Protein AF-A0A3P6ERX3-F1 (afdb_monomer_lite)

InterPro domains:
  IPR001810 F-box domain [PF00646] (229-269)
  IPR001810 F-box domain [PS50181] (226-272)
  IPR001810 F-box domain [SM00256] (232-272)
  IPR006527 F-box associated beta-propeller, type 1 [PF07734] (284-592)
  IPR011043 Galactose oxidase/kelch, beta-propeller [SSF50965] (331-518)
  IPR017451 F-box associated beta-propeller domain [TIGR01640] (331-553)
  IPR027417 P-loop containing nucleoside triphosphate hydrolase [G3DSA:3.40.50.300] (14-178)
  IPR027417 P-loop containing nucleoside triphosphate hydrolase [SSF52540] (16-131)
  IPR036047 F-box-like domain superfamily [SSF81383] (229-361)

Sequence (601 aa):
MTERFFPTKPSSGGGGNHRRDNLTLLSGPITSGKTSLLFQFAINVATASNVVFICHRKRIESNPPFLSQGLDPSSDAFNRIQMKYVDDDEGLRNYFAAFHLHLHLPAAVVIDDFGDYFTQSNSRTLMNSRARDMAMVRTLALCHNAVVHANKKATCELVLSETSSGDSPRSLFIYKRWIPSIFTIKGHGDGSFLLRSHGSSEKSAKYSIALQYLILEELLLKHSLSMEWGNLPGEMIEEIFSWVPAKSLSRFQSTSKHWQALLKSESFAKKHSANNAPDEDPLSIMLIDYRVFLVRINLHDDPPSVKVAYQFNLKDPDHKSSQVAAIRKVFHCDGLLLCTTKDKRLVVWNPCSGETKWVKPRDRYKKHDYYALGSSCKQYKILRVDSQKILPIKNKYEIYDLTSDSWRVLGATTDWFLAKYRRGGISFKGNTYWVATWSHTDFLLSFDFSTEMFQSLSLPHPYSHSISALSVVGENKLCLLGTSRIYYSSRDLHVSETTCWVGNSLGSIMSWSELLTVKDHSEVNLNGLSFLADEQSKTLVYCNQSPKNNKIVHIVRGDTYVKVDPLDRSSTIRPSSSSSLLLNYVPSLVQIKQGKSACDL

Foldseek 3Di:
DLCPLPNDDDDDDDPDPDDPQQEEEEEEAPLQLPVQSLVSVQLSLLVPWAEEEEDAPVCCVVPPRAAAPPDDPPDSSVVRYHYDHDQALVSLLVVLVCLVVDPDDTLEYEYEALLNRLCDPDDPDDDDPVNSLVSSLVSLVSNLVSQVVVVVPDHYHYYYYHHDPQPDPPNVVSCVVRGQWYWYWDDPPPQKIKIWIDHPFIKIWIWGCPPSHTGTDDTDRDDDDDDPPVPDDPVVVLVVVLQDALLVLLVCLVVDPSSVVSLLDPVSLVSSLVNDDPPDQFWKWKQFLQWIFIWGWAVPDVVTDIATPDTFFDADPVDPDRDGFRWFDWADDQQWIWTATPVGWIWIARSRNRDIDTQDDPPDGDPPWAWHWFDDVNFIKIKIWDFDPDPLTKTWIWMATLAQSDIDTDGIDSAWDADPQADHWHDAPRKTWGFIDGPRDTWIWIADPVVRDIATAHDDPPDQWDWQYWADEDRHWIKTKTKHWDDDPDPDQTKIKIWMWIWDDPDRYTDIDTQAIETDSDPFPSHHKAWYAYNPQRKIKIAGDDQQDQFGIWIDGHPDIDTHNNVPDDPPDRGDNGHIYMHGHRNGSRDRDHHDDPPPD

Organism: Brassica oleracea (NCBI:txid3712)

Structure (mmCIF, N/CA/C/O backbone):
data_AF-A0A3P6ERX3-F1
#
_entry.id   AF-A0A3P6ERX3-F1
#
loop_
_atom_site.group_PDB
_atom_site.id
_atom_site.type_symbol
_atom_site.label_atom_id
_atom_site.label_alt_id
_atom_site.label_comp_id
_atom_site.label_asym_id
_atom_site.label_entity_id
_atom_site.label_seq_id
_atom_site.pdbx_PDB_ins_code
_atom_site.Cartn_x
_atom_site.Cartn_y
_atom_site.Cartn_z
_atom_site.occupancy
_atom_site.B_iso_or_equiv
_atom_site.auth_seq_id
_atom_site.auth_comp_id
_atom_site.auth_asym_id
_atom_site.auth_atom_id
_atom_site.pdbx_PDB_model_num
ATOM 1 N N . MET A 1 1 ? -33.893 -2.926 39.438 1.00 33.34 1 MET A N 1
ATOM 2 C CA . MET A 1 1 ? -34.407 -2.160 38.274 1.00 33.34 1 MET A CA 1
ATOM 3 C C . MET A 1 1 ? -33.374 -1.166 37.726 1.00 33.34 1 MET A C 1
ATOM 5 O O . MET A 1 1 ? -33.369 -0.913 36.531 1.00 33.34 1 MET A O 1
ATOM 9 N N . THR A 1 2 ? -32.457 -0.695 38.573 1.00 35.47 2 THR A N 1
ATOM 10 C CA . THR A 1 2 ? -31.335 0.229 38.322 1.00 35.47 2 THR A CA 1
ATOM 11 C C . THR A 1 2 ? -30.276 -0.257 37.316 1.00 35.47 2 THR A C 1
ATOM 13 O O . THR A 1 2 ? -29.877 0.508 36.445 1.00 35.47 2 THR A O 1
ATOM 16 N N . GLU A 1 3 ? -29.895 -1.541 37.318 1.00 42.16 3 GLU A N 1
ATOM 17 C CA . GLU A 1 3 ? -28.860 -2.111 36.415 1.00 42.16 3 GLU A CA 1
ATOM 18 C C . GLU A 1 3 ? -29.206 -2.108 34.907 1.00 42.16 3 GLU A C 1
ATOM 20 O O . GLU A 1 3 ? -28.404 -2.551 34.087 1.00 42.16 3 GLU A O 1
ATOM 25 N N . ARG A 1 4 ? -30.397 -1.644 34.505 1.00 51.50 4 ARG A N 1
ATOM 26 C CA . ARG A 1 4 ? -30.900 -1.852 33.138 1.00 51.50 4 ARG A CA 1
ATOM 27 C C . ARG A 1 4 ? -30.361 -0.871 32.088 1.00 51.50 4 ARG A C 1
ATOM 29 O O . ARG A 1 4 ? -30.344 -1.228 30.918 1.00 51.50 4 ARG A O 1
ATOM 36 N N . PHE A 1 5 ? -29.913 0.326 32.472 1.00 47.94 5 PHE A N 1
ATOM 37 C CA . PHE A 1 5 ? -29.399 1.327 31.516 1.00 47.94 5 PHE A CA 1
ATOM 38 C C . PHE A 1 5 ? -27.890 1.220 31.272 1.00 47.94 5 PHE A C 1
ATOM 40 O O . PHE A 1 5 ? -27.423 1.447 30.158 1.00 47.94 5 PHE A O 1
ATOM 47 N N . PHE A 1 6 ? -27.139 0.840 32.306 1.00 53.47 6 PHE A N 1
ATOM 48 C CA . PHE A 1 6 ? -25.691 0.682 32.264 1.00 53.47 6 PHE A CA 1
ATOM 49 C C . PHE A 1 6 ? -25.330 -0.572 33.068 1.00 53.47 6 PHE A C 1
ATOM 51 O O . PHE A 1 6 ? -25.587 -0.597 34.274 1.00 53.47 6 PHE A O 1
ATOM 58 N N . PRO A 1 7 ? -24.794 -1.633 32.440 1.00 45.59 7 PRO A N 1
ATOM 59 C CA . PRO A 1 7 ? -24.425 -2.840 33.163 1.00 45.59 7 PRO A CA 1
ATOM 60 C C . PRO A 1 7 ? -23.212 -2.555 34.053 1.00 45.59 7 PRO A C 1
ATOM 62 O O . PRO A 1 7 ? -22.112 -2.343 33.554 1.00 45.59 7 PRO A O 1
ATOM 65 N N . THR A 1 8 ? -23.407 -2.589 35.368 1.00 47.09 8 THR A N 1
ATOM 66 C CA . THR A 1 8 ? -22.338 -2.428 36.361 1.00 47.09 8 THR A CA 1
ATOM 67 C C . THR A 1 8 ? -22.292 -3.654 37.276 1.00 47.09 8 THR A C 1
ATOM 69 O O . THR A 1 8 ? -22.791 -3.571 38.390 1.00 47.09 8 THR A O 1
ATOM 72 N N . LYS A 1 9 ? -21.734 -4.805 36.849 1.00 43.41 9 LYS A N 1
ATOM 73 C CA . LYS A 1 9 ? -21.398 -5.911 37.781 1.00 43.41 9 LYS A CA 1
ATOM 74 C C . LYS A 1 9 ? -20.209 -6.795 37.348 1.00 43.41 9 LYS A C 1
ATOM 76 O O . LYS A 1 9 ? -19.883 -6.840 36.163 1.00 43.41 9 LYS A O 1
ATOM 81 N N . PRO A 1 10 ? -19.522 -7.443 38.319 1.00 35.97 10 PRO A N 1
ATOM 82 C CA . PRO A 1 10 ? -18.102 -7.779 38.246 1.00 35.97 10 PRO A CA 1
ATOM 83 C C . PRO A 1 10 ? -17.847 -9.185 37.691 1.00 35.97 10 PRO A C 1
ATOM 85 O O . PRO A 1 10 ? -18.445 -10.157 38.142 1.00 35.97 10 PRO A O 1
ATOM 88 N N . SER A 1 11 ? -16.895 -9.316 36.767 1.00 28.56 11 SER A N 1
ATOM 89 C CA . SER A 1 11 ? -16.343 -10.621 36.399 1.00 28.56 11 SER A CA 1
ATOM 90 C C . SER A 1 11 ? -15.380 -11.092 37.492 1.00 28.56 11 SER A C 1
ATOM 92 O O . SER A 1 11 ? -14.238 -10.630 37.580 1.00 28.56 11 SER A O 1
ATOM 94 N N . SER A 1 12 ? -15.846 -12.007 38.332 1.00 29.02 12 SER A N 1
ATOM 95 C CA . SER A 1 12 ? -14.987 -12.928 39.064 1.00 29.02 12 SER A CA 1
ATOM 96 C C . SER A 1 12 ? -14.244 -13.833 38.072 1.00 29.02 12 SER A C 1
ATOM 98 O O . SER A 1 12 ? -14.841 -14.376 37.149 1.00 29.02 12 SER A O 1
ATOM 100 N N . GLY A 1 13 ? -12.935 -13.990 38.285 1.00 33.47 13 GLY A N 1
ATOM 101 C CA . GLY A 1 13 ? -12.144 -15.119 37.784 1.00 33.47 13 GLY A CA 1
ATOM 102 C C . GLY A 1 13 ? -11.860 -15.151 36.280 1.00 33.47 13 GLY A C 1
ATOM 103 O O . GLY A 1 13 ? -12.531 -15.842 35.526 1.00 33.47 13 GLY A O 1
ATOM 104 N N . GLY A 1 14 ? -10.782 -14.491 35.858 1.00 25.50 14 GLY A N 1
ATOM 105 C CA . GLY A 1 14 ? -10.206 -14.691 34.529 1.00 25.50 14 GLY A CA 1
ATOM 106 C C . GLY A 1 14 ? -8.998 -13.794 34.321 1.00 25.50 14 GLY A C 1
ATOM 107 O O . GLY A 1 14 ? -9.147 -12.640 33.931 1.00 25.50 14 GLY A O 1
ATOM 108 N N . GLY A 1 15 ? -7.806 -14.306 34.630 1.00 30.95 15 GLY A N 1
ATOM 109 C CA . GLY A 1 15 ? -6.537 -13.629 34.379 1.00 30.95 15 GLY A CA 1
ATOM 110 C C . GLY A 1 15 ? -6.347 -13.374 32.886 1.00 30.95 15 GLY A C 1
ATOM 111 O O . GLY A 1 15 ? -5.895 -14.241 32.150 1.00 30.95 15 GLY A O 1
ATOM 112 N N . GLY A 1 16 ? -6.703 -12.173 32.451 1.00 26.05 16 GLY A N 1
ATOM 113 C CA . GLY A 1 16 ? -6.450 -11.652 31.120 1.00 26.05 16 GLY A CA 1
ATOM 114 C C . GLY A 1 16 ? -6.351 -10.142 31.239 1.00 26.05 16 GLY A C 1
ATOM 115 O O . GLY A 1 16 ? -7.289 -9.492 31.690 1.00 26.05 16 GLY A O 1
ATOM 116 N N . ASN A 1 17 ? -5.193 -9.590 30.892 1.00 28.47 17 ASN A N 1
ATOM 117 C CA . ASN A 1 17 ? -4.850 -8.177 31.026 1.00 28.47 17 ASN A CA 1
ATOM 118 C C . ASN A 1 17 ? -5.591 -7.327 29.964 1.00 28.47 17 ASN A C 1
ATOM 120 O O . ASN A 1 17 ? -4.976 -6.654 29.140 1.00 28.47 17 ASN A O 1
ATOM 124 N N . HIS A 1 18 ? -6.926 -7.401 29.931 1.00 34.78 18 HIS A N 1
ATOM 125 C CA . HIS A 1 18 ? -7.765 -6.520 29.129 1.00 34.78 18 HIS A CA 1
ATOM 126 C C . HIS A 1 18 ? -7.904 -5.192 29.868 1.00 34.78 18 HIS A C 1
ATOM 128 O O . HIS A 1 18 ? -8.533 -5.096 30.922 1.00 34.78 18 HIS A O 1
ATOM 134 N N . ARG A 1 19 ? -7.259 -4.167 29.310 1.00 40.16 19 ARG A N 1
ATOM 135 C CA . ARG A 1 19 ? -7.367 -2.763 29.711 1.00 40.16 19 ARG A CA 1
ATOM 136 C C . ARG A 1 19 ? -8.860 -2.413 29.829 1.00 40.16 19 ARG A C 1
ATOM 138 O O . ARG A 1 19 ? -9.557 -2.438 28.823 1.00 40.16 19 ARG A O 1
ATOM 145 N N . ARG A 1 20 ? -9.366 -2.163 31.043 1.00 49.59 20 ARG A N 1
ATOM 146 C CA . ARG A 1 20 ? -10.740 -1.672 31.226 1.00 49.59 20 ARG A CA 1
ATOM 147 C C . ARG A 1 20 ? -10.848 -0.268 30.627 1.00 49.59 20 ARG A C 1
ATOM 149 O O . ARG A 1 20 ? -9.985 0.581 30.860 1.00 49.59 20 ARG A O 1
ATOM 156 N N . ASP A 1 21 ? -11.893 -0.060 29.838 1.00 57.28 21 ASP A N 1
ATOM 157 C CA . ASP A 1 21 ? -12.206 1.201 29.171 1.00 57.28 21 ASP A CA 1
ATOM 158 C C . ASP A 1 21 ? -12.829 2.184 30.176 1.00 57.28 21 ASP A C 1
ATOM 160 O O . ASP A 1 21 ? -14.042 2.246 30.342 1.00 57.28 21 ASP A O 1
ATOM 164 N N . ASN A 1 22 ? -11.991 2.945 30.886 1.00 76.00 22 ASN A N 1
ATOM 165 C CA . ASN A 1 22 ? -12.412 3.739 32.054 1.00 76.00 22 ASN A CA 1
ATOM 166 C C . ASN A 1 22 ? -12.989 5.130 31.720 1.00 76.00 22 ASN A C 1
ATOM 168 O O . ASN A 1 22 ? -13.171 5.949 32.621 1.00 76.00 22 ASN A O 1
ATOM 172 N N . LEU A 1 23 ? -13.233 5.428 30.440 1.00 87.12 23 LEU A N 1
ATOM 173 C CA . LEU A 1 23 ? -13.753 6.718 29.988 1.00 87.12 23 LEU A CA 1
ATOM 174 C C . LEU A 1 23 ? -14.926 6.515 29.028 1.00 87.12 23 LEU A C 1
ATOM 176 O O . LEU A 1 23 ? -14.783 5.863 27.993 1.00 87.12 23 LEU A O 1
ATOM 180 N N . THR A 1 24 ? -16.072 7.099 29.378 1.00 89.25 24 THR A N 1
ATOM 181 C CA . THR A 1 24 ? -17.327 6.998 28.627 1.00 89.25 24 THR A CA 1
ATOM 182 C C . THR A 1 24 ? -17.864 8.380 28.257 1.00 89.25 24 THR A C 1
ATOM 184 O O . THR A 1 24 ? -17.846 9.294 29.078 1.00 89.25 24 THR A O 1
ATOM 187 N N . LEU A 1 25 ? -18.378 8.534 27.034 1.00 89.75 25 LEU A N 1
ATOM 188 C CA . LEU A 1 25 ? -19.074 9.738 26.569 1.00 89.75 25 LEU A CA 1
ATOM 189 C C . LEU A 1 25 ? -20.535 9.433 26.243 1.00 89.75 25 LEU A C 1
ATOM 191 O O . LEU A 1 25 ? -20.811 8.479 25.523 1.00 89.75 25 LEU A O 1
ATOM 195 N N . LEU A 1 26 ? -21.451 10.287 26.692 1.00 90.06 26 LEU A N 1
ATOM 196 C CA . LEU A 1 26 ? -22.867 10.289 26.338 1.00 90.06 26 LEU A CA 1
ATOM 197 C C . LEU A 1 26 ? -23.206 11.540 25.512 1.00 90.06 26 LEU A C 1
ATOM 199 O O . LEU A 1 26 ? -23.333 12.637 26.052 1.00 90.06 26 LEU A O 1
ATOM 203 N N . SER A 1 27 ? -23.378 11.386 24.201 1.00 89.25 27 SER A N 1
ATOM 204 C CA . SER A 1 27 ? -23.694 12.493 23.291 1.00 89.25 27 SER A CA 1
ATOM 205 C C . SER A 1 27 ? -25.151 12.466 22.837 1.00 89.25 27 SER A C 1
ATOM 207 O O . SER A 1 27 ? -25.684 11.404 22.523 1.00 89.25 27 SER A O 1
ATOM 209 N N . GLY A 1 28 ? -25.804 13.625 22.754 1.00 86.94 28 GLY A N 1
ATOM 210 C CA . GLY A 1 28 ? -27.183 13.711 22.265 1.00 86.94 28 GLY A CA 1
ATOM 211 C C . GLY A 1 28 ? -27.796 15.113 22.326 1.00 86.94 28 GLY A C 1
ATOM 212 O O . GLY A 1 28 ? -27.204 16.025 22.917 1.00 86.94 28 GLY A O 1
ATOM 213 N N . PRO A 1 29 ? -29.009 15.300 21.773 1.00 85.50 29 PRO A N 1
ATOM 214 C CA . PRO A 1 29 ? -29.686 16.597 21.730 1.00 85.50 29 PRO A CA 1
ATOM 215 C C . PRO A 1 29 ? -30.010 17.134 23.125 1.00 85.50 29 PRO A C 1
ATOM 217 O O . PRO A 1 29 ? -30.053 16.380 24.099 1.00 85.50 29 PRO A O 1
ATOM 220 N N . ILE A 1 30 ? -30.226 18.447 23.245 1.00 82.50 30 ILE A N 1
ATOM 221 C CA . ILE A 1 30 ? -30.514 19.120 24.530 1.00 82.50 30 ILE A CA 1
ATOM 222 C C . ILE A 1 30 ? -31.685 18.439 25.253 1.00 82.50 30 ILE A C 1
ATOM 224 O O . ILE A 1 30 ? -31.600 18.151 26.441 1.00 82.50 30 ILE A O 1
ATOM 228 N N . THR A 1 31 ? -32.731 18.079 24.512 1.00 83.56 31 THR A N 1
ATOM 229 C CA . THR A 1 31 ? -33.983 17.512 25.033 1.00 83.56 31 THR A CA 1
ATOM 230 C C . THR A 1 31 ? -33.938 16.012 25.326 1.00 83.56 31 THR A C 1
ATOM 232 O O . THR A 1 31 ? -34.948 15.443 25.717 1.00 83.56 31 THR A O 1
ATOM 235 N N . SER A 1 32 ? -32.789 15.348 25.166 1.00 86.50 32 SER A N 1
ATOM 236 C CA . SER A 1 32 ? -32.700 13.887 25.319 1.00 86.50 32 SER A CA 1
ATOM 237 C C . SER A 1 32 ? -32.667 13.367 26.759 1.00 86.50 32 SER A C 1
ATOM 239 O O . SER A 1 32 ? -32.668 12.160 26.964 1.00 86.50 32 SER A O 1
ATOM 241 N N . GLY A 1 33 ? -32.614 14.226 27.779 1.00 87.69 33 GLY A N 1
ATOM 242 C CA . GLY A 1 33 ? -32.515 13.774 29.177 1.00 87.69 33 GLY A CA 1
ATOM 243 C C . GLY A 1 33 ? -31.165 13.149 29.541 1.00 87.69 33 GLY A C 1
ATOM 244 O O . GLY A 1 33 ? -31.100 12.274 30.403 1.00 87.69 33 GLY A O 1
ATOM 245 N N . LYS A 1 34 ? -30.072 13.601 28.909 1.00 89.81 34 LYS A N 1
ATOM 246 C CA . LYS A 1 34 ? -28.694 13.162 29.221 1.00 89.81 34 LYS A CA 1
ATOM 247 C C . LYS A 1 34 ? -28.379 13.266 30.708 1.00 89.81 34 LYS A C 1
ATOM 249 O O . LYS A 1 34 ? -27.887 12.306 31.287 1.00 89.81 34 LYS A O 1
ATOM 254 N N . THR A 1 35 ? -28.718 14.396 31.326 1.00 91.31 35 THR A N 1
ATOM 255 C CA . THR A 1 35 ? -28.523 14.634 32.760 1.00 91.31 35 THR A CA 1
ATOM 256 C C . THR A 1 35 ? -29.247 13.579 33.600 1.00 91.31 35 THR A C 1
ATOM 258 O O . THR A 1 35 ? -28.681 13.068 34.558 1.00 91.31 35 THR A O 1
ATOM 261 N N . SER A 1 36 ? -30.460 13.171 33.207 1.00 90.31 36 SER A N 1
ATOM 262 C CA . SER A 1 36 ? -31.226 12.108 33.876 1.00 90.31 36 SER A CA 1
ATOM 263 C C . SER A 1 36 ? -30.562 10.735 33.738 1.00 90.31 36 SER A C 1
ATOM 265 O O . SER A 1 36 ? -30.436 10.013 34.722 1.00 90.31 36 SER A O 1
ATOM 267 N N . LEU A 1 37 ? -30.055 10.393 32.548 1.00 89.69 37 LEU A N 1
ATOM 268 C CA . LEU A 1 37 ? -29.294 9.155 32.323 1.00 89.69 37 LEU A CA 1
ATOM 269 C C . LEU A 1 37 ? -27.975 9.122 33.106 1.00 89.69 37 LEU A C 1
ATOM 271 O O . LEU A 1 37 ? -27.647 8.102 33.711 1.00 89.69 37 LEU A O 1
ATOM 275 N N . LEU A 1 38 ? -27.229 10.229 33.115 1.00 92.00 38 LEU A N 1
ATOM 276 C CA . LEU A 1 38 ? -26.001 10.372 33.896 1.00 92.00 38 LEU A CA 1
ATOM 277 C C . LEU A 1 38 ? -26.275 10.233 35.395 1.00 92.00 38 LEU A C 1
ATOM 279 O O . LEU A 1 38 ? -25.522 9.574 36.109 1.00 92.00 38 LEU A O 1
ATOM 283 N N . PHE A 1 39 ? -27.358 10.838 35.878 1.00 91.00 39 PHE A N 1
ATOM 284 C CA . PHE A 1 39 ? -27.737 10.746 37.281 1.00 91.00 39 PHE A CA 1
ATOM 285 C C . PHE A 1 39 ? -28.182 9.325 37.644 1.00 91.00 39 PHE A C 1
ATOM 287 O O . PHE A 1 39 ? -27.796 8.794 38.683 1.00 91.00 39 PHE A O 1
ATOM 294 N N . GLN A 1 40 ? -28.902 8.649 36.745 1.00 88.00 40 GLN A N 1
ATOM 295 C CA . GLN A 1 40 ? -29.243 7.239 36.905 1.00 88.00 40 GLN A CA 1
ATOM 296 C C . GLN A 1 40 ? -27.993 6.344 36.952 1.00 88.00 40 GLN A C 1
ATOM 298 O O . GLN A 1 40 ? -27.931 5.430 37.775 1.00 88.00 40 GLN A O 1
ATOM 303 N N . PHE A 1 41 ? -26.981 6.614 36.119 1.00 89.25 41 PHE A N 1
ATOM 304 C CA . PHE A 1 41 ? -25.678 5.947 36.197 1.00 89.25 41 PHE A CA 1
ATOM 305 C C . PHE A 1 41 ? -25.007 6.186 37.557 1.00 89.25 41 PHE A C 1
ATOM 307 O O . PHE A 1 41 ? -24.552 5.234 38.192 1.00 89.25 41 PHE A O 1
ATOM 314 N N . ALA A 1 42 ? -25.000 7.432 38.039 1.00 90.94 42 ALA A N 1
ATOM 315 C CA . ALA A 1 42 ? -24.433 7.774 39.338 1.00 90.94 42 ALA A CA 1
ATOM 316 C C . ALA A 1 42 ? -25.117 7.006 40.479 1.00 90.94 42 ALA A C 1
ATOM 318 O O . ALA A 1 42 ? -24.424 6.429 41.309 1.00 90.94 42 ALA A O 1
ATOM 319 N N . ILE A 1 43 ? -26.450 6.904 40.474 1.00 88.62 43 ILE A N 1
ATOM 320 C CA . ILE A 1 43 ? -27.207 6.099 41.449 1.00 88.62 43 ILE A CA 1
ATOM 321 C C . ILE A 1 43 ? -26.788 4.629 41.401 1.00 88.62 43 ILE A C 1
ATOM 323 O O . ILE A 1 43 ? -26.581 4.017 42.448 1.00 88.62 43 ILE A O 1
ATOM 327 N N . ASN A 1 44 ? -26.629 4.060 40.204 1.00 86.62 44 ASN A N 1
ATOM 328 C CA . ASN A 1 44 ? -26.245 2.658 40.048 1.00 86.62 44 ASN A CA 1
ATOM 329 C C . ASN A 1 44 ? -24.883 2.371 40.690 1.00 86.62 44 ASN A C 1
ATOM 331 O O . ASN A 1 44 ? -24.760 1.412 41.452 1.00 86.62 44 ASN A O 1
ATOM 335 N N . VAL A 1 45 ? -23.883 3.220 40.442 1.00 88.06 45 VAL A N 1
ATOM 336 C CA . VAL A 1 45 ? -22.553 3.088 41.060 1.00 88.06 45 VAL A CA 1
ATOM 337 C C . VAL A 1 45 ? -22.619 3.377 42.567 1.00 88.06 45 VAL A C 1
ATOM 339 O O . VAL A 1 45 ? -22.005 2.661 43.364 1.00 88.06 45 VAL A O 1
ATOM 342 N N . ALA A 1 46 ? -23.440 4.349 42.974 1.00 90.25 46 ALA A N 1
ATOM 343 C CA . ALA A 1 46 ? -23.635 4.743 44.366 1.00 90.25 46 ALA A CA 1
ATOM 344 C C . ALA A 1 46 ? -24.217 3.641 45.258 1.00 90.25 46 ALA A C 1
ATOM 346 O O . ALA A 1 46 ? -23.972 3.624 46.466 1.00 90.25 46 ALA A O 1
ATOM 347 N N . THR A 1 47 ? -24.898 2.647 44.679 1.00 86.50 47 THR A N 1
ATOM 348 C CA . THR A 1 47 ? -25.324 1.460 45.437 1.00 86.50 47 THR A CA 1
ATOM 349 C C . THR A 1 47 ? -24.153 0.724 46.103 1.00 86.50 47 THR A C 1
ATOM 351 O O . THR A 1 47 ? -24.331 0.145 47.176 1.00 86.50 47 THR A O 1
ATOM 354 N N . ALA A 1 48 ? -22.944 0.805 45.532 1.00 85.44 48 ALA A N 1
ATOM 355 C CA . ALA A 1 48 ? -21.759 0.098 46.014 1.00 85.44 48 ALA A CA 1
ATOM 356 C C . ALA A 1 48 ? -20.598 1.012 46.444 1.00 85.44 48 ALA A C 1
ATOM 358 O O . ALA A 1 48 ? -19.769 0.588 47.248 1.00 85.44 48 ALA A O 1
ATOM 359 N N . SER A 1 49 ? -20.469 2.232 45.914 1.00 90.19 49 SER A N 1
ATOM 360 C CA . SER A 1 49 ? -19.295 3.088 46.165 1.00 90.19 49 SER A CA 1
ATOM 361 C C . SER A 1 49 ? -19.573 4.572 45.926 1.00 90.19 49 SER A C 1
ATOM 363 O O . SER A 1 49 ? -20.538 4.918 45.268 1.00 90.19 49 SER A O 1
ATOM 365 N N . ASN A 1 50 ? -18.718 5.465 46.428 1.00 92.38 50 ASN A N 1
ATOM 366 C CA . ASN A 1 50 ? -18.929 6.911 46.289 1.00 92.38 50 ASN A CA 1
ATOM 367 C C . ASN A 1 50 ? -18.773 7.392 44.839 1.00 92.38 50 ASN A C 1
ATOM 369 O O . ASN A 1 50 ? -17.865 6.956 44.127 1.00 92.38 50 ASN A O 1
ATOM 373 N N . VAL A 1 51 ? -19.617 8.340 44.433 1.00 94.62 51 VAL A N 1
ATOM 374 C CA . VAL A 1 51 ? -19.623 8.954 43.098 1.00 94.62 51 VAL A CA 1
ATOM 375 C C . VAL A 1 51 ? -19.542 10.464 43.242 1.00 94.62 51 VAL A C 1
ATOM 377 O O . VAL A 1 51 ? -20.190 11.033 44.115 1.00 94.62 51 VAL A O 1
ATOM 380 N N . VAL A 1 52 ? -18.784 11.130 42.373 1.00 96.06 52 VAL A N 1
ATOM 381 C CA . VAL A 1 52 ? -18.793 12.596 42.281 1.00 96.06 52 VAL A CA 1
ATOM 382 C C . VAL A 1 52 ? -19.526 13.013 41.016 1.00 96.06 52 VAL A C 1
ATOM 384 O O . VAL A 1 52 ? -19.174 12.567 39.927 1.00 96.06 52 VAL A O 1
ATOM 387 N N . PHE A 1 53 ? -20.530 13.877 41.154 1.00 96.44 53 PHE A N 1
ATOM 388 C CA . PHE A 1 53 ? -21.325 14.400 40.047 1.00 96.44 53 PHE A CA 1
ATOM 389 C C . PHE A 1 53 ? -21.049 15.896 39.867 1.00 96.44 53 PHE A C 1
ATOM 391 O O . PHE A 1 53 ? -21.430 16.720 40.700 1.00 96.44 53 PHE A O 1
ATOM 398 N N . ILE A 1 54 ? -20.360 16.247 38.786 1.00 96.25 54 ILE A N 1
ATOM 399 C CA . ILE A 1 54 ? -19.946 17.605 38.442 1.00 96.25 54 ILE A CA 1
ATOM 400 C C . ILE A 1 54 ? -20.941 18.216 37.459 1.00 96.25 54 ILE A C 1
ATOM 402 O O . ILE A 1 54 ? -21.233 17.627 36.420 1.00 96.25 54 ILE A O 1
ATOM 406 N N . CYS A 1 55 ? -21.462 19.396 37.790 1.00 94.75 55 CYS A N 1
ATOM 407 C CA . CYS A 1 55 ? -22.484 20.073 36.991 1.00 94.75 55 CYS A CA 1
ATOM 408 C C . CYS A 1 55 ? -22.523 21.587 37.258 1.00 94.75 55 CYS A C 1
ATOM 410 O O . CYS A 1 55 ? -21.943 22.079 38.227 1.00 94.75 55 CYS A O 1
ATOM 412 N N . HIS A 1 56 ? -23.246 22.331 36.418 1.00 90.88 56 HIS A N 1
ATOM 413 C CA . HIS A 1 56 ? -23.598 23.724 36.693 1.00 90.88 56 HIS A CA 1
ATOM 414 C C . HIS A 1 56 ? -24.771 23.808 37.673 1.00 90.88 56 HIS A C 1
ATOM 416 O O . HIS A 1 56 ? -25.841 23.244 37.427 1.00 90.88 56 HIS A O 1
ATOM 422 N N . ARG A 1 57 ? -24.613 24.593 38.747 1.00 91.06 57 ARG A N 1
ATOM 423 C CA . ARG A 1 57 ? -25.635 24.749 39.797 1.00 91.06 57 ARG A CA 1
ATOM 424 C C . ARG A 1 57 ? -26.990 25.197 39.244 1.00 91.06 57 ARG A C 1
ATOM 426 O O . ARG A 1 57 ? -28.001 24.540 39.474 1.00 91.06 57 ARG A O 1
ATOM 433 N N . LYS A 1 58 ? -26.989 26.256 38.427 1.00 87.69 58 LYS A N 1
ATOM 434 C CA . LYS A 1 58 ? -28.206 26.826 37.820 1.00 87.69 58 LYS A CA 1
ATOM 435 C C . LYS A 1 58 ? -28.979 25.814 36.970 1.00 87.69 58 LYS A C 1
ATOM 437 O O . LYS A 1 58 ? -30.203 25.880 36.892 1.00 87.69 58 LYS A O 1
ATOM 442 N N . ARG A 1 59 ? -28.275 24.886 36.314 1.00 84.44 59 ARG A N 1
ATOM 443 C CA . ARG A 1 59 ? -28.881 23.899 35.414 1.00 84.44 59 ARG A CA 1
ATOM 444 C C . ARG A 1 59 ? -29.639 22.827 36.196 1.00 84.44 59 ARG A C 1
ATOM 446 O O . ARG A 1 59 ? -30.777 22.535 35.854 1.00 84.44 59 ARG A O 1
ATOM 453 N N . ILE A 1 60 ? -29.041 22.317 37.272 1.00 87.56 60 ILE A N 1
ATOM 454 C CA . ILE A 1 60 ? -29.681 21.328 38.150 1.00 87.56 60 ILE A CA 1
ATOM 455 C C . ILE A 1 60 ? -30.837 21.939 38.947 1.00 87.56 60 ILE A C 1
ATOM 457 O O . ILE A 1 60 ? -31.872 21.298 39.089 1.00 87.56 60 ILE A O 1
ATOM 461 N N . GLU A 1 61 ? -30.692 23.173 39.437 1.00 88.75 61 GLU A N 1
ATOM 462 C CA . GLU A 1 61 ? -31.758 23.849 40.194 1.00 88.75 61 GLU A CA 1
ATOM 463 C C . GLU A 1 61 ? -32.976 24.188 39.317 1.00 88.75 61 GLU A C 1
ATOM 465 O O . GLU A 1 61 ? -34.107 24.106 39.787 1.00 88.75 61 GLU A O 1
ATOM 470 N N . SER A 1 62 ? -32.765 24.548 38.044 1.00 87.06 62 SER A N 1
ATOM 471 C CA . SER A 1 62 ? -33.862 24.873 37.116 1.00 87.06 62 SER A CA 1
ATOM 472 C C . SER A 1 62 ? -34.515 23.647 36.481 1.00 87.06 62 SER A C 1
ATOM 474 O O . SER A 1 62 ? -35.712 23.674 36.210 1.00 87.06 62 SER A O 1
ATOM 476 N N . ASN A 1 63 ? -33.745 22.587 36.226 1.00 84.12 63 ASN A N 1
ATOM 477 C CA . ASN A 1 63 ? -34.210 21.369 35.568 1.00 84.12 63 ASN A CA 1
ATOM 478 C C . ASN A 1 63 ? -33.586 20.140 36.251 1.00 84.12 63 ASN A C 1
ATOM 480 O O . ASN A 1 63 ? -32.586 19.604 35.759 1.00 84.12 63 ASN A O 1
ATOM 484 N N . PRO A 1 64 ? -34.137 19.696 37.395 1.00 86.75 64 PRO A N 1
ATOM 485 C CA . PRO A 1 64 ? -33.606 18.543 38.111 1.00 86.75 64 PRO A CA 1
ATOM 486 C C . PRO A 1 64 ? -33.719 17.259 37.268 1.00 86.75 64 PRO A C 1
ATOM 488 O O . PRO A 1 64 ? -34.640 17.124 36.457 1.00 86.75 64 PRO A O 1
ATOM 491 N N . PRO A 1 65 ? -32.794 16.295 37.435 1.00 87.62 65 PRO A N 1
ATOM 492 C CA . PRO A 1 65 ? -32.821 15.052 36.675 1.00 87.62 65 PRO A CA 1
ATOM 493 C C . PRO A 1 65 ? -34.065 14.217 37.006 1.00 87.62 65 PRO A C 1
ATOM 495 O O . PRO A 1 65 ? -34.378 13.984 38.172 1.00 87.62 65 PRO A O 1
ATOM 498 N N . PHE A 1 66 ? -34.729 13.697 35.971 1.00 86.06 66 PHE A N 1
ATOM 499 C CA . PHE A 1 66 ? -35.803 12.723 36.132 1.00 86.06 66 PHE A CA 1
ATOM 500 C C . PHE A 1 66 ? -35.243 11.370 36.578 1.00 86.06 66 PHE A C 1
ATOM 502 O O . PHE A 1 66 ? -34.246 10.883 36.043 1.00 86.06 66 PHE A O 1
ATOM 509 N N . LEU A 1 67 ? -35.902 10.753 37.552 1.00 81.50 67 LEU A N 1
ATOM 510 C CA . LEU A 1 67 ? -35.510 9.462 38.112 1.00 81.50 67 LEU A CA 1
ATOM 511 C C . LEU A 1 67 ? -36.310 8.323 37.471 1.00 81.50 67 LEU A C 1
ATOM 513 O O . LEU A 1 67 ? -37.402 8.532 36.936 1.00 81.50 67 LEU A O 1
ATOM 517 N N . SER A 1 68 ? -35.775 7.102 37.518 1.00 78.62 68 SER A N 1
ATOM 518 C CA . SER A 1 68 ? -36.549 5.913 37.147 1.00 78.62 68 SER A CA 1
ATOM 519 C C . SER A 1 68 ? -37.630 5.597 38.188 1.00 78.62 68 SER A C 1
ATOM 521 O O . SER A 1 68 ? -37.487 5.892 39.377 1.00 78.62 68 SER A O 1
ATOM 523 N N . GLN A 1 69 ? -38.737 5.000 37.738 1.00 71.69 69 GLN A N 1
ATOM 524 C CA . GLN A 1 69 ? -39.835 4.605 38.623 1.00 71.69 69 GLN A CA 1
ATOM 525 C C . GLN A 1 69 ? -39.379 3.531 39.625 1.00 71.69 69 GLN A C 1
ATOM 527 O O . GLN A 1 69 ? -38.723 2.557 39.254 1.00 71.69 69 GLN A O 1
ATOM 532 N N . GLY A 1 70 ? -39.754 3.701 40.897 1.00 70.00 70 GLY A N 1
ATOM 533 C CA . GLY A 1 70 ? -39.447 2.752 41.974 1.00 70.00 70 GLY A CA 1
ATOM 534 C C . GLY A 1 70 ? -38.106 2.968 42.684 1.00 70.00 70 GLY A C 1
ATOM 535 O O . GLY A 1 70 ? -37.677 2.089 43.429 1.00 70.00 70 GLY A O 1
ATOM 536 N N . LEU A 1 71 ? -37.435 4.105 42.469 1.00 72.25 71 LEU A N 1
ATOM 537 C CA . LEU A 1 71 ? -36.321 4.531 43.319 1.00 72.25 71 LEU A CA 1
ATOM 538 C C . LEU A 1 71 ? -36.846 5.062 44.656 1.00 72.25 71 LEU A C 1
ATOM 540 O O . LEU A 1 71 ? -37.719 5.926 44.675 1.00 72.25 71 LEU A O 1
ATOM 544 N N . ASP A 1 72 ? -36.290 4.555 45.755 1.00 74.88 72 ASP A N 1
ATOM 545 C CA . ASP A 1 72 ? -36.565 5.038 47.108 1.00 74.88 72 ASP A CA 1
ATOM 546 C C . ASP A 1 72 ? -35.662 6.248 47.420 1.00 74.88 72 ASP A C 1
ATOM 548 O O . ASP A 1 72 ? -34.444 6.068 47.527 1.00 74.88 72 ASP A O 1
ATOM 552 N N . PRO A 1 73 ? -36.213 7.470 47.574 1.00 70.94 73 PRO A N 1
ATOM 553 C CA . PRO A 1 73 ? -35.433 8.666 47.895 1.00 70.94 73 PRO A CA 1
ATOM 554 C C . PRO A 1 73 ? -34.700 8.585 49.239 1.00 70.94 73 PRO A C 1
ATOM 556 O O . PRO A 1 73 ? -33.759 9.342 49.459 1.00 70.94 73 PRO A O 1
ATOM 559 N N . SER A 1 74 ? -35.115 7.680 50.133 1.00 74.12 74 SER A N 1
ATOM 560 C CA . SER A 1 74 ? -34.460 7.446 51.424 1.00 74.12 74 SER A CA 1
ATOM 561 C C . SER A 1 74 ? -33.271 6.479 51.346 1.00 74.12 74 SER A C 1
ATOM 563 O O . SER A 1 74 ? -32.606 6.232 52.349 1.00 74.12 74 SER A O 1
ATOM 565 N N . SER A 1 75 ? -32.960 5.955 50.155 1.00 82.44 75 SER A N 1
ATOM 566 C CA . SER A 1 75 ? -31.823 5.060 49.947 1.00 82.44 75 SER A CA 1
ATOM 567 C C . SER A 1 75 ? -30.481 5.739 50.241 1.00 82.44 75 SER A C 1
ATOM 569 O O . SER A 1 75 ? -30.179 6.815 49.719 1.00 82.44 75 SER A O 1
ATOM 571 N N . ASP A 1 76 ? -29.600 5.028 50.951 1.00 83.38 76 ASP A N 1
ATOM 572 C CA . ASP A 1 76 ? -28.211 5.440 51.207 1.00 83.38 76 ASP A CA 1
ATOM 573 C C . ASP A 1 76 ? -27.395 5.730 49.937 1.00 83.38 76 ASP A C 1
ATOM 575 O O . ASP A 1 76 ? -26.350 6.380 50.008 1.00 83.38 76 ASP A O 1
ATOM 579 N N . ALA A 1 77 ? -27.848 5.266 48.766 1.00 85.19 77 ALA A N 1
ATOM 580 C CA . ALA A 1 77 ? -27.207 5.565 47.491 1.00 85.19 77 ALA A CA 1
ATOM 581 C C . ALA A 1 77 ? -27.130 7.080 47.233 1.00 85.19 77 ALA A C 1
ATOM 583 O O . ALA A 1 77 ? -26.096 7.563 46.779 1.00 85.19 77 ALA A O 1
ATOM 584 N N . PHE A 1 78 ? -28.162 7.854 47.584 1.00 86.50 78 PHE A N 1
ATOM 585 C CA . PHE A 1 78 ? -28.144 9.309 47.388 1.00 86.50 78 PHE A CA 1
ATOM 586 C C . PHE A 1 78 ? -27.082 9.996 48.255 1.00 86.50 78 PHE A C 1
ATOM 588 O O . PHE A 1 78 ? -26.397 10.897 47.777 1.00 86.50 78 PHE A O 1
ATOM 595 N N . ASN A 1 79 ? -26.860 9.507 49.480 1.00 89.69 79 ASN A N 1
ATOM 596 C CA . ASN A 1 79 ? -25.837 10.032 50.394 1.00 89.69 79 ASN A CA 1
ATOM 597 C C . ASN A 1 79 ? -24.401 9.792 49.894 1.00 89.69 79 ASN A C 1
ATOM 599 O O . ASN A 1 79 ? -23.468 10.463 50.334 1.00 89.69 79 ASN A O 1
ATOM 603 N N . ARG A 1 80 ? -24.208 8.840 48.972 1.00 92.31 80 ARG A N 1
ATOM 604 C CA . ARG A 1 80 ? -22.906 8.510 48.370 1.00 92.31 80 ARG A CA 1
ATOM 605 C C . ARG A 1 80 ? -22.641 9.244 47.051 1.00 92.31 80 ARG A C 1
ATOM 607 O O . ARG A 1 80 ? -21.549 9.100 46.496 1.00 92.31 80 ARG A O 1
ATOM 614 N N . ILE A 1 81 ? -23.600 10.031 46.554 1.00 94.06 81 ILE A N 1
ATOM 615 C CA . ILE A 1 81 ? -23.419 10.912 45.393 1.00 94.06 81 ILE A CA 1
ATOM 616 C C . ILE A 1 81 ? -23.044 12.308 45.891 1.00 94.06 81 ILE A C 1
ATOM 618 O O . ILE A 1 81 ? -23.870 13.059 46.402 1.00 94.06 81 ILE A O 1
ATOM 622 N N . GLN A 1 82 ? -21.785 12.688 45.702 1.00 94.56 82 GLN A N 1
ATOM 623 C CA . GLN A 1 82 ? -21.300 14.022 46.022 1.00 94.56 82 GLN A CA 1
ATOM 624 C C . GLN A 1 82 ? -21.511 14.963 44.832 1.00 94.56 82 GLN A C 1
ATOM 626 O O . GLN A 1 82 ? -20.803 14.887 43.826 1.00 94.56 82 GLN A O 1
ATOM 631 N N . MET A 1 83 ? -22.455 15.893 44.968 1.00 94.25 83 MET A N 1
ATOM 632 C CA . MET A 1 83 ? -22.662 16.965 43.991 1.00 94.25 83 MET A CA 1
ATOM 633 C C . MET A 1 83 ? -21.541 18.003 44.103 1.00 94.25 83 MET A C 1
ATOM 635 O O . MET A 1 83 ? -21.274 18.527 45.186 1.00 94.25 83 MET A O 1
ATOM 639 N N . LYS A 1 84 ? -20.896 18.328 42.982 1.00 94.69 84 LYS A N 1
ATOM 640 C CA . LYS A 1 84 ? -19.866 19.365 42.905 1.00 94.69 84 LYS A CA 1
ATOM 641 C C . LYS A 1 84 ? -20.207 20.373 41.816 1.00 94.69 84 LYS A C 1
ATOM 643 O O . LYS A 1 84 ? -20.199 20.057 40.631 1.00 94.69 84 LYS A O 1
ATOM 648 N N . TYR A 1 85 ? -20.479 21.602 42.233 1.00 94.88 85 TYR A N 1
ATOM 649 C CA . TYR A 1 85 ? -20.824 22.676 41.314 1.00 94.88 85 TYR A CA 1
ATOM 650 C C . TYR A 1 85 ? -19.566 23.370 40.800 1.00 94.88 85 TYR A C 1
ATOM 652 O O . TYR A 1 85 ? -18.722 23.793 41.590 1.00 94.88 85 TYR A O 1
ATOM 660 N N . VAL A 1 86 ? -19.438 23.442 39.479 1.00 93.12 86 VAL A N 1
ATOM 661 C CA . VAL A 1 86 ? -18.317 24.077 38.778 1.00 93.12 86 VAL A CA 1
ATOM 662 C C . VAL A 1 86 ? -18.894 25.012 37.719 1.00 93.12 86 VAL A C 1
ATOM 664 O O . VAL A 1 86 ? -19.896 24.669 37.092 1.00 93.12 86 VAL A O 1
ATOM 667 N N . ASP A 1 87 ? -18.280 26.180 37.532 1.00 87.44 87 ASP A N 1
ATOM 668 C CA . ASP A 1 87 ? -18.783 27.219 36.624 1.00 87.44 87 ASP A CA 1
ATOM 669 C C . ASP A 1 87 ? -17.968 27.357 35.329 1.00 87.44 87 ASP A C 1
ATOM 671 O O . ASP A 1 87 ? -18.489 27.875 34.344 1.00 87.44 87 ASP A O 1
ATOM 675 N N . ASP A 1 88 ? -16.726 26.867 35.295 1.00 89.19 88 ASP A N 1
ATOM 676 C CA . ASP A 1 88 ? -15.820 27.001 34.151 1.00 89.19 88 ASP A CA 1
ATOM 677 C C . ASP A 1 88 ? -14.796 25.852 34.050 1.00 89.19 88 ASP A C 1
ATOM 679 O O . ASP A 1 88 ? -14.732 24.933 34.877 1.00 89.19 88 ASP A O 1
ATOM 683 N N . ASP A 1 89 ? -13.982 25.884 32.995 1.00 88.75 89 ASP A N 1
ATOM 684 C CA . ASP A 1 89 ? -12.939 24.896 32.748 1.00 88.75 89 ASP A CA 1
ATOM 685 C C . ASP A 1 89 ? -11.783 24.956 33.762 1.00 88.75 89 ASP A C 1
ATOM 687 O O . ASP A 1 89 ? -11.085 23.955 33.957 1.00 88.75 89 ASP A O 1
ATOM 691 N N . GLU A 1 90 ? -11.575 26.089 34.436 1.00 90.88 90 GLU A N 1
ATOM 692 C CA . GLU A 1 90 ? -10.587 26.219 35.507 1.00 90.88 90 GLU A CA 1
ATOM 693 C C . GLU A 1 90 ? -10.983 25.408 36.740 1.00 90.88 90 GLU A C 1
ATOM 695 O O . GLU A 1 90 ? -10.166 24.639 37.256 1.00 90.88 90 GLU A O 1
ATOM 700 N N . GLY A 1 91 ? -12.244 25.486 37.163 1.00 91.50 91 GLY A N 1
ATOM 701 C CA . GLY A 1 91 ? -12.750 24.681 38.270 1.00 91.50 91 GLY A CA 1
ATOM 702 C C . GLY A 1 91 ? -12.655 23.176 37.997 1.00 91.50 91 GLY A C 1
ATOM 703 O O . GLY A 1 91 ? -12.297 22.408 38.899 1.00 91.50 91 GLY A O 1
ATOM 704 N N . LEU A 1 92 ? -12.873 22.749 36.744 1.00 93.44 92 LEU A N 1
ATOM 705 C CA . LEU A 1 92 ? -12.640 21.361 36.330 1.00 93.44 92 LEU A CA 1
ATOM 706 C C . LEU A 1 92 ? -11.168 20.975 36.491 1.00 93.44 92 LEU A C 1
ATOM 708 O O . LEU A 1 92 ? -10.860 19.953 37.113 1.00 93.44 92 LEU A O 1
ATOM 712 N N . ARG A 1 93 ? -10.242 21.793 35.973 1.00 93.31 93 ARG A N 1
ATOM 713 C CA . ARG A 1 93 ? -8.804 21.514 36.091 1.00 93.31 93 ARG A CA 1
ATOM 714 C C . ARG A 1 93 ? -8.349 21.441 37.541 1.00 93.31 93 ARG A C 1
ATOM 716 O O . ARG A 1 93 ? -7.635 20.506 37.891 1.00 93.31 93 ARG A O 1
ATOM 723 N N . ASN A 1 94 ? -8.780 22.380 38.378 1.00 92.25 94 ASN A N 1
ATOM 724 C CA . ASN A 1 94 ? -8.404 22.425 39.789 1.00 92.25 94 ASN A CA 1
ATOM 725 C C . ASN A 1 94 ? -8.862 21.165 40.531 1.00 92.25 94 ASN A C 1
ATOM 727 O O . ASN A 1 94 ? -8.112 20.612 41.335 1.00 92.25 94 ASN A O 1
ATOM 731 N N . TYR A 1 95 ? -10.057 20.654 40.218 1.00 93.25 95 TYR A N 1
ATOM 732 C CA . TYR A 1 95 ? -10.529 19.402 40.800 1.00 93.25 95 TYR A CA 1
ATOM 733 C C . TYR A 1 95 ? -9.666 18.201 40.394 1.00 93.25 95 TYR A C 1
ATOM 735 O O . TYR A 1 95 ? -9.187 17.478 41.266 1.00 93.25 95 TYR A O 1
ATOM 743 N N . PHE A 1 96 ? -9.427 17.999 39.095 1.00 93.06 96 PHE A N 1
ATOM 744 C CA . PHE A 1 96 ? -8.651 16.845 38.628 1.00 93.06 96 PHE A CA 1
ATOM 745 C C . PHE A 1 96 ? -7.162 16.938 38.970 1.00 93.06 96 PHE A C 1
ATOM 747 O O . PHE A 1 96 ? -6.526 15.913 39.214 1.00 93.06 96 PHE A O 1
ATOM 754 N N . ALA A 1 97 ? -6.604 18.146 39.072 1.00 91.69 97 ALA A N 1
ATOM 755 C CA . ALA A 1 97 ? -5.243 18.351 39.555 1.00 91.69 97 ALA A CA 1
ATOM 756 C C . ALA A 1 97 ? -5.071 17.843 40.996 1.00 91.69 97 ALA A C 1
ATOM 758 O O . ALA A 1 97 ? -4.031 17.272 41.313 1.00 91.69 97 ALA A O 1
ATOM 759 N N . ALA A 1 98 ? -6.098 17.959 41.844 1.00 89.62 98 ALA A N 1
ATOM 760 C CA . ALA A 1 98 ? -6.067 17.521 43.239 1.00 89.62 98 ALA A CA 1
ATOM 761 C C . ALA A 1 98 ? -6.271 16.003 43.445 1.00 89.62 98 ALA A C 1
ATOM 763 O O . ALA A 1 98 ? -6.205 15.538 44.581 1.00 89.62 98 ALA A O 1
ATOM 764 N N . PHE A 1 99 ? -6.465 15.195 42.389 1.00 85.81 99 PHE A N 1
ATOM 765 C CA . PHE A 1 99 ? -6.716 13.742 42.516 1.00 85.81 99 PHE A CA 1
ATOM 766 C C . PHE A 1 99 ? -5.649 12.993 43.314 1.00 85.81 99 PHE A C 1
ATOM 768 O O . PHE A 1 99 ? -5.957 12.048 44.035 1.00 85.81 99 PHE A O 1
ATOM 775 N N . HIS A 1 100 ? -4.396 13.429 43.215 1.00 80.75 100 HIS A N 1
ATOM 776 C CA . HIS A 1 100 ? -3.283 12.822 43.937 1.00 80.75 100 HIS A CA 1
ATOM 777 C C . HIS A 1 100 ? -3.320 13.076 45.457 1.00 80.75 100 HIS A C 1
ATOM 779 O O . HIS A 1 100 ? -2.674 12.336 46.196 1.00 80.75 100 HIS A O 1
ATOM 785 N N . LEU A 1 101 ? -4.077 14.081 45.916 1.00 85.06 101 LEU A N 1
ATOM 786 C CA . LEU A 1 101 ? -4.221 14.456 47.328 1.00 85.06 101 LEU A CA 1
ATOM 787 C C . LEU A 1 101 ? -5.364 13.709 48.032 1.00 85.06 101 LEU A C 1
ATOM 789 O O . LEU A 1 101 ? -5.430 13.701 49.260 1.00 85.06 101 LEU A O 1
ATOM 793 N N . HIS A 1 102 ? -6.274 13.082 47.284 1.00 80.12 102 HIS A N 1
ATOM 794 C CA . HIS A 1 102 ? -7.410 12.375 47.866 1.00 80.12 102 HIS A CA 1
ATOM 795 C C . HIS A 1 102 ? -6.992 11.009 48.438 1.00 80.12 102 HIS A C 1
ATOM 797 O O . HIS A 1 102 ? -6.463 10.153 47.728 1.00 80.12 102 HIS A O 1
ATOM 803 N N . LEU A 1 103 ? -7.275 10.793 49.729 1.00 75.56 103 LEU A N 1
ATOM 804 C CA . LEU A 1 103 ? -7.082 9.507 50.420 1.00 75.56 103 LEU A CA 1
ATOM 805 C C . LEU A 1 103 ? -8.072 8.438 49.935 1.00 75.56 103 LEU A C 1
ATOM 807 O O . LEU A 1 103 ? -7.704 7.278 49.761 1.00 75.56 103 LEU A O 1
ATOM 811 N N . HIS A 1 104 ? -9.316 8.846 49.676 1.00 83.00 104 HIS A N 1
ATOM 812 C CA . HIS A 1 104 ? -10.376 7.997 49.145 1.00 83.00 104 HIS A CA 1
ATOM 813 C C . HIS A 1 104 ? -10.835 8.555 47.802 1.00 83.00 104 HIS A C 1
ATOM 815 O O . HIS A 1 104 ? -11.333 9.677 47.723 1.00 83.00 104 HIS A O 1
ATOM 821 N N . LEU A 1 105 ? -10.632 7.774 46.744 1.00 87.94 105 LEU A N 1
ATOM 822 C CA . LEU A 1 105 ? -11.017 8.141 45.386 1.00 87.94 105 LEU A CA 1
ATOM 823 C C . LEU A 1 105 ? -12.444 7.653 45.100 1.00 87.94 105 LEU A C 1
ATOM 825 O O . LEU A 1 105 ? -12.809 6.566 45.556 1.00 87.94 105 LEU A O 1
ATOM 829 N N . PRO A 1 106 ? -13.257 8.428 44.361 1.00 92.25 106 PRO A N 1
ATOM 830 C CA . PRO A 1 106 ? -14.590 7.989 43.978 1.00 92.25 106 PRO A CA 1
ATOM 831 C C . PRO A 1 106 ? -14.513 6.839 42.967 1.00 92.25 106 PRO A C 1
ATOM 833 O O . PRO A 1 106 ? -13.603 6.787 42.137 1.00 92.25 106 PRO A O 1
ATOM 836 N N . ALA A 1 107 ? -15.500 5.944 43.000 1.00 91.75 107 ALA A N 1
ATOM 837 C CA . ALA A 1 107 ? -15.621 4.866 42.021 1.00 91.75 107 ALA A CA 1
ATOM 838 C C . ALA A 1 107 ? -16.024 5.385 40.637 1.00 91.75 107 ALA A C 1
ATOM 840 O O . ALA A 1 107 ? -15.677 4.774 39.627 1.00 91.75 107 ALA A O 1
ATOM 841 N N . ALA A 1 108 ? -16.712 6.528 40.579 1.00 94.00 108 ALA A N 1
ATOM 842 C CA . ALA A 1 108 ? -16.969 7.228 39.333 1.00 94.00 108 ALA A CA 1
ATOM 843 C C . ALA A 1 108 ? -16.974 8.751 39.504 1.00 94.00 108 ALA A C 1
ATOM 845 O O . ALA A 1 108 ? -17.387 9.282 40.538 1.00 94.00 108 ALA A O 1
ATOM 846 N N . VAL A 1 109 ? -16.551 9.449 38.455 1.00 95.69 109 VAL A N 1
ATOM 847 C CA . VAL A 1 109 ? -16.704 10.893 38.287 1.00 95.69 109 VAL A CA 1
ATOM 848 C C . VAL A 1 109 ? -17.584 11.120 37.070 1.00 95.69 109 VAL A C 1
ATOM 850 O O . VAL A 1 109 ? -17.270 10.663 35.973 1.00 95.69 109 VAL A O 1
ATOM 853 N N . VAL A 1 110 ? -18.688 11.824 37.257 1.00 96.19 110 VAL A N 1
ATOM 854 C CA . VAL A 1 110 ? -19.656 12.130 36.207 1.00 96.19 110 VAL A CA 1
ATOM 855 C C . VAL A 1 110 ? -19.604 13.626 35.934 1.00 96.19 110 VAL A C 1
ATOM 857 O O . VAL A 1 110 ? -19.690 14.403 36.876 1.00 96.19 110 VAL A O 1
ATOM 860 N N . ILE A 1 111 ? -19.442 14.042 34.679 1.00 95.62 111 ILE A N 1
ATOM 861 C CA . ILE A 1 111 ? -19.433 15.455 34.276 1.00 95.62 111 ILE A CA 1
ATOM 862 C C . ILE A 1 111 ? -20.579 15.698 33.303 1.00 95.62 111 ILE A C 1
ATOM 864 O O . ILE A 1 111 ? -20.590 15.139 32.201 1.00 95.62 111 ILE A O 1
ATOM 868 N N . ASP A 1 112 ? -21.529 16.538 33.707 1.00 93.75 112 ASP A N 1
ATOM 869 C CA . ASP A 1 112 ? -22.653 16.916 32.858 1.00 93.75 112 ASP A CA 1
ATOM 870 C C . ASP A 1 112 ? -22.289 18.088 31.934 1.00 93.75 112 ASP A C 1
ATOM 872 O O . ASP A 1 112 ? -21.912 19.162 32.390 1.00 93.75 112 ASP A O 1
ATOM 876 N N . ASP A 1 113 ? -22.423 17.856 30.631 1.00 90.31 113 ASP A N 1
ATOM 877 C CA . ASP A 1 113 ? -22.202 18.763 29.505 1.00 90.31 113 ASP A CA 1
ATOM 878 C C . ASP A 1 113 ? -20.811 19.400 29.467 1.00 90.31 113 ASP A C 1
ATOM 880 O O . ASP A 1 113 ? -20.634 20.612 29.564 1.00 90.31 113 ASP A O 1
ATOM 884 N N . PHE A 1 114 ? -19.796 18.555 29.277 1.00 91.38 114 PHE A N 1
ATOM 885 C CA . PHE A 1 114 ? -18.387 18.950 29.312 1.00 91.38 114 PHE A CA 1
ATOM 886 C C . PHE A 1 114 ? -18.058 20.131 28.384 1.00 91.38 114 PHE A C 1
ATOM 888 O O . PHE A 1 114 ? -17.210 20.951 28.718 1.00 91.38 114 PHE A O 1
ATOM 895 N N . GLY A 1 115 ? -18.706 20.224 27.219 1.00 87.50 115 GLY A N 1
ATOM 896 C CA . GLY A 1 115 ? -18.470 21.308 26.263 1.00 87.50 115 GLY A CA 1
ATOM 897 C C . GLY A 1 115 ? -18.885 22.694 26.772 1.00 87.50 115 GLY A C 1
ATOM 898 O O . GLY A 1 115 ? -18.282 23.686 26.361 1.00 87.50 115 GLY A O 1
ATOM 899 N N . ASP A 1 116 ? -19.864 22.766 27.678 1.00 87.50 116 ASP A N 1
ATOM 900 C CA . ASP A 1 116 ? -20.446 24.022 28.176 1.00 87.50 116 ASP A CA 1
ATOM 901 C C . ASP A 1 116 ? -19.436 24.833 29.002 1.00 87.50 116 ASP A C 1
ATOM 903 O O . ASP A 1 116 ? -19.339 26.050 28.846 1.00 87.50 116 ASP A O 1
ATOM 907 N N . TYR A 1 117 ? -18.564 24.148 29.751 1.00 89.06 117 TYR A N 1
ATOM 908 C CA . TYR A 1 117 ? -17.496 24.744 30.569 1.00 89.06 117 TYR A CA 1
ATOM 909 C C . TYR A 1 117 ? -16.468 25.564 29.777 1.00 89.06 117 TYR A C 1
ATOM 911 O O . TYR A 1 117 ? -15.704 26.332 30.357 1.00 89.06 117 TYR A O 1
ATOM 919 N N . PHE A 1 118 ? -16.430 25.400 28.452 1.00 86.50 118 PHE A N 1
ATOM 920 C CA . PHE A 1 118 ? -15.504 26.095 27.556 1.00 86.50 118 PHE A CA 1
ATOM 921 C C . PHE A 1 118 ? -16.194 27.193 26.736 1.00 86.50 118 PHE A C 1
ATOM 923 O O . PHE A 1 118 ? -15.570 27.805 25.863 1.00 86.50 118 PHE A O 1
ATOM 930 N N . THR A 1 119 ? -17.480 27.451 26.988 1.00 74.00 119 THR A N 1
ATOM 931 C CA . THR A 1 119 ? -18.224 28.563 26.396 1.00 74.00 119 THR A CA 1
ATOM 932 C C . THR A 1 119 ? -18.137 29.760 27.347 1.00 74.00 119 THR A C 1
ATOM 934 O O . THR A 1 119 ? -18.785 29.813 28.384 1.00 74.00 119 THR A O 1
ATOM 937 N N . GLN A 1 120 ? -17.226 30.700 27.074 1.00 62.78 120 GLN A N 1
ATOM 938 C CA . GLN A 1 120 ? -16.964 31.792 28.019 1.00 62.78 120 GLN A CA 1
ATOM 939 C C . GLN A 1 120 ? -18.200 32.668 28.248 1.00 62.78 120 GLN A C 1
ATOM 941 O O . GLN A 1 120 ? -18.755 33.222 27.300 1.00 62.78 120 GLN A O 1
ATOM 946 N N . SER A 1 121 ? -18.536 32.880 29.525 1.00 49.81 121 SER A N 1
ATOM 947 C CA . SER A 1 121 ? -19.490 33.900 29.959 1.00 49.81 121 SER A CA 1
ATOM 948 C C . SER A 1 121 ? -18.849 35.206 30.452 1.00 49.81 121 SER A C 1
ATOM 950 O O . SER A 1 121 ? -19.602 36.149 30.638 1.00 49.81 121 SER A O 1
ATOM 952 N N . ASN A 1 122 ? -17.518 35.340 30.640 1.00 45.41 122 ASN A N 1
ATOM 953 C CA . ASN A 1 122 ? -16.974 36.517 31.362 1.00 45.41 122 ASN A CA 1
ATOM 954 C C . ASN A 1 122 ? -15.525 36.999 31.057 1.00 45.41 122 ASN A C 1
ATOM 956 O O . ASN A 1 122 ? -14.913 37.649 31.901 1.00 45.41 122 ASN A O 1
ATOM 960 N N . SER A 1 123 ? -14.949 36.789 29.865 1.00 42.12 123 SER A N 1
ATOM 961 C CA . SER A 1 123 ? -13.650 37.406 29.502 1.00 42.12 123 SER A CA 1
ATOM 962 C C . SER A 1 123 ? -13.698 38.070 28.122 1.00 42.12 123 SER A C 1
ATOM 964 O O . SER A 1 123 ? -14.246 37.516 27.174 1.00 42.12 123 SER A O 1
ATOM 966 N N . ARG A 1 124 ? -13.158 39.293 28.013 1.00 42.38 124 ARG A N 1
ATOM 967 C CA . ARG A 1 124 ? -13.258 40.235 26.872 1.00 42.38 124 ARG A CA 1
ATOM 968 C C . ARG A 1 124 ? -12.532 39.802 25.581 1.00 42.38 124 ARG A C 1
ATOM 970 O O . ARG A 1 124 ? -12.198 40.646 24.753 1.00 42.38 124 ARG A O 1
ATOM 977 N N . THR A 1 125 ? -12.320 38.513 25.355 1.00 47.69 125 THR A N 1
ATOM 978 C CA . THR A 1 125 ? -11.691 38.004 24.131 1.00 47.69 125 THR A CA 1
ATOM 979 C C . THR A 1 125 ? -12.445 36.783 23.639 1.00 47.69 125 THR A C 1
ATOM 981 O O . THR A 1 125 ? -12.317 35.694 24.188 1.00 47.69 125 THR A O 1
ATOM 984 N N . LEU A 1 126 ? -13.225 36.972 22.570 1.00 48.06 126 LEU A N 1
ATOM 985 C CA . LEU A 1 126 ? -13.912 35.900 21.858 1.00 48.06 126 LEU A CA 1
ATOM 986 C C . LEU A 1 126 ? -12.887 34.812 21.487 1.00 48.06 126 LEU A C 1
ATOM 988 O O . LEU A 1 126 ? -12.053 35.003 20.600 1.00 48.06 126 LEU A O 1
ATOM 992 N N . MET A 1 127 ? -12.912 33.682 22.194 1.00 52.78 127 MET A N 1
ATOM 993 C CA . MET A 1 127 ? -12.056 32.542 21.875 1.00 52.78 127 MET A CA 1
ATOM 994 C C . MET A 1 127 ? -12.420 32.046 20.471 1.00 52.78 127 MET A C 1
ATOM 996 O O . MET A 1 127 ? -13.539 31.601 20.223 1.00 52.78 127 MET A O 1
ATOM 1000 N N . ASN A 1 128 ? -11.466 32.102 19.540 1.00 62.84 128 ASN A N 1
ATOM 1001 C CA . ASN A 1 128 ? -11.552 31.374 18.274 1.00 62.84 128 ASN A CA 1
ATOM 1002 C C . ASN A 1 128 ? -11.838 29.885 18.574 1.00 62.84 128 ASN A C 1
ATOM 1004 O O . ASN A 1 128 ? -11.260 29.338 19.515 1.00 62.84 128 ASN A O 1
ATOM 1008 N N . SER A 1 129 ? -12.673 29.221 17.759 1.00 67.12 129 SER A N 1
ATOM 1009 C CA . SER A 1 129 ? -12.972 27.775 17.828 1.00 67.12 129 SER A CA 1
ATOM 1010 C C . SER A 1 129 ? -11.742 26.916 18.146 1.00 67.12 129 SER A C 1
ATOM 1012 O O . SER A 1 129 ? -11.808 26.024 18.983 1.00 67.12 129 SER A O 1
ATOM 1014 N N . ARG A 1 130 ? -10.585 27.236 17.556 1.00 71.19 130 ARG A N 1
ATOM 1015 C CA . ARG A 1 130 ? -9.329 26.507 17.776 1.00 71.19 130 ARG A CA 1
ATOM 1016 C C . ARG A 1 130 ? -8.806 26.601 19.214 1.00 71.19 130 ARG A C 1
ATOM 1018 O O . ARG A 1 130 ? -8.233 25.641 19.719 1.00 71.19 130 ARG A O 1
ATOM 1025 N N . ALA A 1 131 ? -8.969 27.746 19.874 1.00 75.38 131 ALA A N 1
ATOM 1026 C CA . ALA A 1 131 ? -8.534 27.937 21.256 1.00 75.38 131 ALA A CA 1
ATOM 1027 C C . ALA A 1 131 ? -9.444 27.181 22.237 1.00 75.38 131 ALA A C 1
ATOM 1029 O O . ALA A 1 131 ? -8.941 26.545 23.164 1.00 75.38 131 ALA A O 1
ATOM 1030 N N . ARG A 1 132 ? -10.757 27.165 21.966 1.00 80.25 132 ARG A N 1
ATOM 1031 C CA . ARG A 1 132 ? -11.733 26.349 22.700 1.00 80.25 132 ARG A CA 1
ATOM 1032 C C . ARG A 1 132 ? -11.406 24.860 22.593 1.00 80.25 132 ARG A C 1
ATOM 1034 O O . ARG A 1 132 ? -11.285 24.187 23.611 1.00 80.25 132 ARG A O 1
ATOM 1041 N N . ASP A 1 133 ? -11.178 24.370 21.376 1.00 81.25 133 ASP A N 1
ATOM 1042 C CA . ASP A 1 133 ? -10.850 22.962 21.131 1.00 81.25 133 ASP A CA 1
ATOM 1043 C C . ASP A 1 133 ? -9.544 22.560 21.845 1.00 81.25 133 ASP A C 1
ATOM 1045 O O . ASP A 1 133 ? -9.458 21.495 22.456 1.00 81.25 133 ASP A O 1
ATOM 1049 N N . MET A 1 134 ? -8.535 23.440 21.854 1.00 81.06 134 MET A N 1
ATOM 1050 C CA . MET A 1 134 ? -7.288 23.215 22.597 1.00 81.06 134 MET A CA 1
ATOM 1051 C C . MET A 1 134 ? -7.492 23.182 24.117 1.00 81.06 134 MET A C 1
ATOM 1053 O O . MET A 1 134 ? -6.856 22.370 24.793 1.00 81.06 134 MET A O 1
ATOM 1057 N N . ALA A 1 135 ? -8.357 24.037 24.669 1.00 84.50 135 ALA A N 1
ATOM 1058 C CA . ALA A 1 135 ? -8.693 24.019 26.092 1.00 84.50 135 ALA A CA 1
ATOM 1059 C C . ALA A 1 135 ? -9.419 22.718 26.473 1.00 84.50 135 ALA A C 1
ATOM 1061 O O . ALA A 1 135 ? -9.020 22.057 27.434 1.00 84.50 135 ALA A O 1
ATOM 1062 N N . MET A 1 136 ? -10.386 22.286 25.657 1.00 86.94 136 MET A N 1
ATOM 1063 C CA . MET A 1 136 ? -11.087 21.009 25.827 1.00 86.94 136 MET A CA 1
ATOM 1064 C C . MET A 1 136 ? -10.114 19.827 25.825 1.00 86.94 136 MET A C 1
ATOM 1066 O O . MET A 1 136 ? -10.155 19.003 26.737 1.00 86.94 136 MET A O 1
ATOM 1070 N N . VAL A 1 137 ? -9.194 19.763 24.852 1.00 86.25 137 VAL A N 1
ATOM 1071 C CA . VAL A 1 137 ? -8.172 18.703 24.771 1.00 86.25 137 VAL A CA 1
ATOM 1072 C C . VAL A 1 137 ? -7.288 18.683 26.019 1.00 86.25 137 VAL A C 1
ATOM 1074 O O . VAL A 1 137 ? -7.024 17.612 26.562 1.00 86.25 137 VAL A O 1
ATOM 1077 N N . ARG A 1 138 ? -6.832 19.850 26.496 1.00 86.69 138 ARG A N 1
ATOM 1078 C CA . ARG A 1 138 ? -5.972 19.952 27.688 1.00 86.69 138 ARG A CA 1
ATOM 1079 C C . ARG A 1 138 ? -6.682 19.461 28.944 1.00 86.69 138 ARG A C 1
ATOM 1081 O O . ARG A 1 138 ? -6.114 18.663 29.688 1.00 86.69 138 ARG A O 1
ATOM 1088 N N . THR A 1 139 ? -7.914 19.908 29.165 1.00 90.62 139 THR A N 1
ATOM 1089 C CA . THR A 1 139 ? -8.697 19.489 30.330 1.00 90.62 139 THR A CA 1
ATOM 1090 C C . THR A 1 139 ? -9.055 18.007 30.241 1.00 90.62 139 THR A C 1
ATOM 1092 O O . THR A 1 139 ? -8.896 17.296 31.228 1.00 90.62 139 THR A O 1
ATOM 1095 N N . LEU A 1 140 ? -9.436 17.494 29.065 1.00 89.94 140 LEU A N 1
ATOM 1096 C CA . LEU A 1 140 ? -9.726 16.070 28.871 1.00 89.94 140 LEU A CA 1
ATOM 1097 C C . LEU A 1 140 ? -8.490 15.192 29.132 1.00 89.94 140 LEU A C 1
ATOM 1099 O O . LEU A 1 140 ? -8.594 14.173 29.813 1.00 89.94 140 LEU A O 1
ATOM 1103 N N . ALA A 1 141 ? -7.312 15.608 28.656 1.00 88.62 141 ALA A N 1
ATOM 1104 C CA . ALA A 1 141 ? -6.052 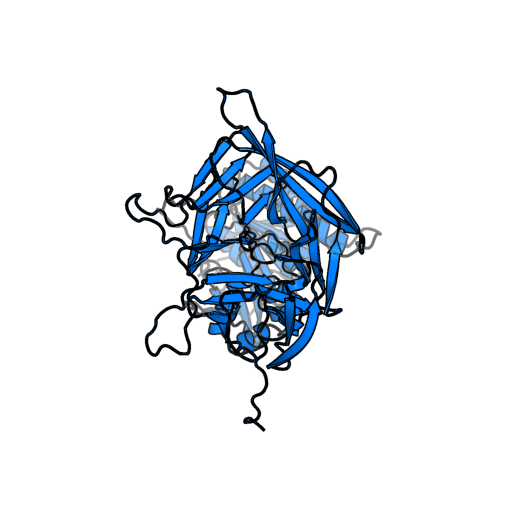14.914 28.924 1.00 88.62 141 ALA A CA 1
ATOM 1105 C C . ALA A 1 141 ? -5.712 14.895 30.425 1.00 88.62 141 ALA A C 1
ATOM 1107 O O . ALA A 1 141 ? -5.271 13.869 30.945 1.00 88.62 141 ALA A O 1
ATOM 1108 N N . LEU A 1 142 ? -5.957 15.999 31.141 1.00 91.62 142 LEU A N 1
ATOM 1109 C CA . LEU A 1 142 ? -5.796 16.056 32.595 1.00 91.62 142 LEU A CA 1
ATOM 1110 C C . LEU A 1 142 ? -6.755 15.090 33.306 1.00 91.62 142 LEU A C 1
ATOM 1112 O O . LEU A 1 142 ? -6.311 14.325 34.161 1.00 91.62 142 LEU A O 1
ATOM 1116 N N . CYS A 1 143 ? -8.035 15.081 32.922 1.00 91.25 143 CYS A N 1
ATOM 1117 C CA . CYS A 1 143 ? -9.037 14.173 33.483 1.00 91.25 143 CYS A CA 1
ATOM 1118 C C . CYS A 1 143 ? -8.631 12.707 33.267 1.00 91.25 143 CYS A C 1
ATOM 1120 O O . CYS A 1 143 ? -8.608 11.918 34.210 1.00 91.25 143 CYS A O 1
ATOM 1122 N N . HIS A 1 144 ? -8.228 12.357 32.042 1.00 89.12 144 HIS A N 1
ATOM 1123 C CA . HIS A 1 144 ? -7.741 11.022 31.705 1.00 89.12 144 HIS A CA 1
ATOM 1124 C C . HIS A 1 144 ? -6.527 10.627 32.562 1.00 89.12 144 HIS A C 1
ATOM 1126 O O . HIS A 1 144 ? -6.506 9.546 33.145 1.00 89.12 144 HIS A O 1
ATOM 1132 N N . ASN A 1 145 ? -5.530 11.505 32.699 1.00 89.56 145 ASN A N 1
ATOM 1133 C CA . ASN A 1 145 ? -4.339 11.225 33.506 1.00 89.56 145 ASN A CA 1
ATOM 1134 C C . ASN A 1 145 ? -4.667 11.040 34.994 1.00 89.56 145 ASN A C 1
ATOM 1136 O O . ASN A 1 145 ? -4.126 10.133 35.631 1.00 89.56 145 ASN A O 1
ATOM 1140 N N . ALA A 1 146 ? -5.570 11.857 35.538 1.00 90.44 146 ALA A N 1
ATOM 1141 C CA . ALA A 1 146 ? -6.037 11.744 36.916 1.00 90.44 146 ALA A CA 1
ATOM 1142 C C . ALA A 1 146 ? -6.759 10.409 37.164 1.00 90.44 146 ALA A C 1
ATOM 1144 O O . ALA A 1 146 ? -6.476 9.726 38.147 1.00 90.44 146 ALA A O 1
ATOM 1145 N N . VAL A 1 147 ? -7.616 9.984 36.233 1.00 89.38 147 VAL A N 1
ATOM 1146 C CA . VAL A 1 147 ? -8.337 8.703 36.298 1.00 89.38 147 VAL A CA 1
ATOM 1147 C C . VAL A 1 147 ? -7.384 7.519 36.140 1.00 89.38 147 VAL A C 1
ATOM 1149 O O . VAL A 1 147 ? -7.479 6.545 36.884 1.00 89.38 147 VAL A O 1
ATOM 1152 N N . VAL A 1 148 ? -6.413 7.585 35.227 1.00 87.50 148 VAL A N 1
ATOM 1153 C CA . VAL A 1 148 ? -5.372 6.551 35.089 1.00 87.50 148 VAL A CA 1
ATOM 1154 C C . VAL A 1 148 ? -4.538 6.438 36.366 1.00 87.50 148 VAL A C 1
ATOM 1156 O O . VAL A 1 148 ? -4.206 5.328 36.779 1.00 87.50 148 VAL A O 1
ATOM 1159 N N . HIS A 1 149 ? -4.220 7.559 37.020 1.00 86.19 149 HIS A N 1
ATOM 1160 C CA . HIS A 1 149 ? -3.550 7.544 38.319 1.00 86.19 149 HIS A CA 1
ATOM 1161 C C . HIS A 1 149 ? -4.434 6.920 39.404 1.00 86.19 149 HIS A C 1
ATOM 1163 O O . HIS A 1 149 ? -3.962 6.055 40.141 1.00 86.19 149 HIS A O 1
ATOM 1169 N N . ALA A 1 150 ? -5.709 7.312 39.477 1.00 86.50 150 ALA A N 1
ATOM 1170 C CA . ALA A 1 150 ? -6.670 6.765 40.430 1.00 86.50 150 ALA A CA 1
ATOM 1171 C C . ALA A 1 150 ? -6.784 5.240 40.304 1.00 86.50 150 ALA A C 1
ATOM 1173 O O . ALA A 1 150 ? -6.668 4.535 41.304 1.00 86.50 150 ALA A O 1
ATOM 1174 N N . ASN A 1 151 ? -6.855 4.738 39.068 1.00 86.19 151 ASN A N 1
ATOM 1175 C CA . ASN A 1 151 ? -6.935 3.312 38.742 1.00 86.19 151 ASN A CA 1
ATOM 1176 C C . ASN A 1 151 ? -5.704 2.484 39.141 1.00 86.19 151 ASN A C 1
ATOM 1178 O O . ASN A 1 151 ? -5.794 1.259 39.175 1.00 86.19 151 ASN A O 1
ATOM 1182 N N . LYS A 1 152 ? -4.574 3.111 39.502 1.00 85.50 152 LYS A N 1
ATOM 1183 C CA . LYS A 1 152 ? -3.453 2.401 40.145 1.00 85.50 152 LYS A CA 1
ATOM 1184 C C . LYS A 1 152 ? -3.752 2.025 41.600 1.00 85.50 152 LYS A C 1
ATOM 1186 O O . LYS A 1 152 ? -3.105 1.126 42.124 1.00 85.50 152 LYS A O 1
ATOM 1191 N N . LYS A 1 153 ? -4.677 2.735 42.254 1.00 83.12 153 LYS A N 1
ATOM 1192 C CA . LYS A 1 153 ? -5.046 2.557 43.668 1.00 83.12 153 LYS A CA 1
ATOM 1193 C C . LYS A 1 153 ? -6.427 1.914 43.833 1.00 83.12 153 LYS A C 1
ATOM 1195 O O . LYS A 1 153 ? -6.581 1.031 44.666 1.00 83.12 153 LYS A O 1
ATOM 1200 N N . ALA A 1 154 ? -7.419 2.355 43.061 1.00 82.06 154 ALA A N 1
ATOM 1201 C CA . ALA A 1 154 ? -8.800 1.877 43.113 1.00 82.06 154 ALA A CA 1
ATOM 1202 C C . ALA A 1 154 ? -9.510 2.118 41.773 1.00 82.06 154 ALA A C 1
ATOM 1204 O O . ALA A 1 154 ? -9.174 3.059 41.058 1.00 82.06 154 ALA A O 1
ATOM 1205 N N . THR A 1 155 ? -10.503 1.295 41.431 1.00 85.88 155 THR A N 1
ATOM 1206 C CA . THR A 1 155 ? -11.257 1.454 40.179 1.00 85.88 155 THR A CA 1
ATOM 1207 C C . THR A 1 155 ? -12.020 2.775 40.164 1.00 85.88 155 THR A C 1
ATOM 1209 O O . THR A 1 155 ? -12.835 3.015 41.051 1.00 85.88 155 THR A O 1
ATOM 1212 N N . CYS A 1 156 ? -11.768 3.600 39.151 1.00 89.81 156 CYS A N 1
ATOM 1213 C CA . CYS A 1 156 ? -12.416 4.887 38.942 1.00 89.81 156 CYS A CA 1
ATOM 1214 C C . CYS A 1 156 ? -12.820 5.028 37.470 1.00 89.81 156 CYS A C 1
ATOM 1216 O O . CYS A 1 156 ? -11.961 4.957 36.583 1.00 89.81 156 CYS A O 1
ATOM 1218 N N . GLU A 1 157 ? -14.111 5.232 37.221 1.00 91.62 157 GLU A N 1
ATOM 1219 C CA . GLU A 1 157 ? -14.669 5.509 35.895 1.00 91.62 157 GLU A CA 1
ATOM 1220 C C . GLU A 1 157 ? -14.927 7.007 35.709 1.00 91.62 157 GLU A C 1
ATOM 1222 O O . GLU A 1 157 ? -15.343 7.701 36.633 1.00 91.62 157 GLU A O 1
ATOM 1227 N N . LEU A 1 158 ? -14.704 7.520 34.503 1.00 93.19 158 LEU A N 1
ATOM 1228 C CA . LEU A 1 158 ? -15.057 8.887 34.136 1.00 93.19 158 LEU A CA 1
ATOM 1229 C C . LEU A 1 158 ? -16.132 8.863 33.052 1.00 93.19 158 LEU A C 1
ATOM 1231 O O . LEU A 1 158 ? -15.939 8.281 31.986 1.00 93.19 158 LEU A O 1
ATOM 1235 N N . VAL A 1 159 ? -17.263 9.508 33.326 1.00 93.19 159 VAL A N 1
ATOM 1236 C CA . VAL A 1 159 ? -18.396 9.603 32.401 1.00 93.19 159 VAL A CA 1
ATOM 1237 C C . VAL A 1 159 ? -18.664 11.065 32.090 1.00 93.19 159 VAL A C 1
ATOM 1239 O O . VAL A 1 159 ? -18.847 11.876 32.991 1.00 93.19 159 VAL A O 1
ATOM 1242 N N . LEU A 1 160 ? -18.685 11.407 30.809 1.00 92.69 160 LEU A N 1
ATOM 1243 C CA . LEU A 1 160 ? -18.922 12.760 30.315 1.00 92.69 160 LEU A CA 1
ATOM 1244 C C . LEU A 1 160 ? -20.218 12.777 29.507 1.00 92.69 160 LEU A C 1
ATOM 1246 O O . LEU A 1 160 ? -20.490 11.810 28.795 1.00 92.69 160 LEU A O 1
ATOM 1250 N N . SER A 1 161 ? -20.981 13.869 29.531 1.00 91.69 161 SER A N 1
ATOM 1251 C CA . SER A 1 161 ? -21.977 14.136 28.485 1.00 91.69 161 SER A CA 1
ATOM 1252 C C . SER A 1 161 ? -21.567 15.297 27.583 1.00 91.69 161 SER A C 1
ATOM 1254 O O . SER A 1 161 ? -20.795 16.175 27.970 1.00 91.69 161 SER A O 1
ATOM 1256 N N . GLU A 1 162 ? -22.073 15.279 26.352 1.00 88.50 162 GLU A N 1
ATOM 1257 C CA . GLU A 1 162 ? -21.916 16.365 25.385 1.00 88.50 162 GLU A CA 1
ATOM 1258 C C . GLU A 1 162 ? -23.242 16.622 24.669 1.00 88.50 162 GLU A C 1
ATOM 1260 O O . GLU A 1 162 ? -23.905 15.709 24.161 1.00 88.50 162 GLU A O 1
ATOM 1265 N N . THR A 1 163 ? -23.636 17.888 24.604 1.00 85.31 163 THR A N 1
ATOM 1266 C CA . THR A 1 163 ? -24.781 18.311 23.806 1.00 85.31 163 THR A CA 1
ATOM 1267 C C . THR A 1 163 ? -24.423 18.420 22.317 1.00 85.31 163 THR A C 1
ATOM 1269 O O . THR A 1 163 ? -23.524 19.162 21.934 1.00 85.31 163 THR A O 1
ATOM 1272 N N . SER A 1 164 ? -25.163 17.716 21.451 1.00 74.31 164 SER A N 1
ATOM 1273 C CA . SER A 1 164 ? -25.015 17.777 19.987 1.00 74.31 164 SER A CA 1
ATOM 1274 C C . SER A 1 164 ? -26.369 17.882 19.278 1.00 74.31 164 SER A C 1
ATOM 1276 O O . SER A 1 164 ? -27.351 17.292 19.717 1.00 74.31 164 SER A O 1
ATOM 1278 N N . SER A 1 165 ? -26.459 18.629 18.172 1.00 57.66 165 SER A N 1
ATOM 1279 C CA . SER A 1 165 ? -27.719 18.886 17.448 1.00 57.66 165 SER A CA 1
ATOM 1280 C C . SER A 1 165 ? -28.180 17.734 16.536 1.00 57.66 165 SER A C 1
ATOM 1282 O O . SER A 1 165 ? -28.948 17.957 15.609 1.00 57.66 165 SER A O 1
ATOM 1284 N N . GLY A 1 166 ? -27.731 16.499 16.779 1.00 50.47 166 GLY A N 1
ATOM 1285 C CA . GLY A 1 166 ? -28.120 15.309 16.007 1.00 50.47 166 GLY A CA 1
ATOM 1286 C C . GLY A 1 166 ? -27.235 14.998 14.794 1.00 50.47 166 GLY A C 1
ATOM 1287 O O . GLY A 1 166 ? -27.072 13.820 14.469 1.00 50.47 166 GLY A O 1
ATOM 1288 N N . ASP A 1 167 ? -26.582 16.006 14.212 1.00 44.34 167 ASP A N 1
ATOM 1289 C CA . ASP A 1 167 ? -25.454 15.832 13.292 1.00 44.34 167 ASP A CA 1
ATOM 1290 C C . ASP A 1 167 ? -24.138 15.859 14.073 1.00 44.34 167 ASP A C 1
ATOM 1292 O O . ASP A 1 167 ? -23.972 16.659 14.996 1.00 44.34 167 ASP A O 1
ATOM 1296 N N . SER A 1 168 ? -23.237 14.929 13.733 1.00 47.53 168 SER A N 1
ATOM 1297 C CA . SER A 1 168 ? -21.958 14.653 14.407 1.00 47.53 168 SER A CA 1
ATOM 1298 C C . SER A 1 168 ? -21.357 15.900 15.079 1.00 47.53 168 SER A C 1
ATOM 1300 O O . SER A 1 168 ? -21.009 16.833 14.350 1.00 47.53 168 SER A O 1
ATOM 1302 N N . PRO A 1 169 ? -21.183 15.941 16.421 1.00 53.25 169 PRO A N 1
ATOM 1303 C CA . PRO A 1 169 ? -20.582 17.092 17.083 1.00 53.25 169 PRO A CA 1
ATOM 1304 C C . PRO A 1 169 ? -19.285 17.488 16.382 1.00 53.25 169 PRO A C 1
ATOM 1306 O O . PRO A 1 169 ? -18.438 16.640 16.092 1.00 53.25 169 PRO A O 1
ATOM 1309 N N . ARG A 1 170 ? -19.120 18.783 16.088 1.00 54.88 170 ARG A N 1
ATOM 1310 C CA . ARG A 1 170 ? -17.886 19.297 15.471 1.00 54.88 170 ARG A CA 1
ATOM 1311 C C . ARG A 1 170 ? -16.648 18.905 16.281 1.00 54.88 170 ARG A C 1
ATOM 1313 O O . ARG A 1 170 ? -15.590 18.813 15.693 1.00 54.88 170 ARG A O 1
ATOM 1320 N N . SER A 1 171 ? -16.800 18.616 17.572 1.00 60.12 171 SER A N 1
ATOM 1321 C CA . SER A 1 171 ? -15.808 18.175 18.562 1.00 60.12 171 SER A CA 1
ATOM 1322 C C . SER A 1 171 ? -15.666 16.651 18.712 1.00 60.12 171 SER A C 1
ATOM 1324 O O . SER A 1 171 ? -14.770 16.198 19.421 1.00 60.12 171 SER A O 1
ATOM 1326 N N . LEU A 1 172 ? -16.472 15.820 18.036 1.00 65.50 172 LEU A N 1
ATOM 1327 C CA . LEU A 1 172 ? -16.436 14.351 18.189 1.00 65.50 172 LEU A CA 1
ATOM 1328 C C . LEU A 1 172 ? -15.069 13.756 17.800 1.00 65.50 172 LEU A C 1
ATOM 1330 O O . LEU A 1 172 ? -14.674 12.714 18.322 1.00 65.50 172 LEU A O 1
ATOM 1334 N N . PHE A 1 173 ? -14.309 14.433 16.928 1.00 68.25 173 PHE A N 1
ATOM 1335 C CA . PHE A 1 173 ? -12.927 14.058 16.603 1.00 68.25 173 PHE A CA 1
ATOM 1336 C C . PHE A 1 173 ? -11.987 14.148 17.816 1.00 68.25 173 PHE A C 1
ATOM 1338 O O . PHE A 1 173 ? -11.062 13.344 17.927 1.00 68.25 173 PHE A O 1
ATOM 1345 N N . ILE A 1 174 ? -12.230 15.090 18.738 1.00 70.62 174 ILE A N 1
ATOM 1346 C CA . ILE A 1 174 ? -11.463 15.238 19.979 1.00 70.62 174 ILE A CA 1
ATOM 1347 C C . ILE A 1 174 ? -11.729 14.023 20.858 1.00 70.62 174 ILE A C 1
ATOM 1349 O O . ILE A 1 174 ? -10.796 13.352 21.287 1.00 70.62 174 ILE A O 1
ATOM 1353 N N . TYR A 1 175 ? -13.001 13.691 21.071 1.00 75.31 175 TYR A N 1
ATOM 1354 C CA . TYR A 1 175 ? -13.381 12.595 21.954 1.00 75.31 175 TYR A CA 1
ATOM 1355 C C . TYR A 1 175 ? -13.009 11.221 21.400 1.00 75.31 175 TYR A C 1
ATOM 1357 O O . TYR A 1 175 ? -12.483 10.409 22.151 1.00 75.31 175 TYR A O 1
ATOM 1365 N N . LYS A 1 176 ? -13.159 10.973 20.090 1.00 72.75 176 LYS A N 1
ATOM 1366 C CA . LYS A 1 176 ? -12.776 9.696 19.448 1.00 72.75 176 LYS A CA 1
ATOM 1367 C C . LYS A 1 176 ? -11.311 9.307 19.656 1.00 72.75 176 LYS A C 1
ATOM 1369 O O . LYS A 1 176 ? -10.982 8.130 19.573 1.00 72.75 176 LYS A O 1
ATOM 1374 N N . ARG A 1 177 ? -10.429 10.277 19.914 1.00 71.56 177 ARG A N 1
ATOM 1375 C CA . ARG A 1 177 ? -9.011 10.022 20.194 1.00 71.56 177 ARG A CA 1
ATOM 1376 C C . ARG A 1 177 ? -8.753 9.521 21.621 1.00 71.56 177 ARG A C 1
ATOM 1378 O O . ARG A 1 177 ? -7.771 8.817 21.829 1.00 71.56 177 ARG A O 1
ATOM 1385 N N . TRP A 1 178 ? -9.582 9.908 22.590 1.00 68.94 178 TRP A N 1
ATOM 1386 C CA . TRP A 1 178 ? -9.319 9.697 24.022 1.00 68.94 178 TRP A CA 1
ATOM 1387 C C . TRP A 1 178 ? -10.364 8.821 24.720 1.00 68.94 178 TRP A C 1
ATOM 1389 O O . TRP A 1 178 ? -10.074 8.263 25.774 1.00 68.94 178 TRP A O 1
ATOM 1399 N N . ILE A 1 179 ? -11.567 8.711 24.155 1.00 79.38 179 ILE A N 1
ATOM 1400 C CA . ILE A 1 179 ? -12.720 8.046 24.759 1.00 79.38 179 ILE A CA 1
ATOM 1401 C C . ILE A 1 179 ? -13.018 6.752 23.994 1.00 79.38 179 ILE A C 1
ATOM 1403 O O . ILE A 1 179 ? -13.498 6.823 22.861 1.00 79.38 179 ILE A O 1
ATOM 1407 N N . PRO A 1 180 ? -12.758 5.580 24.596 1.00 74.00 180 PRO A N 1
ATOM 1408 C CA . PRO A 1 180 ? -13.020 4.289 23.964 1.00 74.00 180 PRO A CA 1
ATOM 1409 C C . PRO A 1 180 ? -14.519 3.966 23.864 1.00 74.00 180 PRO A C 1
ATOM 1411 O O . PRO A 1 180 ? -14.944 3.362 22.882 1.00 74.00 180 PRO A O 1
ATOM 1414 N N . SER A 1 181 ? -15.326 4.405 24.838 1.00 83.06 181 SER A N 1
ATOM 1415 C CA . SER A 1 181 ? -16.756 4.083 24.930 1.00 83.06 181 SER A CA 1
ATOM 1416 C C . SER A 1 181 ? -17.620 5.310 24.640 1.00 83.06 181 SER A C 1
ATOM 1418 O O . SER A 1 181 ? -17.742 6.203 25.475 1.00 83.06 181 SER A O 1
ATOM 1420 N N . ILE A 1 182 ? -18.250 5.369 23.463 1.00 83.88 182 ILE A N 1
ATOM 1421 C CA . ILE A 1 182 ? -19.118 6.493 23.075 1.00 83.88 182 ILE A CA 1
ATOM 1422 C C . ILE A 1 182 ? -20.552 6.001 22.888 1.00 83.88 182 ILE A C 1
ATOM 1424 O O . ILE A 1 182 ? -20.826 5.147 22.047 1.00 83.88 182 ILE A O 1
ATOM 1428 N N . PHE A 1 183 ? -21.478 6.587 23.639 1.00 85.25 183 PHE A N 1
ATOM 1429 C CA . PHE A 1 183 ? -22.911 6.392 23.505 1.00 85.25 183 PHE A CA 1
ATOM 1430 C C . PHE A 1 183 ? -23.548 7.605 22.830 1.00 85.25 183 PHE A C 1
ATOM 1432 O O . PHE A 1 183 ? -23.288 8.745 23.211 1.00 85.25 183 PHE A O 1
ATOM 1439 N N . THR A 1 184 ? -24.397 7.367 21.833 1.00 86.94 184 THR A N 1
ATOM 1440 C CA . THR A 1 184 ? -25.133 8.416 21.121 1.00 86.94 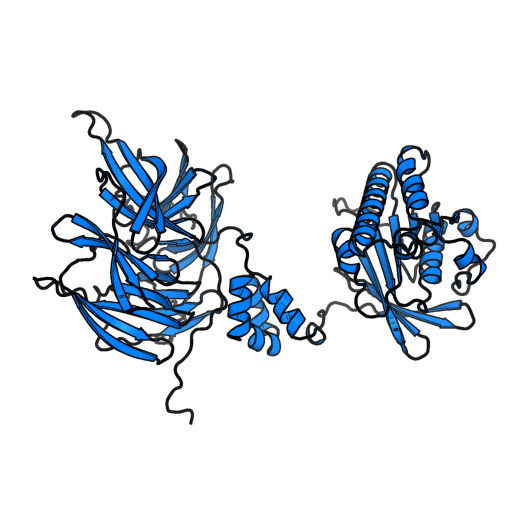184 THR A CA 1
ATOM 1441 C C . THR A 1 184 ? -26.631 8.261 21.329 1.00 86.94 184 THR A C 1
ATOM 1443 O O . THR A 1 184 ? -27.163 7.152 21.300 1.00 86.94 184 THR A O 1
ATOM 1446 N N . ILE A 1 185 ? -27.317 9.382 21.539 1.00 87.12 185 ILE A N 1
ATOM 1447 C CA . ILE A 1 185 ? -28.765 9.441 21.700 1.00 87.12 185 ILE A CA 1
ATOM 1448 C C . ILE A 1 185 ? -29.377 10.125 20.488 1.00 87.12 185 ILE A C 1
ATOM 1450 O O . ILE A 1 185 ? -28.985 11.235 20.121 1.00 87.12 185 ILE A O 1
ATOM 1454 N N . LYS A 1 186 ? -30.383 9.483 19.896 1.00 86.06 186 LYS A N 1
ATOM 1455 C CA . LYS A 1 186 ? -31.200 10.056 18.821 1.00 86.06 186 LYS A CA 1
ATOM 1456 C C . LYS 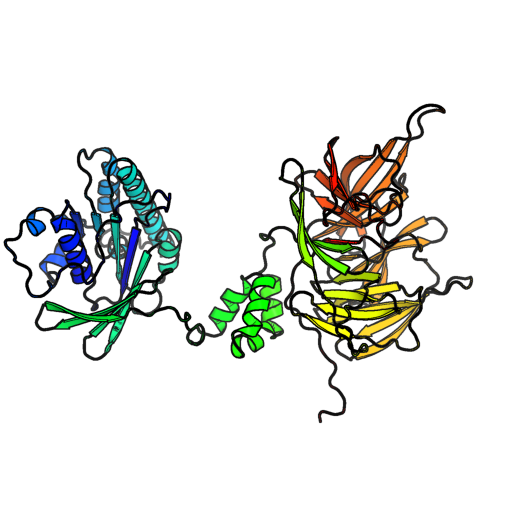A 1 186 ? -32.677 10.014 19.194 1.00 86.06 186 LYS A C 1
ATOM 1458 O O . LYS A 1 186 ? -33.113 9.079 19.858 1.00 86.06 186 LYS A O 1
ATOM 1463 N N . GLY A 1 187 ? -33.442 11.016 18.762 1.00 82.50 187 GLY A N 1
ATOM 1464 C CA . GLY A 1 187 ? -34.903 10.970 18.861 1.00 82.50 187 GLY A CA 1
ATOM 1465 C C . GLY A 1 187 ? -35.464 9.848 17.982 1.00 82.50 187 GLY A C 1
ATOM 1466 O O . GLY A 1 187 ? -34.974 9.639 16.874 1.00 82.50 187 GLY A O 1
ATOM 1467 N N . HIS A 1 188 ? -36.460 9.122 18.485 1.00 77.44 188 HIS A N 1
ATOM 1468 C CA . HIS A 1 188 ? -37.076 7.961 17.830 1.00 77.44 188 HIS A CA 1
ATOM 1469 C C . HIS A 1 188 ? -38.585 8.179 17.552 1.00 77.44 188 HIS A C 1
ATOM 1471 O O . HIS A 1 188 ? -39.325 7.236 17.295 1.00 77.44 188 HIS A O 1
ATOM 1477 N N . GLY A 1 189 ? -39.052 9.433 17.567 1.00 71.31 189 GLY A N 1
ATOM 1478 C CA . GLY A 1 189 ? -40.480 9.763 17.448 1.00 71.31 189 GLY A CA 1
ATOM 1479 C C . GLY A 1 189 ? -41.247 9.535 18.758 1.00 71.31 189 GLY A C 1
ATOM 1480 O O . GLY A 1 189 ? -40.752 8.873 19.671 1.00 71.31 189 GLY A O 1
ATOM 1481 N N . ASP A 1 190 ? -42.426 10.149 18.878 1.00 70.56 190 ASP A N 1
ATOM 1482 C CA . ASP A 1 190 ? -43.367 9.992 20.005 1.00 70.56 190 ASP A CA 1
ATOM 1483 C C . ASP A 1 190 ? -42.781 10.244 21.410 1.00 70.56 190 ASP A C 1
ATOM 1485 O O . ASP A 1 190 ? -43.159 9.605 22.387 1.00 70.56 190 ASP A O 1
ATOM 1489 N N . GLY A 1 191 ? -41.819 11.168 21.533 1.00 74.19 191 GLY A N 1
ATOM 1490 C CA . GLY A 1 191 ? -41.164 11.477 22.816 1.00 74.19 191 GLY A CA 1
ATOM 1491 C C . GLY A 1 191 ? -40.178 10.407 23.310 1.00 74.19 191 GLY A C 1
ATOM 1492 O O . GLY A 1 191 ? -39.663 10.512 24.425 1.00 74.19 191 GLY A O 1
ATOM 1493 N N . SER A 1 192 ? -39.889 9.399 22.480 1.00 83.88 192 SER A N 1
ATOM 1494 C CA . SER A 1 192 ? -38.913 8.346 22.763 1.00 83.88 192 SER A CA 1
ATOM 1495 C C . SER A 1 192 ? -37.528 8.656 22.181 1.00 83.88 192 SER A C 1
ATOM 1497 O O . SER A 1 192 ? -37.365 9.369 21.183 1.00 83.88 192 SER A O 1
ATOM 1499 N N . PHE A 1 193 ? -36.507 8.093 22.815 1.00 86.81 193 PHE A N 1
ATOM 1500 C CA . PHE A 1 193 ? -35.097 8.249 22.502 1.00 86.81 193 PHE A CA 1
ATOM 1501 C C . PHE A 1 193 ? -34.427 6.883 22.386 1.00 86.81 193 PHE A C 1
ATOM 1503 O O . PHE A 1 193 ? -34.739 5.937 23.109 1.00 86.81 193 PHE A O 1
ATOM 1510 N N . LEU A 1 194 ? -33.463 6.794 21.477 1.00 85.38 194 LEU A N 1
ATOM 1511 C CA . LEU A 1 194 ? -32.667 5.600 21.250 1.00 85.38 194 LEU A CA 1
ATOM 1512 C C . LEU A 1 194 ? -31.213 5.880 21.625 1.00 85.38 194 LEU A C 1
ATOM 1514 O O . LEU A 1 194 ? -30.539 6.670 20.963 1.00 85.38 194 LEU A O 1
ATOM 1518 N N . LEU A 1 195 ? -30.744 5.208 22.673 1.00 85.00 195 LEU A N 1
ATOM 1519 C CA . LEU A 1 195 ? -29.356 5.173 23.114 1.00 85.00 195 LEU A CA 1
ATOM 1520 C C . LEU A 1 195 ? -28.619 4.059 22.360 1.00 85.00 195 LEU A C 1
ATOM 1522 O O . LEU A 1 195 ? -29.059 2.910 22.383 1.00 85.00 195 LEU A O 1
ATOM 1526 N N . ARG A 1 196 ? -27.495 4.369 21.711 1.00 82.12 196 ARG A N 1
ATOM 1527 C CA . ARG A 1 196 ? -26.652 3.395 20.996 1.00 82.12 196 ARG A CA 1
ATOM 1528 C C . ARG A 1 196 ? -25.208 3.470 21.469 1.00 82.12 196 ARG A C 1
ATOM 1530 O O . ARG A 1 196 ? -24.642 4.556 21.511 1.00 82.12 196 ARG A O 1
ATOM 1537 N N . SER A 1 197 ? -24.607 2.326 21.780 1.00 77.69 197 SER A N 1
ATOM 1538 C CA . SER A 1 197 ? -23.170 2.209 22.048 1.00 77.69 197 SER A CA 1
ATOM 1539 C C . SER A 1 197 ? -22.392 2.010 20.748 1.00 77.69 197 SER A C 1
ATOM 1541 O O . SER A 1 197 ? -22.744 1.144 19.949 1.00 77.69 197 SER A O 1
ATOM 1543 N N . HIS A 1 198 ? -21.320 2.774 20.551 1.00 64.75 198 HIS A N 1
ATOM 1544 C CA . HIS A 1 198 ? -20.341 2.546 19.492 1.00 64.75 198 HIS A CA 1
ATOM 1545 C C . HIS A 1 198 ? -19.171 1.727 20.060 1.00 64.75 198 HIS A C 1
ATOM 1547 O O . HIS A 1 198 ? -18.342 2.261 20.790 1.00 64.75 198 HIS A O 1
ATOM 1553 N N . GLY A 1 199 ? -19.119 0.427 19.746 1.00 57.03 199 GLY A N 1
ATOM 1554 C CA . GLY A 1 199 ? -18.099 -0.508 20.238 1.00 57.03 199 GLY A CA 1
ATOM 1555 C C . GLY A 1 199 ? -18.249 -1.917 19.645 1.00 57.03 199 GLY A C 1
ATOM 1556 O O . GLY A 1 199 ? -19.127 -2.155 18.819 1.00 57.03 199 GLY A O 1
ATOM 1557 N N . SER A 1 200 ? -17.402 -2.866 20.063 1.00 42.97 200 SER A N 1
ATOM 1558 C CA . SER A 1 200 ? -17.364 -4.252 19.542 1.00 42.97 200 SER A CA 1
ATOM 1559 C C . SER A 1 200 ? -18.642 -5.068 19.790 1.00 42.97 200 SER A C 1
ATOM 1561 O O . SER A 1 200 ? -18.882 -6.063 19.110 1.00 42.97 200 SER A O 1
ATOM 1563 N N . SER A 1 201 ? -19.478 -4.630 20.732 1.00 53.50 201 SER A N 1
ATOM 1564 C CA . SER A 1 201 ? -20.820 -5.147 20.988 1.00 53.50 201 SER A CA 1
ATOM 1565 C C . SER A 1 201 ? -21.794 -3.973 20.925 1.00 53.50 201 SER A C 1
ATOM 1567 O O . SER A 1 201 ? -21.975 -3.282 21.928 1.00 53.50 201 SER A O 1
ATOM 1569 N N . GLU A 1 202 ? -22.429 -3.739 19.773 1.00 58.28 202 GLU A N 1
ATOM 1570 C CA . GLU A 1 202 ? -23.485 -2.726 19.660 1.00 58.28 202 GLU A CA 1
ATOM 1571 C C . GLU A 1 202 ? -24.647 -3.089 20.596 1.00 58.28 202 GLU A C 1
ATOM 1573 O O . GLU A 1 202 ? -25.391 -4.043 20.374 1.00 58.28 202 GLU A O 1
ATOM 1578 N N . LYS A 1 203 ? -24.778 -2.325 21.681 1.00 67.31 203 LYS A N 1
ATOM 1579 C CA . LYS A 1 203 ? -25.928 -2.366 22.585 1.00 67.31 203 LYS A CA 1
ATOM 1580 C C . LYS A 1 203 ? -26.789 -1.148 22.302 1.00 67.31 203 LYS A C 1
ATOM 1582 O O . LYS A 1 203 ? -26.272 -0.029 22.237 1.00 67.31 203 LYS A O 1
ATOM 1587 N N . SER A 1 204 ? -28.090 -1.365 22.161 1.00 78.00 204 SER A N 1
ATOM 1588 C CA . SER A 1 204 ? -29.062 -0.286 22.013 1.00 78.00 204 SER A CA 1
ATOM 1589 C C . SER A 1 204 ? -30.163 -0.389 23.057 1.00 78.00 204 SER A C 1
ATOM 1591 O O . SER A 1 204 ? -30.592 -1.485 23.410 1.00 78.00 204 SER A O 1
ATOM 1593 N N . ALA A 1 205 ? -30.610 0.758 23.554 1.00 81.81 205 ALA A N 1
ATOM 1594 C CA . ALA A 1 205 ? -31.695 0.861 24.516 1.00 81.81 205 ALA A CA 1
ATOM 1595 C C . ALA A 1 205 ? -32.662 1.959 24.074 1.00 81.81 205 ALA A C 1
ATOM 1597 O O . ALA A 1 205 ? -32.237 3.070 23.751 1.00 81.81 205 ALA A O 1
ATOM 1598 N N . LYS A 1 206 ? -33.955 1.643 24.055 1.00 85.06 206 LYS A N 1
ATOM 1599 C CA . LYS A 1 206 ? -35.027 2.605 23.815 1.00 85.06 206 LYS A CA 1
ATOM 1600 C C . LYS A 1 206 ? -35.581 3.066 25.156 1.00 85.06 206 LYS A C 1
ATOM 1602 O O . LYS A 1 206 ? -35.866 2.239 26.022 1.00 85.06 206 LYS A O 1
ATOM 1607 N N . TYR A 1 207 ? -35.713 4.371 25.339 1.00 87.38 207 TYR A N 1
ATOM 1608 C CA . TYR A 1 207 ? -36.244 4.961 26.562 1.00 87.38 207 TYR A CA 1
ATOM 1609 C C . TYR A 1 207 ? -37.073 6.202 26.250 1.00 87.38 207 TYR A C 1
ATOM 1611 O O . TYR A 1 207 ? -36.902 6.820 25.204 1.00 87.38 207 TYR A O 1
ATOM 1619 N N . SER A 1 208 ? -37.945 6.594 27.164 1.00 85.62 208 SER A N 1
ATOM 1620 C CA . SER A 1 208 ? -38.725 7.824 27.064 1.00 85.62 208 SER A CA 1
ATOM 1621 C C . SER A 1 208 ? -38.686 8.603 28.367 1.00 85.62 208 SER A C 1
ATOM 1623 O O . SER A 1 208 ? -38.322 8.089 29.430 1.00 85.62 208 SER A O 1
ATOM 1625 N N . ILE A 1 209 ? -39.027 9.884 28.259 1.00 82.00 209 ILE A N 1
ATOM 1626 C CA . ILE A 1 209 ? -39.272 10.752 29.404 1.00 82.00 209 ILE A CA 1
ATOM 1627 C C . ILE A 1 209 ? -40.768 11.030 29.397 1.00 82.00 209 ILE A C 1
ATOM 1629 O O . ILE A 1 209 ? -41.252 11.823 28.592 1.00 82.00 209 ILE A O 1
ATOM 1633 N N . ALA A 1 210 ? -41.503 10.343 30.264 1.00 78.19 210 ALA A N 1
ATOM 1634 C CA . ALA A 1 210 ? -42.951 10.462 30.356 1.00 78.19 210 ALA A CA 1
ATOM 1635 C C . ALA A 1 210 ? -43.359 10.612 31.819 1.00 78.19 210 ALA A C 1
ATOM 1637 O O . ALA A 1 210 ? -42.785 9.976 32.701 1.00 78.19 210 ALA A O 1
ATOM 1638 N N . LEU A 1 211 ? -44.346 11.476 32.076 1.00 73.81 211 LEU A N 1
ATOM 1639 C CA . LEU A 1 211 ? -44.861 11.742 33.426 1.00 73.81 211 LEU A CA 1
ATOM 1640 C C . LEU A 1 211 ? -43.760 12.128 34.439 1.00 73.81 211 LEU A C 1
ATOM 1642 O O . LEU A 1 211 ? -43.847 11.758 35.600 1.00 73.81 211 LEU A O 1
ATOM 1646 N N . GLN A 1 212 ? -42.724 12.859 34.001 1.00 77.19 212 GLN A N 1
ATOM 1647 C CA . GLN A 1 212 ? -41.546 13.230 34.813 1.00 77.19 212 GLN A CA 1
ATOM 1648 C C . GLN A 1 212 ? -40.682 12.043 35.291 1.00 77.19 212 GLN A C 1
ATOM 1650 O O . GLN A 1 212 ? -39.874 12.190 36.207 1.00 77.19 212 GLN A O 1
ATOM 1655 N N . TYR A 1 213 ? -40.797 10.880 34.648 1.00 79.69 213 TYR A N 1
ATOM 1656 C CA . TYR A 1 213 ? -39.955 9.717 34.915 1.00 79.69 213 TYR A CA 1
ATOM 1657 C C . TYR A 1 213 ? -39.099 9.342 33.709 1.00 79.69 213 TYR A C 1
ATOM 1659 O O . TYR A 1 213 ? -39.511 9.492 32.557 1.00 79.69 213 TYR A O 1
ATOM 1667 N N . LEU A 1 214 ? -37.918 8.791 33.994 1.00 81.62 214 LEU A N 1
ATOM 1668 C CA . LEU A 1 214 ? -37.077 8.121 33.009 1.00 81.62 214 LEU A CA 1
ATOM 1669 C C . LEU A 1 214 ? -37.532 6.659 32.870 1.00 81.62 214 LEU A C 1
ATOM 1671 O O . LEU A 1 214 ? -37.350 5.858 33.791 1.00 81.62 214 LEU A O 1
ATOM 1675 N N . ILE A 1 215 ? -38.117 6.302 31.725 1.00 80.12 215 ILE A N 1
ATOM 1676 C CA . ILE A 1 215 ? -38.696 4.974 31.480 1.00 80.12 215 ILE A CA 1
ATOM 1677 C C . ILE A 1 215 ? -37.845 4.225 30.458 1.00 80.12 215 ILE A C 1
ATOM 1679 O O . ILE A 1 215 ? -37.679 4.683 29.331 1.00 80.12 215 ILE A O 1
ATOM 1683 N N . LEU A 1 216 ? -37.319 3.056 30.833 1.00 80.31 216 LEU A N 1
ATOM 1684 C CA . LEU A 1 216 ? -36.708 2.136 29.873 1.00 80.31 216 LEU A CA 1
ATOM 1685 C C . LEU A 1 216 ? -37.811 1.351 29.164 1.00 80.31 216 LEU A C 1
ATOM 1687 O O . LEU A 1 216 ? -38.505 0.567 29.810 1.00 80.31 216 LEU A O 1
ATOM 1691 N N . GLU A 1 217 ? -37.942 1.538 27.857 1.00 80.06 217 GLU A N 1
ATOM 1692 C CA . GLU A 1 217 ? -38.955 0.853 27.053 1.00 80.06 217 GLU A CA 1
ATOM 1693 C C . GLU A 1 217 ? -38.464 -0.522 26.599 1.00 80.06 217 GLU A C 1
ATOM 1695 O O . GLU A 1 217 ? -39.156 -1.519 26.782 1.00 80.06 217 GLU A O 1
ATOM 1700 N N . GLU A 1 218 ? -37.256 -0.594 26.031 1.00 77.88 218 GLU A N 1
ATOM 1701 C CA . GLU A 1 218 ? -36.762 -1.817 25.394 1.00 77.88 218 GLU A CA 1
ATOM 1702 C C . GLU A 1 218 ? -35.228 -1.906 25.407 1.00 77.88 218 GLU A C 1
ATOM 1704 O O . GLU A 1 218 ? -34.528 -0.921 25.159 1.00 77.88 218 GLU A O 1
ATOM 1709 N N . LEU A 1 219 ? -34.696 -3.109 25.659 1.00 71.88 219 LEU A N 1
ATOM 1710 C CA . LEU A 1 219 ? -33.283 -3.440 25.454 1.00 71.88 219 LEU A CA 1
ATOM 1711 C C . LEU A 1 219 ? -33.132 -4.220 24.150 1.00 71.88 219 LEU A C 1
ATOM 1713 O O . LEU A 1 219 ? -33.512 -5.384 24.053 1.00 71.88 219 LEU A O 1
ATOM 1717 N N . LEU A 1 220 ? -32.522 -3.581 23.161 1.00 64.12 220 LEU A N 1
ATOM 1718 C CA . LEU A 1 220 ? -32.274 -4.152 21.848 1.00 64.12 220 LEU A CA 1
ATOM 1719 C C . LEU A 1 220 ? -30.872 -4.776 21.847 1.00 64.12 220 LEU A C 1
ATOM 1721 O O . LEU A 1 220 ? -29.870 -4.103 21.580 1.00 64.12 220 LEU A O 1
ATOM 1725 N N . LEU A 1 221 ? -30.801 -6.069 22.175 1.00 53.22 221 LEU A N 1
ATOM 1726 C CA . LEU A 1 221 ? -29.602 -6.892 22.005 1.00 53.22 221 LEU A CA 1
ATOM 1727 C C . LEU A 1 221 ? -29.598 -7.464 20.586 1.00 53.22 221 LEU A C 1
ATOM 1729 O O . LEU A 1 221 ? -30.224 -8.488 20.318 1.00 53.22 221 LEU A O 1
ATOM 1733 N N . LYS A 1 222 ? -28.885 -6.816 19.660 1.00 45.19 222 LYS A N 1
ATOM 1734 C CA . LYS A 1 222 ? -28.604 -7.435 18.363 1.00 45.19 222 LYS A CA 1
ATOM 1735 C C . LYS A 1 222 ? -27.406 -8.370 18.505 1.00 45.19 222 LYS A C 1
ATOM 1737 O O . LYS A 1 222 ? -26.272 -7.922 18.660 1.00 45.19 222 LYS A O 1
ATOM 1742 N N . HIS A 1 223 ? -27.654 -9.677 18.404 1.00 34.91 223 HIS A N 1
ATOM 1743 C CA . HIS A 1 223 ? -26.620 -10.587 17.918 1.00 34.91 223 HIS A CA 1
ATOM 1744 C C . HIS A 1 223 ? -26.164 -10.087 16.544 1.00 34.91 223 HIS A C 1
ATOM 1746 O O . HIS A 1 223 ? -26.996 -9.723 15.715 1.00 34.91 223 HIS A O 1
ATOM 1752 N N . SER A 1 224 ? -24.843 -10.013 16.378 1.00 36.62 224 SER A N 1
ATOM 1753 C CA . SER A 1 224 ? -24.106 -9.536 15.206 1.00 36.62 224 SER A CA 1
ATOM 1754 C C . SER A 1 224 ? -24.915 -9.466 13.910 1.00 36.62 224 SER A C 1
ATOM 1756 O O . SER A 1 224 ? -25.360 -10.506 13.434 1.00 36.62 224 SER A O 1
ATOM 1758 N N . LEU A 1 225 ? -24.990 -8.278 13.303 1.00 33.09 225 LEU A N 1
ATOM 1759 C CA . LEU A 1 225 ? -24.878 -8.084 11.853 1.00 33.09 225 LEU A CA 1
ATOM 1760 C C . LEU A 1 225 ? -24.684 -6.589 11.538 1.00 33.09 225 LEU A C 1
ATOM 1762 O O . LEU A 1 225 ? -25.530 -5.763 11.860 1.00 33.09 225 LEU A O 1
ATOM 1766 N N . SER A 1 226 ? -23.531 -6.309 10.919 1.00 33.84 226 SER A N 1
ATOM 1767 C CA . SER A 1 226 ? -23.170 -5.166 10.065 1.00 33.84 226 SER A CA 1
ATOM 1768 C C . SER A 1 226 ? -23.634 -3.758 10.463 1.00 33.84 226 SER A C 1
ATOM 1770 O O . SER A 1 226 ? -24.801 -3.407 10.308 1.00 33.84 226 SER A O 1
ATOM 1772 N N . MET A 1 227 ? -22.662 -2.884 10.751 1.00 37.97 227 MET A N 1
ATOM 1773 C CA . MET A 1 227 ? -22.779 -1.453 10.449 1.00 37.97 227 MET A CA 1
ATOM 1774 C C . MET A 1 227 ? -23.296 -1.336 9.005 1.00 37.97 227 MET A C 1
ATOM 1776 O O . MET A 1 227 ? -22.614 -1.768 8.073 1.00 37.97 227 MET A O 1
ATOM 1780 N N . GLU A 1 228 ? -24.511 -0.830 8.798 1.00 46.53 228 GLU A N 1
ATOM 1781 C CA . GLU A 1 228 ? -25.013 -0.562 7.451 1.00 46.53 228 GLU A CA 1
ATOM 1782 C C . GLU A 1 228 ? -24.293 0.670 6.916 1.00 46.53 228 GLU A C 1
ATOM 1784 O O . GLU A 1 228 ? -24.754 1.807 7.016 1.00 46.53 228 GLU A O 1
ATOM 1789 N N . TRP A 1 229 ? -23.137 0.438 6.309 1.00 46.97 229 TRP A N 1
ATOM 1790 C CA . TRP A 1 229 ? -22.432 1.450 5.539 1.00 46.97 229 TRP A CA 1
ATOM 1791 C C . TRP A 1 229 ? -23.268 2.023 4.377 1.00 46.97 229 TRP A C 1
ATOM 1793 O O . TRP A 1 229 ? -22.853 3.001 3.768 1.00 46.97 229 TRP A O 1
ATOM 1803 N N . GLY A 1 230 ? -24.437 1.447 4.071 1.00 50.03 230 GLY A N 1
ATOM 1804 C CA . GLY A 1 230 ? -25.389 1.982 3.096 1.00 50.03 230 GLY A CA 1
ATOM 1805 C C . GLY A 1 230 ? -26.002 3.337 3.472 1.00 50.03 230 GLY A C 1
ATOM 1806 O O . GLY A 1 230 ? -26.554 3.989 2.596 1.00 50.03 230 GLY A O 1
ATOM 1807 N N . ASN A 1 231 ? -25.876 3.781 4.731 1.00 51.97 231 ASN A N 1
ATOM 1808 C CA . ASN A 1 231 ? -26.428 5.058 5.208 1.00 51.97 231 ASN A CA 1
ATOM 1809 C C . ASN A 1 231 ? -25.392 6.199 5.312 1.00 51.97 231 ASN A C 1
ATOM 1811 O O . ASN A 1 231 ? -25.738 7.303 5.729 1.00 51.97 231 ASN A O 1
ATOM 1815 N N . LEU A 1 232 ? -24.119 5.953 4.978 1.00 59.66 232 LEU A N 1
ATOM 1816 C CA . LEU A 1 232 ? -23.104 7.009 4.880 1.00 59.66 232 LEU A CA 1
ATOM 1817 C C . LEU A 1 232 ? -23.214 7.702 3.511 1.00 59.66 232 LEU A C 1
ATOM 1819 O O . LEU A 1 232 ? -23.336 7.003 2.503 1.00 59.66 232 LEU A O 1
ATOM 1823 N N . PRO A 1 233 ? -23.123 9.045 3.434 1.00 73.69 233 PRO A N 1
ATOM 1824 C CA . PRO A 1 233 ? -23.025 9.741 2.154 1.00 73.69 233 PRO A CA 1
ATOM 1825 C C . PRO A 1 233 ? -21.866 9.177 1.325 1.00 73.69 233 PRO A C 1
ATOM 1827 O O . PRO A 1 233 ? -20.775 8.961 1.860 1.00 73.69 233 PRO A O 1
ATOM 1830 N N . GLY A 1 234 ? -22.086 8.957 0.025 1.00 72.25 234 GLY A N 1
ATOM 1831 C CA . GLY A 1 234 ? -21.094 8.336 -0.863 1.00 72.25 234 GLY A CA 1
ATOM 1832 C C . GLY A 1 234 ? -19.728 9.029 -0.824 1.00 72.25 234 GLY A C 1
ATOM 1833 O O . GLY A 1 234 ? -18.704 8.355 -0.789 1.00 72.25 234 GLY A O 1
ATOM 1834 N N . GLU A 1 235 ? -19.711 10.358 -0.698 1.00 75.00 235 GLU A N 1
ATOM 1835 C CA . GLU A 1 235 ? -18.488 11.160 -0.571 1.00 75.00 235 GLU A CA 1
ATOM 1836 C C . GLU A 1 235 ? -17.685 10.847 0.702 1.00 75.00 235 GLU A C 1
ATOM 1838 O O . GLU A 1 235 ? -16.456 10.815 0.664 1.00 75.00 235 GLU A O 1
ATOM 1843 N N . MET A 1 236 ? -18.354 10.559 1.827 1.00 73.88 236 MET A N 1
ATOM 1844 C CA . MET A 1 236 ? -17.677 10.153 3.064 1.00 73.88 236 MET A CA 1
ATOM 1845 C C . MET A 1 236 ? -17.122 8.734 2.960 1.00 73.88 236 MET A C 1
ATOM 1847 O O . MET A 1 236 ? -16.042 8.470 3.482 1.00 73.88 236 MET A O 1
ATOM 1851 N N . ILE A 1 237 ? -17.834 7.821 2.291 1.00 80.31 237 ILE A N 1
ATOM 1852 C CA . ILE A 1 237 ? -17.325 6.467 2.023 1.00 80.31 237 ILE A CA 1
ATOM 1853 C C . ILE A 1 237 ? -16.095 6.554 1.121 1.00 80.31 237 ILE A C 1
ATOM 1855 O O . ILE A 1 237 ? -15.090 5.908 1.400 1.00 80.31 237 ILE A O 1
ATOM 1859 N N . GLU A 1 238 ? -16.155 7.382 0.077 1.00 81.81 238 GLU A N 1
ATOM 1860 C CA . GLU A 1 238 ? -15.039 7.634 -0.829 1.00 81.81 238 GLU A CA 1
ATOM 1861 C C . GLU A 1 238 ? -13.841 8.247 -0.098 1.00 81.81 238 GLU A C 1
ATOM 1863 O O . GLU A 1 238 ? -12.709 7.819 -0.306 1.00 81.81 238 GLU A O 1
ATOM 1868 N N . GLU A 1 239 ? -14.075 9.209 0.798 1.00 80.50 239 GLU A N 1
ATOM 1869 C CA . GLU A 1 239 ? -13.029 9.770 1.651 1.00 80.50 239 GLU A CA 1
ATOM 1870 C C . GLU A 1 239 ? -12.419 8.691 2.545 1.00 80.50 239 GLU A C 1
ATOM 1872 O O . GLU A 1 239 ? -11.224 8.449 2.444 1.00 80.50 239 GLU A O 1
ATOM 1877 N N . ILE A 1 240 ? -13.213 7.967 3.341 1.00 80.44 240 ILE A N 1
ATOM 1878 C CA . ILE A 1 240 ? -12.717 6.907 4.235 1.00 80.44 240 ILE A CA 1
ATOM 1879 C C . ILE A 1 240 ? -11.923 5.870 3.445 1.00 80.44 240 ILE A C 1
ATOM 1881 O O . ILE A 1 240 ? -10.791 5.561 3.806 1.00 80.44 240 ILE A O 1
ATOM 1885 N N . PHE A 1 241 ? -12.489 5.352 2.354 1.00 83.69 241 PHE A N 1
ATOM 1886 C CA . PHE A 1 241 ? -11.817 4.358 1.529 1.00 83.69 241 PHE A CA 1
ATOM 1887 C C . PHE A 1 241 ? -10.535 4.917 0.915 1.00 83.69 241 PHE A C 1
ATOM 1889 O O . PHE A 1 241 ? -9.585 4.161 0.778 1.00 83.69 241 PHE A O 1
ATOM 1896 N N . SER A 1 242 ? -10.435 6.216 0.620 1.00 78.62 242 SER A N 1
ATOM 1897 C CA . SER A 1 242 ? -9.201 6.792 0.071 1.00 78.62 242 SER A CA 1
ATOM 1898 C C . SER A 1 242 ? -7.998 6.697 1.024 1.00 78.62 242 SER A C 1
ATOM 1900 O O . SER A 1 242 ? -6.869 6.705 0.546 1.00 78.62 242 SER A O 1
ATOM 1902 N N . TRP A 1 243 ? -8.237 6.535 2.332 1.00 75.56 243 TRP A N 1
ATOM 1903 C CA . TRP A 1 243 ? -7.212 6.346 3.371 1.00 75.56 243 TRP A CA 1
ATOM 1904 C C . TRP A 1 243 ? -7.001 4.877 3.765 1.00 75.56 243 TRP A C 1
ATOM 1906 O O . TRP A 1 243 ? -6.113 4.565 4.557 1.00 75.56 243 TRP A O 1
ATOM 1916 N N . VAL A 1 244 ? -7.835 3.958 3.268 1.00 76.62 244 VAL A N 1
ATOM 1917 C CA . VAL A 1 244 ? -7.740 2.534 3.606 1.00 76.62 244 VAL A CA 1
ATOM 1918 C C . VAL A 1 244 ? -6.779 1.845 2.633 1.00 76.62 244 VAL A C 1
ATOM 1920 O O . VAL A 1 244 ? -6.900 2.026 1.423 1.00 76.62 244 VAL A O 1
ATOM 1923 N N . PRO A 1 245 ? -5.882 0.967 3.105 1.00 73.81 245 PRO A N 1
ATOM 1924 C CA . PRO A 1 245 ? -4.974 0.220 2.241 1.00 73.81 245 PRO A CA 1
ATOM 1925 C C . PRO A 1 245 ? -5.681 -0.528 1.104 1.00 73.81 245 PRO A C 1
ATOM 1927 O O . PRO A 1 245 ? -6.666 -1.241 1.333 1.00 73.81 245 PRO A O 1
ATOM 1930 N N . ALA A 1 246 ? -5.136 -0.461 -0.119 1.00 74.25 246 ALA A N 1
ATOM 1931 C CA . ALA A 1 246 ? -5.724 -1.110 -1.303 1.00 74.25 246 ALA A CA 1
ATOM 1932 C C . ALA A 1 246 ? -5.989 -2.613 -1.099 1.00 74.25 246 ALA A C 1
ATOM 1934 O O . ALA A 1 246 ? -6.974 -3.149 -1.605 1.00 74.25 246 ALA A O 1
ATOM 1935 N N . LYS A 1 247 ? -5.140 -3.303 -0.326 1.00 70.12 247 LYS A N 1
ATOM 1936 C CA . LYS A 1 247 ? -5.313 -4.729 -0.000 1.00 70.12 247 LYS A CA 1
ATOM 1937 C C . LYS A 1 247 ? -6.554 -4.998 0.855 1.00 70.12 247 LYS A C 1
ATOM 1939 O O . LYS A 1 247 ? -7.183 -6.045 0.713 1.00 70.12 247 LYS A O 1
ATOM 1944 N N . SER A 1 248 ? -6.883 -4.092 1.768 1.00 74.44 248 SER A N 1
ATOM 1945 C CA . SER A 1 248 ? -8.090 -4.189 2.590 1.00 74.44 248 SER A CA 1
ATOM 1946 C C . SER A 1 248 ? -9.320 -3.858 1.748 1.00 74.44 248 SER A C 1
ATOM 1948 O O . SER A 1 248 ? -10.298 -4.602 1.773 1.00 74.44 248 SER A O 1
ATOM 1950 N N . LEU A 1 249 ? -9.225 -2.822 0.910 1.00 79.88 249 LEU A N 1
ATOM 1951 C CA . LEU A 1 249 ? -10.291 -2.426 -0.010 1.00 79.88 249 LEU A CA 1
ATOM 1952 C C . LEU A 1 249 ? -10.631 -3.500 -1.042 1.00 79.88 249 LEU A C 1
ATOM 1954 O O . LEU A 1 249 ? -11.804 -3.686 -1.359 1.00 79.88 249 LEU A O 1
ATOM 1958 N N . SER A 1 250 ? -9.651 -4.255 -1.548 1.00 70.19 250 SER A N 1
ATOM 1959 C CA . SER A 1 250 ? -9.941 -5.323 -2.511 1.00 70.19 250 SER A CA 1
ATOM 1960 C C . SER A 1 250 ? -10.848 -6.413 -1.930 1.00 70.19 250 SER A C 1
ATOM 1962 O O . SER A 1 250 ? -11.662 -6.981 -2.654 1.00 70.19 250 SER A O 1
ATOM 1964 N N . ARG A 1 251 ? -10.806 -6.640 -0.608 1.00 76.12 251 ARG A N 1
ATOM 1965 C CA . ARG A 1 251 ? -11.732 -7.545 0.096 1.00 76.12 251 ARG A CA 1
ATOM 1966 C C . ARG A 1 251 ? -13.142 -6.963 0.227 1.00 76.12 251 ARG A C 1
ATOM 1968 O O . ARG A 1 251 ? -14.103 -7.718 0.294 1.00 76.12 251 ARG A O 1
ATOM 1975 N N . PHE A 1 252 ? -13.289 -5.638 0.239 1.00 75.25 252 PHE A N 1
ATOM 1976 C CA . PHE A 1 252 ? -14.598 -4.973 0.303 1.00 75.25 252 PHE A CA 1
ATOM 1977 C C . PHE A 1 252 ? -15.344 -5.003 -1.035 1.00 75.25 252 PHE A C 1
ATOM 1979 O O . PHE A 1 252 ? -16.560 -4.821 -1.078 1.00 75.25 252 PHE A O 1
ATOM 1986 N N . GLN A 1 253 ? -14.659 -5.314 -2.139 1.00 71.50 253 GLN A N 1
ATOM 1987 C CA . GLN A 1 253 ? -15.321 -5.497 -3.433 1.00 71.50 253 GLN A CA 1
ATOM 1988 C C . GLN A 1 253 ? -16.310 -6.671 -3.430 1.00 71.50 253 GLN A C 1
ATOM 1990 O O . GLN A 1 253 ? -17.275 -6.646 -4.189 1.00 71.50 253 GLN A O 1
ATOM 1995 N N . SER A 1 254 ? -16.102 -7.692 -2.588 1.00 70.75 254 SER A N 1
ATOM 1996 C CA . SER A 1 254 ? -17.009 -8.844 -2.491 1.00 70.75 254 SER A CA 1
ATOM 1997 C C . SER A 1 254 ? -18.191 -8.632 -1.545 1.00 70.75 254 SER A C 1
ATOM 1999 O O . SER A 1 254 ? -19.076 -9.480 -1.500 1.00 70.75 254 SER A O 1
ATOM 2001 N N . THR A 1 255 ? -18.221 -7.538 -0.778 1.00 70.88 255 THR A N 1
ATOM 2002 C CA . THR A 1 255 ? -19.242 -7.325 0.262 1.00 70.88 255 THR A CA 1
ATOM 2003 C C . THR A 1 255 ? -20.390 -6.421 -0.187 1.00 70.88 255 THR A C 1
ATOM 2005 O O . THR A 1 255 ? -21.474 -6.508 0.380 1.00 70.88 255 THR A O 1
ATOM 2008 N N . SER A 1 256 ? -20.196 -5.559 -1.193 1.00 79.50 256 SER A N 1
ATOM 2009 C CA . SER A 1 256 ? -21.241 -4.652 -1.694 1.00 79.50 256 SER A CA 1
ATOM 2010 C C . SER A 1 256 ? -21.032 -4.277 -3.161 1.00 79.50 256 SER A C 1
ATOM 2012 O O . SER A 1 256 ? -19.935 -3.888 -3.558 1.00 79.50 256 SER A O 1
ATOM 2014 N N . LYS A 1 257 ? -22.113 -4.304 -3.956 1.00 77.75 257 LYS A N 1
ATOM 2015 C CA . LYS A 1 257 ? -22.101 -3.844 -5.358 1.00 77.75 257 LYS A CA 1
ATOM 2016 C C . LYS A 1 257 ? -21.821 -2.343 -5.472 1.00 77.75 257 LYS A C 1
ATOM 2018 O O . LYS A 1 257 ? -21.121 -1.923 -6.387 1.00 77.75 257 LYS A O 1
ATOM 2023 N N . HIS A 1 258 ? -22.339 -1.545 -4.536 1.00 80.19 258 HIS A N 1
ATOM 2024 C CA . HIS A 1 258 ? -22.114 -0.098 -4.516 1.00 80.19 258 HIS A CA 1
ATOM 2025 C C . HIS A 1 258 ? -20.637 0.225 -4.262 1.00 80.19 258 HIS A C 1
ATOM 2027 O O . HIS A 1 258 ? -20.029 1.009 -4.983 1.00 80.19 258 HIS A O 1
ATOM 2033 N N . TRP A 1 259 ? -20.023 -0.455 -3.293 1.00 83.94 259 TRP A N 1
ATOM 2034 C CA . TRP A 1 259 ? -18.595 -0.306 -3.014 1.00 83.94 259 TRP A CA 1
ATOM 2035 C C . TRP A 1 259 ? -17.727 -0.834 -4.129 1.00 83.94 259 TRP A C 1
ATOM 2037 O O . TRP A 1 259 ? -16.739 -0.208 -4.480 1.00 83.94 259 TRP A O 1
ATOM 2047 N N . GLN A 1 260 ? -18.104 -1.966 -4.713 1.00 82.88 260 GLN A N 1
ATOM 2048 C CA . GLN A 1 260 ? -17.412 -2.481 -5.876 1.00 82.88 260 GLN A CA 1
ATOM 2049 C C . GLN A 1 260 ? -17.409 -1.447 -7.007 1.00 82.88 260 GLN A C 1
ATOM 2051 O O . GLN A 1 260 ? -16.361 -1.236 -7.605 1.00 82.88 260 GLN A O 1
ATOM 2056 N N . ALA A 1 261 ? -18.533 -0.774 -7.274 1.00 83.69 261 ALA A N 1
ATOM 2057 C CA . ALA A 1 261 ? -18.601 0.290 -8.273 1.00 83.69 261 ALA A CA 1
ATOM 2058 C C . ALA A 1 261 ? -17.711 1.492 -7.905 1.00 83.69 261 ALA A C 1
ATOM 2060 O O . ALA A 1 261 ? -16.948 1.958 -8.748 1.00 83.69 261 ALA A O 1
ATOM 2061 N N . LEU A 1 262 ? -17.742 1.941 -6.645 1.00 84.75 262 LEU A N 1
ATOM 2062 C CA . LEU A 1 262 ? -16.904 3.040 -6.152 1.00 84.75 262 LEU A CA 1
ATOM 2063 C C . LEU A 1 262 ? -15.405 2.725 -6.271 1.00 84.75 262 LEU A C 1
ATOM 2065 O O . LEU A 1 262 ? -14.653 3.502 -6.852 1.00 84.75 262 LEU A O 1
ATOM 2069 N N . LEU A 1 263 ? -14.985 1.557 -5.780 1.00 82.94 263 LEU A N 1
ATOM 2070 C CA . LEU A 1 263 ? -13.594 1.090 -5.789 1.00 82.94 263 LEU A CA 1
ATOM 2071 C C . LEU A 1 263 ? -13.062 0.843 -7.203 1.00 82.94 263 LEU A C 1
ATOM 2073 O O . LEU A 1 263 ? -11.854 0.869 -7.418 1.00 82.94 263 LEU A O 1
ATOM 2077 N N . LYS A 1 264 ? -13.964 0.595 -8.155 1.00 77.69 264 LYS A N 1
ATOM 2078 C CA . LYS A 1 264 ? -13.662 0.473 -9.581 1.00 77.69 264 LYS A CA 1
ATOM 2079 C C . LYS A 1 264 ? -13.668 1.816 -10.314 1.00 77.69 264 LYS A C 1
ATOM 2081 O O . LYS A 1 264 ? -13.252 1.868 -11.463 1.00 77.69 264 LYS A O 1
ATOM 2086 N N . SER A 1 265 ? -14.121 2.906 -9.701 1.00 81.12 265 SER A N 1
ATOM 2087 C CA . SER A 1 265 ? -14.167 4.199 -10.387 1.00 81.12 265 SER A CA 1
ATOM 2088 C C . SER A 1 265 ? -12.765 4.794 -10.587 1.00 81.12 265 SER A C 1
ATOM 2090 O O . SER A 1 265 ? -11.899 4.734 -9.710 1.00 81.12 265 SER A O 1
ATOM 2092 N N . GLU A 1 266 ? -12.532 5.405 -11.754 1.00 74.25 266 GLU A N 1
ATOM 2093 C CA . GLU A 1 266 ? -11.240 6.028 -12.081 1.00 74.25 266 GLU A CA 1
ATOM 2094 C C . GLU A 1 266 ? -10.947 7.243 -11.177 1.00 74.25 266 GLU A C 1
ATOM 2096 O O . GLU A 1 266 ? -9.791 7.502 -10.834 1.00 74.25 266 GLU A O 1
ATOM 2101 N N . SER A 1 267 ? -11.988 7.977 -10.765 1.00 79.12 267 SER A N 1
ATOM 2102 C CA . SER A 1 267 ? -11.891 9.101 -9.825 1.00 79.12 267 SER A CA 1
ATOM 2103 C C . SER A 1 267 ? -11.406 8.642 -8.453 1.00 79.12 267 SER A C 1
ATOM 2105 O O . SER A 1 267 ? -10.448 9.212 -7.927 1.00 79.12 267 SER A O 1
ATOM 2107 N N . PHE A 1 268 ? -11.981 7.559 -7.923 1.00 83.69 268 PHE A N 1
ATOM 2108 C CA . PHE A 1 268 ? -11.564 7.012 -6.641 1.00 83.69 268 PHE A CA 1
ATOM 2109 C C . PHE A 1 268 ? -10.132 6.487 -6.690 1.00 83.69 268 PHE A C 1
ATOM 2111 O O . PHE A 1 268 ? -9.333 6.818 -5.820 1.00 83.69 268 PHE A O 1
ATOM 2118 N N . ALA A 1 269 ? -9.764 5.732 -7.732 1.00 74.69 269 ALA A N 1
ATOM 2119 C CA . ALA A 1 269 ? -8.389 5.262 -7.898 1.00 74.69 269 ALA A CA 1
ATOM 2120 C C . ALA A 1 269 ? -7.397 6.439 -7.923 1.00 74.69 269 ALA A C 1
ATOM 2122 O O . ALA A 1 269 ? -6.310 6.352 -7.356 1.00 74.69 269 ALA A O 1
ATOM 2123 N N . LYS A 1 270 ? -7.776 7.579 -8.525 1.00 72.12 270 LYS A N 1
ATOM 2124 C CA . LYS A 1 270 ? -6.953 8.795 -8.496 1.00 72.12 270 LYS A CA 1
ATOM 2125 C C . LYS A 1 270 ? -6.795 9.374 -7.096 1.00 72.12 270 LYS A C 1
ATOM 2127 O O . LYS A 1 270 ? -5.666 9.701 -6.735 1.00 72.12 270 LYS A O 1
ATOM 2132 N N . LYS A 1 271 ? -7.891 9.469 -6.349 1.00 79.19 271 LYS A N 1
ATOM 2133 C CA . LYS A 1 271 ? -7.934 9.988 -4.980 1.00 79.19 271 LYS A CA 1
ATOM 2134 C C . LYS A 1 271 ? -7.165 9.094 -4.004 1.00 79.19 271 LYS A C 1
ATOM 2136 O O . LYS A 1 271 ? -6.320 9.575 -3.262 1.00 79.19 271 LYS A O 1
ATOM 2141 N N . HIS A 1 272 ? -7.380 7.783 -4.083 1.00 80.44 272 HIS A N 1
ATOM 2142 C CA . HIS A 1 272 ? -6.685 6.768 -3.288 1.00 80.44 272 HIS A CA 1
ATOM 2143 C C . HIS A 1 272 ? -5.168 6.818 -3.505 1.00 80.44 272 HIS A C 1
ATOM 2145 O O . HIS A 1 272 ? -4.419 6.899 -2.539 1.00 80.44 272 HIS A O 1
ATOM 2151 N N . SER A 1 273 ? -4.694 6.885 -4.757 1.00 69.94 273 SER A N 1
ATOM 2152 C CA . SER A 1 273 ? -3.253 7.021 -5.032 1.00 69.94 273 SER A CA 1
ATOM 2153 C C . SER A 1 273 ? -2.629 8.309 -4.485 1.00 69.94 273 SER A C 1
ATOM 2155 O O . SER A 1 273 ? -1.427 8.327 -4.263 1.00 69.94 273 SER A O 1
ATOM 2157 N N . ALA A 1 274 ? -3.401 9.387 -4.326 1.00 69.69 274 ALA A N 1
ATOM 2158 C CA . ALA A 1 274 ? -2.900 10.647 -3.777 1.00 69.69 274 ALA A CA 1
ATOM 2159 C C . ALA A 1 274 ? -2.849 10.641 -2.239 1.00 69.69 274 ALA A C 1
ATOM 2161 O O . ALA A 1 274 ? -2.010 11.326 -1.661 1.00 69.69 274 ALA A O 1
ATOM 2162 N N . ASN A 1 275 ? -3.735 9.870 -1.599 1.00 67.25 275 ASN A N 1
ATOM 2163 C CA . ASN A 1 275 ? -3.909 9.841 -0.145 1.00 67.25 275 ASN A CA 1
ATOM 2164 C C . ASN A 1 275 ? -3.154 8.703 0.553 1.00 67.25 275 ASN A C 1
ATOM 2166 O O . ASN A 1 275 ? -2.926 8.793 1.759 1.00 67.25 275 ASN A O 1
ATOM 2170 N N . ASN A 1 276 ? -2.753 7.644 -0.160 1.00 56.28 276 ASN A N 1
ATOM 2171 C CA . ASN A 1 276 ? -1.909 6.610 0.439 1.00 56.28 276 ASN A CA 1
ATOM 2172 C C . ASN A 1 276 ? -0.528 7.187 0.762 1.00 56.28 276 ASN A C 1
ATOM 2174 O O . ASN A 1 276 ? 0.339 7.285 -0.104 1.00 56.28 276 ASN A O 1
ATOM 2178 N N . ALA A 1 277 ? -0.335 7.549 2.026 1.00 46.16 277 ALA A N 1
ATOM 2179 C CA . ALA A 1 277 ? 0.977 7.750 2.609 1.00 46.16 277 ALA A CA 1
ATOM 2180 C C . ALA A 1 277 ? 1.664 6.385 2.850 1.00 46.16 277 ALA A C 1
ATOM 2182 O O . ALA A 1 277 ? 0.981 5.395 3.127 1.00 46.16 277 ALA A O 1
ATOM 2183 N N . PRO A 1 278 ? 3.004 6.318 2.788 1.00 48.38 278 PRO A N 1
ATOM 2184 C CA . PRO A 1 278 ? 3.791 5.081 2.838 1.00 48.38 278 PRO A CA 1
ATOM 2185 C C . PRO A 1 278 ? 3.949 4.477 4.253 1.00 48.38 278 PRO A C 1
ATOM 2187 O O . PRO A 1 278 ? 4.936 3.800 4.517 1.00 48.38 278 PRO A O 1
ATOM 2190 N N . ASP A 1 279 ? 2.997 4.699 5.166 1.00 43.91 279 ASP A N 1
ATOM 2191 C CA . ASP A 1 279 ? 3.051 4.214 6.562 1.00 43.91 279 ASP A CA 1
ATOM 2192 C C . ASP A 1 279 ? 2.645 2.729 6.721 1.00 43.91 279 ASP A C 1
ATOM 2194 O O . ASP A 1 279 ? 2.517 2.223 7.837 1.00 43.91 279 ASP A O 1
ATOM 2198 N N . GLU A 1 280 ? 2.444 1.997 5.619 1.00 55.66 280 GLU A N 1
ATOM 2199 C CA . GLU A 1 280 ? 2.333 0.536 5.662 1.00 55.66 280 GLU A CA 1
ATOM 2200 C C . GLU A 1 280 ? 3.717 -0.127 5.617 1.00 55.66 280 GLU A C 1
ATOM 2202 O O . GLU A 1 280 ? 4.606 0.326 4.899 1.00 55.66 280 GLU A O 1
ATOM 2207 N N . ASP A 1 281 ? 3.874 -1.254 6.327 1.00 60.25 281 ASP A N 1
ATOM 2208 C CA . ASP A 1 281 ? 5.053 -2.126 6.220 1.00 60.25 281 ASP A CA 1
ATOM 2209 C C . ASP A 1 281 ? 5.458 -2.299 4.739 1.00 60.25 281 ASP A C 1
ATOM 2211 O O . ASP A 1 281 ? 4.621 -2.756 3.946 1.00 60.25 281 ASP A O 1
ATOM 2215 N N . PRO A 1 282 ? 6.711 -2.001 4.339 1.00 70.69 282 PRO A N 1
ATOM 2216 C CA . PRO A 1 282 ? 7.116 -2.037 2.941 1.00 70.69 282 PRO A CA 1
ATOM 2217 C C . PRO A 1 282 ? 6.903 -3.438 2.360 1.00 70.69 282 PRO A C 1
ATOM 2219 O O . PRO A 1 282 ? 7.533 -4.426 2.754 1.00 70.69 282 PRO A O 1
ATOM 2222 N N . LEU A 1 283 ? 5.977 -3.528 1.406 1.00 83.50 283 LEU A N 1
ATOM 2223 C CA . LEU A 1 283 ? 5.682 -4.759 0.691 1.00 83.50 283 LEU A CA 1
ATOM 2224 C C . LEU A 1 283 ? 6.603 -4.888 -0.518 1.00 83.50 283 LEU A C 1
ATOM 2226 O O . LEU A 1 283 ? 6.875 -3.933 -1.245 1.00 83.50 283 LEU A O 1
ATOM 2230 N N . SER A 1 284 ? 7.065 -6.108 -0.761 1.00 87.56 284 SER A N 1
ATOM 2231 C CA . SER A 1 284 ? 7.870 -6.428 -1.933 1.00 87.56 284 SER A CA 1
ATOM 2232 C C . SER A 1 284 ? 7.259 -7.577 -2.714 1.00 87.56 284 SER A C 1
ATOM 2234 O O . SER A 1 284 ? 6.653 -8.492 -2.151 1.00 87.56 284 SER A O 1
ATOM 2236 N N . ILE A 1 285 ? 7.441 -7.549 -4.029 1.00 89.38 285 ILE A N 1
ATOM 2237 C CA . ILE A 1 285 ? 7.139 -8.681 -4.895 1.00 89.38 285 ILE A CA 1
ATOM 2238 C C . ILE A 1 285 ? 8.409 -9.474 -5.145 1.00 89.38 285 ILE A C 1
ATOM 2240 O O . ILE A 1 285 ? 9.431 -8.924 -5.559 1.00 89.38 285 ILE A O 1
ATOM 2244 N N . MET A 1 286 ? 8.299 -10.787 -4.958 1.00 88.75 286 MET A N 1
ATOM 2245 C CA . MET A 1 286 ? 9.320 -11.747 -5.329 1.00 88.75 286 MET A CA 1
ATOM 2246 C C . MET A 1 286 ? 8.836 -12.726 -6.394 1.00 88.75 286 MET A C 1
ATOM 2248 O O . MET A 1 286 ? 7.726 -13.246 -6.316 1.00 88.75 286 MET A O 1
ATOM 2252 N N . LEU A 1 287 ? 9.689 -13.020 -7.376 1.00 87.00 287 LEU A N 1
ATOM 2253 C CA . LEU A 1 287 ? 9.475 -14.122 -8.319 1.00 87.00 287 LEU A CA 1
ATOM 2254 C C . LEU A 1 287 ? 10.329 -15.309 -7.874 1.00 87.00 287 LEU A C 1
ATOM 2256 O O . LEU A 1 287 ? 11.550 -15.226 -7.943 1.00 87.00 287 LEU A O 1
ATOM 2260 N N . ILE A 1 288 ? 9.708 -16.400 -7.425 1.00 82.25 288 ILE A N 1
ATOM 2261 C CA . ILE A 1 288 ? 10.400 -17.616 -6.971 1.00 82.25 288 ILE A CA 1
ATOM 2262 C C . ILE A 1 288 ? 9.791 -18.813 -7.703 1.00 82.25 288 ILE A C 1
ATOM 2264 O O . ILE A 1 288 ? 8.573 -18.973 -7.709 1.00 82.25 288 ILE A O 1
ATOM 2268 N N . ASP A 1 289 ? 10.614 -19.632 -8.364 1.00 80.00 289 ASP A N 1
ATOM 2269 C CA . ASP A 1 289 ? 10.174 -20.801 -9.149 1.00 80.00 289 ASP A CA 1
ATOM 2270 C C . ASP A 1 289 ? 8.970 -20.531 -10.054 1.00 80.00 289 ASP A C 1
ATOM 2272 O O . ASP A 1 289 ? 8.013 -21.303 -10.126 1.00 80.00 289 ASP A O 1
ATOM 2276 N N . TYR A 1 290 ? 9.038 -19.418 -10.782 1.00 84.19 290 TYR A N 1
ATOM 2277 C CA . TYR A 1 290 ? 8.006 -18.989 -11.724 1.00 84.19 290 TYR A CA 1
ATOM 2278 C C . TYR A 1 290 ? 6.650 -18.635 -11.093 1.00 84.19 290 TYR A C 1
ATOM 2280 O O . TYR A 1 290 ? 5.637 -18.588 -11.793 1.00 84.19 290 TYR A O 1
ATOM 2288 N N . ARG A 1 291 ? 6.623 -18.368 -9.783 1.00 86.75 291 ARG A N 1
ATOM 2289 C CA . ARG A 1 291 ? 5.449 -17.902 -9.039 1.00 86.75 291 ARG A CA 1
ATOM 2290 C C . ARG A 1 291 ? 5.726 -16.559 -8.383 1.00 86.75 291 ARG A C 1
ATOM 2292 O O . ARG A 1 291 ? 6.848 -16.282 -7.962 1.00 86.75 291 ARG A O 1
ATOM 2299 N N . VAL A 1 292 ? 4.689 -15.733 -8.303 1.00 89.69 292 VAL A N 1
ATOM 2300 C CA . VAL A 1 292 ? 4.777 -14.380 -7.751 1.00 89.69 292 VAL A CA 1
ATOM 2301 C C . VAL A 1 292 ? 4.314 -14.405 -6.300 1.00 89.69 292 VAL A C 1
ATOM 2303 O O . VAL A 1 292 ? 3.201 -14.831 -5.995 1.00 89.69 292 VAL A O 1
ATOM 2306 N N . PHE A 1 293 ? 5.180 -13.944 -5.409 1.00 88.94 293 PHE A N 1
ATOM 2307 C CA . PHE A 1 293 ? 4.955 -13.877 -3.974 1.00 88.94 293 PHE A CA 1
ATOM 2308 C C . PHE A 1 293 ? 4.961 -12.427 -3.514 1.00 88.94 293 PHE A C 1
ATOM 2310 O O . PHE A 1 293 ? 5.792 -11.632 -3.945 1.00 88.94 293 PHE A O 1
ATOM 2317 N N . LEU A 1 294 ? 4.049 -12.109 -2.604 1.00 89.50 294 LEU A N 1
ATOM 2318 C CA . LEU A 1 294 ? 4.115 -10.924 -1.770 1.00 89.50 294 LEU A CA 1
ATOM 2319 C C . LEU A 1 294 ? 4.932 -11.267 -0.527 1.00 89.50 294 LEU A C 1
ATOM 2321 O O . LEU A 1 294 ? 4.577 -12.195 0.206 1.00 89.50 294 LEU A O 1
ATOM 2325 N N . VAL A 1 295 ? 5.994 -10.515 -0.272 1.00 88.81 295 VAL A N 1
ATOM 2326 C CA . VAL A 1 295 ? 6.870 -10.714 0.883 1.00 88.81 295 VAL A CA 1
ATOM 2327 C C . VAL A 1 295 ? 6.966 -9.446 1.719 1.00 88.81 295 VAL A C 1
ATOM 2329 O O . VAL A 1 295 ? 6.834 -8.333 1.208 1.00 88.81 295 VAL A O 1
ATOM 2332 N N . ARG A 1 296 ? 7.196 -9.642 3.014 1.00 88.44 296 ARG A N 1
ATOM 2333 C CA . ARG A 1 296 ? 7.547 -8.605 3.982 1.00 88.44 296 ARG A CA 1
ATOM 2334 C C . ARG A 1 296 ? 9.003 -8.793 4.369 1.00 88.44 296 ARG A C 1
ATOM 2336 O O . ARG A 1 296 ? 9.400 -9.910 4.706 1.00 88.44 296 ARG A O 1
ATOM 2343 N N . ILE A 1 297 ? 9.777 -7.719 4.283 1.00 86.62 297 ILE A N 1
ATOM 2344 C CA . ILE A 1 297 ? 11.194 -7.709 4.638 1.00 86.62 297 ILE A CA 1
ATOM 2345 C C . ILE A 1 297 ? 11.332 -6.863 5.898 1.00 86.62 297 ILE A C 1
ATOM 2347 O O . ILE A 1 297 ? 11.175 -5.647 5.853 1.00 86.62 297 ILE A O 1
ATOM 2351 N N . ASN A 1 298 ? 11.621 -7.520 7.016 1.00 86.06 298 ASN A N 1
ATOM 2352 C CA . ASN A 1 298 ? 11.783 -6.875 8.308 1.00 86.06 298 ASN A CA 1
ATOM 2353 C C . ASN A 1 298 ? 13.274 -6.688 8.586 1.00 86.06 298 ASN A C 1
ATOM 2355 O O . ASN A 1 298 ? 13.956 -7.609 9.037 1.00 86.06 298 ASN A O 1
ATOM 2359 N N . LEU A 1 299 ? 13.780 -5.487 8.312 1.00 83.31 299 LEU A N 1
ATOM 2360 C CA . LEU A 1 299 ? 15.192 -5.148 8.528 1.00 83.31 299 LEU A CA 1
ATOM 2361 C C . LEU A 1 299 ? 15.526 -4.819 9.992 1.00 83.31 299 LEU A C 1
ATOM 2363 O O . LEU A 1 299 ? 16.702 -4.771 10.347 1.00 83.31 299 LEU A O 1
ATOM 2367 N N . HIS A 1 300 ? 14.507 -4.586 10.825 1.00 79.25 300 HIS A N 1
ATOM 2368 C CA . HIS A 1 300 ? 14.654 -4.255 12.247 1.00 79.25 300 HIS A CA 1
ATOM 2369 C C . HIS A 1 300 ? 14.611 -5.471 13.179 1.00 79.25 300 HIS A C 1
ATOM 2371 O O . HIS A 1 300 ? 14.928 -5.327 14.357 1.00 79.25 300 HIS A O 1
ATOM 2377 N N . ASP A 1 301 ? 14.220 -6.643 12.671 1.00 79.00 301 ASP A N 1
ATOM 2378 C CA . ASP A 1 301 ? 14.323 -7.886 13.434 1.00 79.00 301 ASP A CA 1
ATOM 2379 C C . ASP A 1 301 ? 15.812 -8.205 13.672 1.00 79.00 301 ASP A C 1
ATOM 2381 O O . ASP A 1 301 ? 16.656 -7.912 12.820 1.00 79.00 301 ASP A O 1
ATOM 2385 N N . ASP A 1 302 ? 16.135 -8.824 14.809 1.00 79.12 302 ASP A N 1
ATOM 2386 C CA . ASP A 1 302 ? 17.471 -9.359 15.085 1.00 79.12 302 ASP A CA 1
ATOM 2387 C C . ASP A 1 302 ? 17.381 -10.883 15.301 1.00 79.12 302 ASP A C 1
ATOM 2389 O O . ASP A 1 302 ? 16.906 -11.322 16.354 1.00 79.12 302 ASP A O 1
ATOM 2393 N N . PRO A 1 303 ? 17.754 -11.712 14.302 1.00 80.31 303 PRO A N 1
ATOM 2394 C CA . PRO A 1 303 ? 18.283 -11.339 12.985 1.00 80.31 303 PRO A CA 1
ATOM 2395 C C . PRO A 1 303 ? 17.197 -10.835 12.004 1.00 80.31 303 PRO A C 1
ATOM 2397 O O . PRO A 1 303 ? 16.028 -11.216 12.137 1.00 80.31 303 PRO A O 1
ATOM 2400 N N . PRO A 1 304 ? 17.570 -10.061 10.959 1.00 84.75 304 PRO A N 1
ATOM 2401 C CA . PRO A 1 304 ? 16.654 -9.627 9.905 1.00 84.75 304 PRO A CA 1
ATOM 2402 C C . PRO A 1 304 ? 15.897 -10.797 9.277 1.00 84.75 304 PRO A C 1
ATOM 2404 O O . PRO A 1 304 ? 16.484 -11.847 8.993 1.00 84.75 304 PRO A O 1
ATOM 2407 N N . SER A 1 305 ? 14.603 -10.612 9.009 1.00 84.38 305 SER A N 1
ATOM 2408 C CA . SER A 1 305 ? 13.733 -11.692 8.537 1.00 84.38 305 SER A CA 1
ATOM 2409 C C . SER A 1 305 ? 12.987 -11.346 7.245 1.00 84.38 305 SER A C 1
ATOM 2411 O O . SER A 1 305 ? 12.684 -10.189 6.950 1.00 84.38 305 SER A O 1
ATOM 2413 N N . VAL A 1 306 ? 12.691 -12.373 6.442 1.00 87.50 306 VAL A N 1
ATOM 2414 C CA . VAL A 1 306 ? 11.866 -12.261 5.231 1.00 87.50 306 VAL A CA 1
ATOM 2415 C C . VAL A 1 306 ? 10.716 -13.243 5.354 1.00 87.50 306 VAL A C 1
ATOM 2417 O O . VAL A 1 306 ? 10.942 -14.447 5.465 1.00 87.50 306 VAL A O 1
ATOM 2420 N N . LYS A 1 307 ? 9.482 -12.738 5.330 1.00 86.62 307 LYS A N 1
ATOM 2421 C CA . LYS A 1 307 ? 8.270 -13.548 5.508 1.00 86.62 307 LYS A CA 1
ATOM 2422 C C . LYS A 1 307 ? 7.380 -13.452 4.279 1.00 86.62 307 LYS A C 1
ATOM 2424 O O . LYS A 1 307 ? 7.062 -12.357 3.812 1.00 86.62 307 LYS A O 1
ATOM 2429 N N . VAL A 1 308 ? 6.931 -14.596 3.768 1.00 87.00 308 VAL A N 1
ATOM 2430 C CA . VAL A 1 308 ? 5.918 -14.634 2.707 1.00 87.00 308 VAL A CA 1
ATOM 2431 C C . VAL A 1 308 ? 4.571 -14.242 3.301 1.00 87.00 308 VAL A C 1
ATOM 2433 O O . VAL A 1 308 ? 4.053 -14.902 4.194 1.00 87.00 308 VAL A O 1
ATOM 2436 N N . ALA A 1 309 ? 3.996 -13.158 2.788 1.00 85.00 309 ALA A N 1
ATOM 2437 C CA . ALA A 1 309 ? 2.678 -12.691 3.191 1.00 85.00 309 ALA A CA 1
ATOM 2438 C C . ALA A 1 309 ? 1.566 -13.346 2.363 1.00 85.00 309 ALA A C 1
ATOM 2440 O O . ALA A 1 309 ? 0.466 -13.565 2.870 1.00 85.00 309 ALA A O 1
ATOM 2441 N N . TYR A 1 310 ? 1.817 -13.596 1.074 1.00 84.19 310 TYR A N 1
ATOM 2442 C CA . TYR A 1 310 ? 0.829 -14.174 0.164 1.00 84.19 310 TYR A CA 1
ATOM 2443 C C . TYR A 1 310 ? 1.485 -14.736 -1.105 1.00 84.19 310 TYR A C 1
ATOM 2445 O O . TYR A 1 310 ? 2.447 -14.161 -1.607 1.00 84.19 310 TYR A O 1
ATOM 2453 N N . GLN A 1 311 ? 0.940 -15.819 -1.664 1.00 88.06 311 GLN A N 1
ATOM 2454 C CA . GLN A 1 311 ? 1.285 -16.291 -3.009 1.00 88.06 311 GLN A CA 1
ATOM 2455 C C . GLN A 1 311 ? 0.170 -15.896 -3.975 1.00 88.06 311 GLN A C 1
ATOM 2457 O O . GLN A 1 311 ? -0.973 -16.321 -3.811 1.00 88.06 311 GLN A O 1
ATOM 2462 N N . PHE A 1 312 ? 0.508 -15.141 -5.015 1.00 86.81 312 PHE A N 1
ATOM 2463 C CA . PHE A 1 312 ? -0.451 -14.800 -6.050 1.00 86.81 312 PHE A CA 1
ATOM 2464 C C . PHE A 1 312 ? -0.565 -15.917 -7.094 1.00 86.81 312 PHE A C 1
ATOM 2466 O O . PHE A 1 312 ? 0.435 -16.481 -7.541 1.00 86.81 312 PHE A O 1
ATOM 2473 N N . ASN A 1 313 ? -1.797 -16.197 -7.523 1.00 85.00 313 ASN A N 1
ATOM 2474 C CA . ASN A 1 313 ? -2.092 -17.205 -8.536 1.00 85.00 313 ASN A CA 1
ATOM 2475 C C . ASN A 1 313 ? -2.668 -16.533 -9.784 1.00 85.00 313 ASN A C 1
ATOM 2477 O O . ASN A 1 313 ? -3.803 -16.056 -9.773 1.00 85.00 313 ASN A O 1
ATOM 2481 N N . LEU A 1 314 ? -1.888 -16.519 -10.863 1.00 85.81 314 LEU A N 1
ATOM 2482 C CA . LEU A 1 314 ? -2.349 -16.076 -12.173 1.00 85.81 314 LEU A CA 1
ATOM 2483 C C . LEU A 1 314 ? -3.112 -17.220 -12.856 1.00 85.81 314 LEU A C 1
ATOM 2485 O O . LEU A 1 314 ? -2.531 -18.269 -13.146 1.00 85.81 314 LEU A O 1
ATOM 2489 N N . LYS A 1 315 ? -4.410 -17.020 -13.102 1.00 82.50 315 LYS A N 1
ATOM 2490 C CA . LYS A 1 315 ? -5.238 -17.976 -13.847 1.00 82.50 315 LYS A CA 1
ATOM 2491 C C . LYS A 1 315 ? -4.919 -17.892 -15.335 1.00 82.50 315 LYS A C 1
ATOM 2493 O O . LYS A 1 315 ? -4.844 -16.799 -15.892 1.00 82.50 315 LYS A O 1
ATOM 2498 N N . ASP A 1 316 ? -4.753 -19.049 -15.958 1.00 79.56 316 ASP A N 1
ATOM 2499 C CA . ASP A 1 316 ? -4.518 -19.166 -17.389 1.00 79.56 316 ASP A CA 1
ATOM 2500 C C . ASP A 1 316 ? -5.852 -19.307 -18.144 1.00 79.56 316 ASP A C 1
ATOM 2502 O O . ASP A 1 316 ? -6.603 -20.234 -17.839 1.00 79.56 316 ASP A O 1
ATOM 2506 N N . PRO A 1 317 ? -6.182 -18.421 -19.100 1.00 74.75 317 PRO A N 1
ATOM 2507 C CA . PRO A 1 317 ? -7.428 -18.510 -19.858 1.00 74.75 317 PRO A CA 1
ATOM 2508 C C . PRO A 1 317 ? -7.443 -19.672 -20.863 1.00 74.75 317 PRO A C 1
ATOM 2510 O O . PRO A 1 317 ? -8.521 -20.155 -21.199 1.00 74.75 317 PRO A O 1
ATOM 2513 N N . ASP A 1 318 ? -6.278 -20.137 -21.331 1.00 69.00 318 ASP A N 1
ATOM 2514 C CA . ASP A 1 318 ? -6.183 -21.128 -22.414 1.00 69.00 318 ASP A CA 1
ATOM 2515 C C . ASP A 1 318 ? -6.122 -22.579 -21.891 1.00 69.00 318 ASP A C 1
ATOM 2517 O O . ASP A 1 318 ? -6.315 -23.533 -22.650 1.00 69.00 318 ASP A O 1
ATOM 2521 N N . HIS A 1 319 ? -5.888 -22.781 -20.588 1.00 64.81 319 HIS A N 1
ATOM 2522 C CA . HIS A 1 319 ? -5.859 -24.109 -19.974 1.00 64.81 319 HIS A CA 1
ATOM 2523 C C . HIS A 1 319 ? -7.195 -24.450 -19.296 1.00 64.81 319 HIS A C 1
ATOM 2525 O O . HIS A 1 319 ? -7.594 -23.840 -18.311 1.00 64.81 319 HIS A O 1
ATOM 2531 N N . LYS A 1 320 ? -7.861 -25.509 -19.783 1.00 51.59 320 LYS A N 1
ATOM 2532 C CA . LYS A 1 320 ? -9.126 -26.041 -19.224 1.00 51.59 320 LYS A CA 1
ATOM 2533 C C . LYS A 1 320 ? -9.002 -26.597 -17.795 1.00 51.59 320 LYS A C 1
ATOM 2535 O O . LYS A 1 320 ? -10.010 -26.824 -17.135 1.00 51.59 320 LYS A O 1
ATOM 2540 N N . SER A 1 321 ? -7.781 -26.836 -17.318 1.00 53.09 321 SER A N 1
ATOM 2541 C CA . SER A 1 321 ? -7.489 -27.191 -15.926 1.00 53.09 321 SER A CA 1
ATOM 2542 C C . SER A 1 321 ? -7.095 -25.948 -15.132 1.00 53.09 321 SER A C 1
ATOM 2544 O O . SER A 1 321 ? -6.440 -25.071 -15.682 1.00 53.09 321 SER A O 1
ATOM 2546 N N . SER A 1 322 ? -7.372 -25.931 -13.829 1.00 55.00 322 SER A N 1
ATOM 2547 C CA . SER A 1 322 ? -6.992 -24.920 -12.823 1.00 55.00 322 SER A CA 1
ATOM 2548 C C . SER A 1 322 ? -5.473 -24.704 -12.620 1.00 55.00 322 SER A C 1
ATOM 2550 O O . SER A 1 322 ? -5.024 -24.344 -11.530 1.00 55.00 322 SER A O 1
ATOM 2552 N N . GLN A 1 323 ? -4.656 -24.923 -13.650 1.00 62.53 323 GLN A N 1
ATOM 2553 C CA . GLN A 1 323 ? -3.213 -24.732 -13.619 1.00 62.53 323 GLN A CA 1
ATOM 2554 C C . GLN A 1 323 ? -2.866 -23.240 -13.583 1.00 62.53 323 GLN A C 1
ATOM 2556 O O . GLN A 1 323 ? -3.383 -22.426 -14.347 1.00 62.53 323 GLN A O 1
ATOM 2561 N N . VAL A 1 324 ? -1.975 -22.889 -12.657 1.00 72.06 324 VAL A N 1
ATOM 2562 C CA . VAL A 1 324 ? -1.458 -21.530 -12.483 1.00 72.06 324 VAL A CA 1
ATOM 2563 C C . VAL A 1 324 ? -0.406 -21.261 -13.556 1.00 72.06 324 VAL A C 1
ATOM 2565 O O . VAL A 1 324 ? 0.538 -22.041 -13.703 1.00 72.06 324 VAL A O 1
ATOM 2568 N N . ALA A 1 325 ? -0.540 -20.151 -14.282 1.00 80.00 325 ALA A N 1
ATOM 2569 C CA . ALA A 1 325 ? 0.403 -19.785 -15.332 1.00 80.00 325 ALA A CA 1
ATOM 2570 C C . ALA A 1 325 ? 1.812 -19.555 -14.752 1.00 80.00 325 ALA A C 1
ATOM 2572 O O . ALA A 1 325 ? 2.002 -18.781 -13.812 1.00 80.00 325 ALA A O 1
ATOM 2573 N N . ALA A 1 326 ? 2.821 -20.216 -15.327 1.00 87.75 326 ALA A N 1
ATOM 2574 C CA . ALA A 1 326 ? 4.209 -20.092 -14.886 1.00 87.75 326 ALA A CA 1
ATOM 2575 C C . ALA A 1 326 ? 4.842 -18.796 -15.422 1.00 87.75 326 ALA A C 1
ATOM 2577 O O . ALA A 1 326 ? 5.070 -18.654 -16.628 1.00 87.75 326 ALA A O 1
ATOM 2578 N N . ILE A 1 327 ? 5.177 -17.870 -14.524 1.00 88.56 327 ILE A N 1
ATOM 2579 C CA . ILE A 1 327 ? 5.673 -16.527 -14.848 1.00 88.56 327 ILE A CA 1
ATOM 2580 C C . ILE A 1 327 ? 7.197 -16.530 -14.991 1.00 88.56 327 ILE A C 1
ATOM 2582 O O . ILE A 1 327 ? 7.927 -16.956 -14.106 1.00 88.56 327 ILE A O 1
ATOM 2586 N N . ARG A 1 328 ? 7.704 -16.037 -16.119 1.00 85.81 328 ARG A N 1
ATOM 2587 C CA . ARG A 1 328 ? 9.130 -15.961 -16.462 1.00 85.81 328 ARG A CA 1
ATOM 2588 C C . ARG A 1 328 ? 9.776 -14.625 -16.099 1.00 85.81 328 ARG A C 1
ATOM 2590 O O . ARG A 1 328 ? 10.918 -14.629 -15.663 1.00 85.81 328 ARG A O 1
ATOM 2597 N N . LYS A 1 329 ? 9.116 -13.494 -16.346 1.00 86.25 329 LYS A N 1
ATOM 2598 C CA . LYS A 1 329 ? 9.603 -12.155 -15.961 1.00 86.25 329 LYS A CA 1
ATOM 2599 C C . LYS A 1 329 ? 8.435 -11.322 -15.466 1.00 86.25 329 LYS A C 1
ATOM 2601 O O . LYS A 1 329 ? 7.335 -11.487 -15.987 1.00 86.25 329 LYS A O 1
ATOM 2606 N N . VAL A 1 330 ? 8.717 -10.417 -14.537 1.00 88.19 330 VAL A N 1
ATOM 2607 C CA . VAL A 1 330 ? 7.770 -9.445 -13.987 1.00 88.19 330 VAL A CA 1
ATOM 2608 C C . VAL A 1 330 ? 8.391 -8.055 -14.103 1.00 88.19 330 VAL A C 1
ATOM 2610 O O . VAL A 1 330 ? 9.584 -7.891 -13.851 1.00 88.19 330 VAL A O 1
ATOM 2613 N N . PHE A 1 331 ? 7.576 -7.081 -14.484 1.00 87.69 331 PHE A N 1
ATOM 2614 C CA . PHE A 1 331 ? 7.872 -5.652 -14.461 1.00 87.69 331 PHE A CA 1
ATOM 2615 C C . PHE A 1 331 ? 6.750 -4.963 -13.688 1.00 87.69 331 PHE A C 1
ATOM 2617 O O . PHE A 1 331 ? 5.607 -5.406 -13.769 1.00 87.69 331 PHE A O 1
ATOM 2624 N N . HIS A 1 332 ? 7.062 -3.906 -12.951 1.00 87.25 332 HIS A N 1
ATOM 2625 C CA . HIS A 1 332 ? 6.107 -3.186 -12.109 1.00 87.25 332 HIS A CA 1
ATOM 2626 C C . HIS A 1 332 ? 6.000 -1.730 -12.564 1.00 87.25 332 HIS A C 1
ATOM 2628 O O . HIS A 1 332 ? 7.029 -1.134 -12.869 1.00 87.25 332 HIS A O 1
ATOM 2634 N N . CYS A 1 333 ? 4.789 -1.170 -12.580 1.00 87.81 333 CYS A N 1
ATOM 2635 C CA . CYS A 1 333 ? 4.519 0.256 -12.779 1.00 87.81 333 CYS A CA 1
ATOM 2636 C C . CYS A 1 333 ? 3.226 0.630 -12.034 1.00 87.81 333 CYS A C 1
ATOM 2638 O O . CYS A 1 333 ? 2.177 0.060 -12.327 1.00 87.81 333 CYS A O 1
ATOM 2640 N N . ASP A 1 334 ? 3.296 1.556 -11.072 1.00 83.19 334 ASP A N 1
ATOM 2641 C CA . ASP A 1 334 ? 2.148 2.099 -10.320 1.00 83.19 334 ASP A CA 1
ATOM 2642 C C . ASP A 1 334 ? 1.167 1.032 -9.769 1.00 83.19 334 ASP A C 1
ATOM 2644 O O . ASP A 1 334 ? -0.058 1.180 -9.825 1.00 83.19 334 ASP A O 1
ATOM 2648 N N . GLY A 1 335 ? 1.708 -0.085 -9.271 1.00 84.25 335 GLY A N 1
ATOM 2649 C CA . GLY A 1 335 ? 0.958 -1.219 -8.721 1.00 84.25 335 GLY A CA 1
ATOM 2650 C C . GLY A 1 335 ? 0.400 -2.209 -9.752 1.00 84.25 335 GLY A C 1
ATOM 2651 O O . GLY A 1 335 ? -0.131 -3.252 -9.370 1.00 84.25 335 GLY A O 1
ATOM 2652 N N . LEU A 1 336 ? 0.562 -1.952 -11.054 1.00 90.88 336 LEU A N 1
ATOM 2653 C CA . LEU A 1 336 ? 0.325 -2.940 -12.107 1.00 90.88 336 LEU A CA 1
ATOM 2654 C C . LEU A 1 336 ? 1.591 -3.747 -12.396 1.00 90.88 336 LEU A C 1
ATOM 2656 O O . LEU A 1 336 ? 2.710 -3.229 -12.379 1.00 90.88 336 LEU A O 1
ATOM 2660 N N . LEU A 1 337 ? 1.401 -5.025 -12.718 1.00 92.88 337 LEU A N 1
ATOM 2661 C CA . LEU A 1 337 ? 2.455 -5.914 -13.179 1.00 92.88 337 LEU A CA 1
ATOM 2662 C C . LEU A 1 337 ? 2.307 -6.210 -14.665 1.00 92.88 337 LEU A C 1
ATOM 2664 O O . LEU A 1 337 ? 1.241 -6.605 -15.127 1.00 92.88 337 LEU A O 1
ATOM 2668 N N . LEU A 1 338 ? 3.409 -6.136 -15.401 1.00 93.44 338 LEU A N 1
ATOM 2669 C CA . LEU A 1 338 ? 3.536 -6.764 -16.708 1.00 93.44 338 LEU A CA 1
ATOM 2670 C C . LEU A 1 338 ? 4.312 -8.065 -16.542 1.00 93.44 338 LEU A C 1
ATOM 2672 O O . LEU A 1 338 ? 5.442 -8.070 -16.056 1.00 93.44 338 LEU A O 1
ATOM 2676 N N . CYS A 1 339 ? 3.713 -9.178 -16.942 1.00 92.56 339 CYS A N 1
ATOM 2677 C CA . CYS A 1 339 ? 4.302 -10.499 -16.807 1.00 92.56 339 CYS A CA 1
ATOM 2678 C C . CYS A 1 339 ? 4.497 -11.148 -18.177 1.00 92.56 339 CYS A C 1
ATOM 2680 O O . CYS A 1 339 ? 3.624 -11.099 -19.041 1.00 92.56 339 CYS A O 1
ATOM 2682 N N . THR A 1 340 ? 5.642 -11.807 -18.349 1.00 89.69 340 THR A N 1
ATOM 2683 C CA . THR A 1 340 ? 5.838 -12.778 -19.436 1.00 89.69 340 THR A CA 1
ATOM 2684 C C . THR A 1 340 ? 5.775 -14.171 -18.848 1.00 89.69 340 THR A C 1
ATOM 2686 O O . THR A 1 340 ? 6.370 -14.413 -17.799 1.00 89.69 340 THR A O 1
ATOM 2689 N N . THR A 1 341 ? 5.088 -15.092 -19.501 1.00 89.31 341 THR A N 1
ATOM 2690 C CA . THR A 1 341 ? 4.968 -16.490 -19.070 1.00 89.31 341 THR A CA 1
ATOM 2691 C C . THR A 1 341 ? 6.043 -17.372 -19.719 1.00 89.31 341 THR A C 1
ATOM 2693 O O . THR A 1 341 ? 6.776 -16.951 -20.621 1.00 89.31 341 THR A O 1
ATOM 2696 N N . LYS A 1 342 ? 6.200 -18.618 -19.253 1.00 85.25 342 LYS A N 1
ATOM 2697 C CA . LYS A 1 342 ? 7.161 -19.584 -19.831 1.00 85.25 342 LYS A CA 1
ATOM 2698 C C . LYS A 1 342 ? 6.904 -19.886 -21.308 1.00 85.25 342 LYS A C 1
ATOM 2700 O O . LYS A 1 342 ? 7.858 -20.037 -22.071 1.00 85.25 342 LYS A O 1
ATOM 2705 N N . ASP A 1 343 ? 5.639 -19.942 -21.699 1.00 85.25 343 ASP A N 1
ATOM 2706 C CA . ASP A 1 343 ? 5.174 -20.106 -23.080 1.00 85.25 343 ASP A CA 1
ATOM 2707 C C . ASP A 1 343 ? 5.210 -18.794 -23.891 1.00 85.25 343 ASP A C 1
ATOM 2709 O O . ASP A 1 343 ? 4.825 -18.777 -25.057 1.00 85.25 343 ASP A O 1
ATOM 2713 N N . LYS A 1 344 ? 5.798 -17.730 -23.318 1.00 85.88 344 LYS A N 1
ATOM 2714 C CA . LYS A 1 344 ? 6.103 -16.429 -23.940 1.00 85.88 344 LYS A CA 1
ATOM 2715 C C . LYS A 1 344 ? 4.900 -15.501 -24.129 1.00 85.88 344 LYS A C 1
ATOM 2717 O O . LYS A 1 344 ? 5.085 -14.448 -24.736 1.00 85.88 344 LYS A O 1
ATOM 2722 N N . ARG A 1 345 ? 3.715 -15.846 -23.615 1.00 89.81 345 ARG A N 1
ATOM 2723 C CA . ARG A 1 345 ? 2.558 -14.940 -23.613 1.00 89.81 345 ARG A CA 1
ATOM 2724 C C . ARG A 1 345 ? 2.794 -13.742 -22.693 1.00 89.81 345 ARG A C 1
ATOM 2726 O O . ARG A 1 345 ? 3.649 -13.770 -21.801 1.00 89.81 345 ARG A O 1
ATOM 2733 N N . LEU A 1 346 ? 2.042 -12.678 -22.957 1.00 92.31 346 LEU A N 1
ATOM 2734 C CA . LEU A 1 346 ? 2.140 -11.400 -22.267 1.00 92.31 346 LEU A CA 1
ATOM 2735 C C . LEU A 1 346 ? 0.830 -11.099 -21.540 1.00 92.31 346 LEU A C 1
ATOM 2737 O O . LEU A 1 346 ? -0.249 -11.221 -22.120 1.00 92.31 346 LEU A O 1
ATOM 2741 N N . VAL A 1 347 ? 0.925 -10.688 -20.278 1.00 93.44 347 VAL A N 1
ATOM 2742 C CA . VAL A 1 347 ? -0.244 -10.351 -19.461 1.00 93.44 347 VAL A CA 1
ATOM 2743 C C . VAL A 1 347 ? 0.036 -9.133 -18.595 1.00 93.44 347 VAL A C 1
ATOM 2745 O O . VAL A 1 347 ? 1.075 -9.045 -17.940 1.00 93.44 347 VAL A O 1
ATOM 2748 N N . VAL A 1 348 ? -0.907 -8.197 -18.596 1.00 94.88 348 VAL A N 1
ATOM 2749 C CA . VAL A 1 348 ? -0.992 -7.134 -17.596 1.00 94.88 348 VAL A CA 1
ATOM 2750 C C . VAL A 1 348 ? -1.866 -7.647 -16.467 1.00 94.88 348 VAL A C 1
ATOM 2752 O O . VAL A 1 348 ? -2.950 -8.178 -16.705 1.00 94.88 348 VAL A O 1
ATOM 2755 N N . TRP A 1 349 ? -1.385 -7.523 -15.242 1.00 93.31 349 TRP A N 1
ATOM 2756 C CA . TRP A 1 349 ? -2.009 -8.095 -14.065 1.00 93.31 349 TRP A CA 1
ATOM 2757 C C . TRP A 1 349 ? -2.008 -7.081 -12.933 1.00 93.31 349 TRP A C 1
ATOM 2759 O O . TRP A 1 349 ? -0.965 -6.522 -12.607 1.00 93.31 349 TRP A O 1
ATOM 2769 N N . ASN A 1 350 ? -3.167 -6.872 -12.314 1.00 91.50 350 ASN A N 1
ATOM 2770 C CA . ASN A 1 350 ? -3.273 -6.227 -11.016 1.00 91.50 350 ASN A CA 1
ATOM 2771 C C . ASN A 1 350 ? -3.421 -7.330 -9.946 1.00 91.50 350 ASN A C 1
ATOM 2773 O O . ASN A 1 350 ? -4.495 -7.927 -9.827 1.00 91.50 350 ASN A O 1
ATOM 2777 N N . PRO A 1 351 ? -2.376 -7.625 -9.152 1.00 86.25 351 PRO A N 1
ATOM 2778 C CA . PRO A 1 351 ? -2.445 -8.653 -8.114 1.00 86.25 351 PRO A CA 1
ATOM 2779 C C . PRO A 1 351 ? -3.438 -8.334 -6.990 1.00 86.25 351 PRO A C 1
ATOM 2781 O O . PRO A 1 351 ? -3.923 -9.252 -6.330 1.00 86.25 351 PRO A O 1
ATOM 2784 N N . CYS A 1 352 ? -3.731 -7.053 -6.749 1.00 82.12 352 CYS A N 1
ATOM 2785 C CA . CYS A 1 352 ? -4.615 -6.607 -5.675 1.00 82.12 352 CYS A CA 1
ATOM 2786 C C . CYS A 1 352 ? -6.093 -6.770 -6.022 1.00 82.12 352 CYS A C 1
ATOM 2788 O O . CYS A 1 352 ? -6.847 -7.254 -5.180 1.00 82.12 352 CYS A O 1
ATOM 2790 N N . SER A 1 353 ? -6.503 -6.392 -7.236 1.00 80.69 353 SER A N 1
ATOM 2791 C CA . SER A 1 353 ? -7.879 -6.593 -7.715 1.00 80.69 353 SER A CA 1
ATOM 2792 C C . SER A 1 353 ? -8.099 -7.975 -8.341 1.00 80.69 353 SER A C 1
ATOM 2794 O O . SER A 1 353 ? -9.235 -8.425 -8.466 1.00 80.69 353 SER A O 1
ATOM 2796 N N . GLY A 1 354 ? -7.024 -8.657 -8.743 1.00 84.00 354 GLY A N 1
ATOM 2797 C CA . GLY A 1 354 ? -7.084 -9.903 -9.503 1.00 84.00 354 GLY A CA 1
ATOM 2798 C C . GLY A 1 354 ? -7.408 -9.707 -10.989 1.00 84.00 354 GLY A C 1
ATOM 2799 O O . GLY A 1 354 ? -7.498 -10.696 -11.716 1.00 84.00 354 GLY A O 1
ATOM 2800 N N . GLU A 1 355 ? -7.573 -8.465 -11.458 1.00 87.50 355 GLU A N 1
ATOM 2801 C CA . GLU A 1 355 ? -7.827 -8.165 -12.868 1.00 87.50 355 GLU A CA 1
ATOM 2802 C C . GLU A 1 355 ? -6.625 -8.552 -13.734 1.00 87.50 355 GLU A C 1
ATOM 2804 O O . GLU A 1 355 ? -5.471 -8.275 -13.399 1.00 87.50 355 GLU A O 1
ATOM 2809 N N . THR A 1 356 ? -6.895 -9.182 -14.876 1.00 91.81 356 THR A N 1
ATOM 2810 C CA . THR A 1 356 ? -5.871 -9.589 -15.844 1.00 91.81 356 THR A CA 1
ATOM 2811 C C . THR A 1 356 ? -6.295 -9.192 -17.250 1.00 91.81 356 THR A C 1
ATOM 2813 O O . THR A 1 356 ? -7.477 -9.237 -17.588 1.00 91.81 356 THR A O 1
ATOM 2816 N N . LYS A 1 357 ? -5.324 -8.818 -18.083 1.00 92.56 357 LYS A N 1
ATOM 2817 C CA . LYS A 1 357 ? -5.502 -8.576 -19.516 1.00 92.56 357 LYS A CA 1
ATOM 2818 C C . LYS A 1 357 ? -4.371 -9.247 -20.273 1.00 92.56 357 LYS A C 1
ATOM 2820 O O . LYS A 1 357 ? -3.207 -8.868 -20.143 1.00 92.56 357 LYS A O 1
ATOM 2825 N N . TRP A 1 358 ? -4.726 -10.247 -21.064 1.00 92.31 358 TRP A N 1
ATOM 2826 C CA . TRP A 1 358 ? -3.793 -10.960 -21.924 1.00 92.31 358 TRP A CA 1
ATOM 2827 C C . TRP A 1 358 ? -3.615 -10.184 -23.222 1.00 92.31 358 TRP A C 1
ATOM 2829 O O . TRP A 1 358 ? -4.589 -9.864 -23.900 1.00 92.31 358 TRP A O 1
ATOM 2839 N N . VAL A 1 359 ? -2.369 -9.859 -23.550 1.00 92.69 359 VAL A N 1
ATOM 2840 C CA . VAL A 1 359 ? -2.033 -8.999 -24.684 1.00 92.69 359 VAL A CA 1
ATOM 2841 C C . VAL A 1 359 ? -1.483 -9.866 -25.801 1.00 92.69 359 VAL A C 1
ATOM 2843 O O . VAL A 1 359 ? -0.397 -10.432 -25.678 1.00 92.69 359 VAL A O 1
ATOM 2846 N N . LYS A 1 360 ? -2.228 -9.959 -26.905 1.00 91.25 360 LYS A N 1
ATOM 2847 C CA . LYS A 1 360 ? -1.761 -10.642 -28.115 1.00 91.25 360 LYS A CA 1
ATOM 2848 C C . LYS A 1 360 ? -0.613 -9.844 -28.743 1.00 91.25 360 LYS A C 1
ATOM 2850 O O . LYS A 1 360 ? -0.656 -8.615 -28.718 1.00 91.25 360 LYS A O 1
ATOM 2855 N N . PRO A 1 361 ? 0.411 -10.500 -29.308 1.00 88.31 361 PRO A N 1
ATOM 2856 C CA . PRO A 1 361 ? 1.476 -9.798 -30.001 1.00 88.31 361 PRO A CA 1
ATOM 2857 C C . PRO A 1 361 ? 0.944 -9.320 -31.354 1.00 88.31 361 PRO A C 1
ATOM 2859 O O . PRO A 1 361 ? 0.038 -9.937 -31.911 1.00 88.31 361 PRO A O 1
ATOM 2862 N N . ARG A 1 362 ? 1.545 -8.274 -31.924 1.00 88.06 362 ARG A N 1
ATOM 2863 C CA . ARG A 1 362 ? 1.196 -7.841 -33.283 1.00 88.06 362 ARG A CA 1
ATOM 2864 C C . ARG A 1 362 ? 1.472 -8.922 -34.335 1.00 88.06 362 ARG A C 1
ATOM 2866 O O . ARG A 1 362 ? 0.614 -9.195 -35.161 1.00 88.06 362 ARG A O 1
ATOM 2873 N N . ASP A 1 363 ? 2.642 -9.561 -34.243 1.00 85.44 363 ASP A N 1
ATOM 2874 C CA . ASP A 1 363 ? 3.056 -10.632 -35.164 1.00 85.44 363 ASP A CA 1
ATOM 2875 C C . ASP A 1 363 ? 3.191 -11.984 -34.443 1.00 85.44 363 ASP A C 1
ATOM 2877 O O . ASP A 1 363 ? 2.451 -12.932 -34.678 1.00 85.44 363 ASP A O 1
ATOM 2881 N N . ARG A 1 364 ? 4.188 -12.099 -33.556 1.00 84.38 364 ARG A N 1
ATOM 2882 C CA . ARG A 1 364 ? 4.479 -13.311 -32.775 1.00 84.38 364 ARG A CA 1
ATOM 2883 C C . ARG A 1 364 ? 5.285 -12.978 -31.530 1.00 84.38 364 ARG A C 1
ATOM 2885 O O . ARG A 1 364 ? 6.095 -12.047 -31.551 1.00 84.38 364 ARG A O 1
ATOM 2892 N N . TYR A 1 365 ? 5.151 -13.798 -30.493 1.00 82.50 365 TYR A N 1
ATOM 2893 C CA . TYR A 1 365 ? 6.006 -13.724 -29.310 1.00 82.50 365 TYR A CA 1
ATOM 2894 C C . TYR A 1 365 ? 7.421 -14.231 -29.615 1.00 82.50 365 TYR A C 1
ATOM 2896 O O . TYR A 1 365 ? 7.600 -15.355 -30.099 1.00 82.50 365 TYR A O 1
ATOM 2904 N N . LYS A 1 366 ? 8.451 -13.444 -29.289 1.00 81.62 366 LYS A N 1
ATOM 2905 C CA . LYS A 1 366 ? 9.855 -13.852 -29.434 1.00 81.62 366 LYS A CA 1
ATOM 2906 C C . LYS A 1 366 ? 10.508 -14.004 -28.063 1.00 81.62 366 LYS A C 1
ATOM 2908 O O . LYS A 1 366 ? 10.318 -13.212 -27.149 1.00 81.62 366 LYS A O 1
ATOM 2913 N N . LYS A 1 367 ? 11.367 -15.021 -27.924 1.00 72.88 367 LYS A N 1
ATOM 2914 C CA . LYS A 1 367 ? 12.098 -15.320 -26.671 1.00 72.88 367 LYS A CA 1
ATOM 2915 C C . LYS A 1 367 ? 13.009 -14.169 -26.212 1.00 72.88 367 LYS A C 1
ATOM 2917 O O . LYS A 1 367 ? 13.409 -14.134 -25.048 1.00 72.88 367 LYS A O 1
ATOM 2922 N N . HIS A 1 368 ? 13.404 -13.301 -27.137 1.00 75.31 368 HIS A N 1
ATOM 2923 C CA . HIS A 1 368 ? 14.362 -12.216 -26.924 1.00 75.31 368 HIS A CA 1
ATOM 2924 C C . HIS A 1 368 ? 13.706 -10.834 -26.947 1.00 75.31 368 HIS A C 1
ATOM 2926 O O . HIS A 1 368 ? 14.426 -9.845 -26.934 1.00 75.31 368 HIS A O 1
ATOM 2932 N N . ASP A 1 369 ? 12.370 -10.772 -26.948 1.00 82.88 369 ASP A N 1
ATOM 2933 C CA . ASP A 1 369 ? 11.667 -9.506 -26.780 1.00 82.88 369 ASP A CA 1
ATOM 2934 C C . ASP A 1 369 ? 11.983 -8.917 -25.399 1.00 82.88 369 ASP A C 1
ATOM 2936 O O . ASP A 1 369 ? 11.937 -9.608 -24.367 1.00 82.88 369 ASP A O 1
ATOM 2940 N N . TYR A 1 370 ? 12.299 -7.627 -25.394 1.00 86.12 370 TYR A N 1
ATOM 2941 C CA . TYR A 1 370 ? 12.304 -6.817 -24.189 1.00 86.12 370 TYR A CA 1
ATOM 2942 C C . TYR A 1 370 ? 10.956 -6.130 -24.069 1.00 86.12 370 TYR A C 1
ATOM 2944 O O . TYR A 1 370 ? 10.423 -5.618 -25.050 1.00 86.12 370 TYR A O 1
ATOM 2952 N N . TYR A 1 371 ? 10.420 -6.136 -22.856 1.00 89.75 371 TYR A N 1
ATOM 2953 C CA . TYR A 1 371 ? 9.166 -5.481 -22.538 1.00 89.75 371 TYR A CA 1
ATOM 2954 C C . TYR A 1 371 ? 9.398 -4.441 -21.452 1.00 89.75 371 TYR A C 1
ATOM 2956 O O . TYR A 1 371 ? 10.282 -4.609 -20.607 1.00 89.75 371 TYR A O 1
ATOM 2964 N N . ALA A 1 372 ? 8.593 -3.391 -21.488 1.00 91.94 372 ALA A N 1
ATOM 2965 C CA . ALA A 1 372 ? 8.539 -2.346 -20.484 1.00 91.94 372 ALA A CA 1
ATOM 2966 C C . ALA A 1 372 ? 7.082 -1.959 -20.249 1.00 91.94 372 ALA A C 1
ATOM 2968 O O . ALA A 1 372 ? 6.290 -1.972 -21.191 1.00 91.94 372 ALA A O 1
ATOM 2969 N N . LEU A 1 373 ? 6.748 -1.592 -19.017 1.00 92.31 373 LEU A N 1
ATOM 2970 C CA . LEU A 1 373 ? 5.451 -1.028 -18.669 1.00 92.31 373 LEU A CA 1
ATOM 2971 C C . LEU A 1 373 ? 5.678 0.393 -18.175 1.00 92.31 373 LEU A C 1
ATOM 2973 O O . LEU A 1 373 ? 6.502 0.603 -1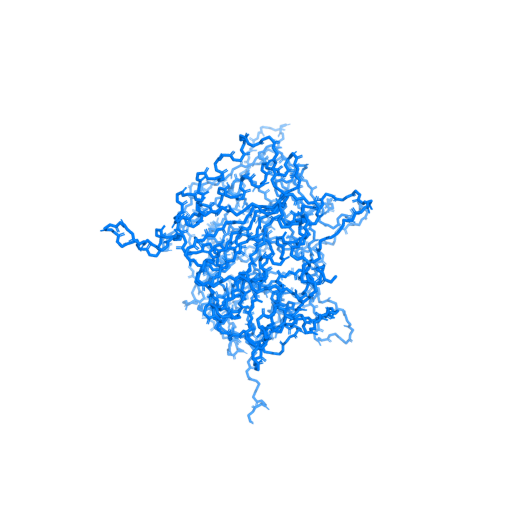7.286 1.00 92.31 373 LEU A O 1
ATOM 2977 N N . GLY A 1 374 ? 4.937 1.335 -18.741 1.00 91.19 374 GLY A N 1
ATOM 2978 C CA . GLY A 1 374 ? 4.960 2.722 -18.313 1.00 91.19 374 GLY A CA 1
ATOM 2979 C C . GLY A 1 374 ? 3.581 3.345 -18.325 1.00 91.19 374 GLY A C 1
ATOM 2980 O O . GLY A 1 374 ? 2.609 2.755 -18.806 1.00 91.19 374 GLY A O 1
ATOM 2981 N N . SER A 1 375 ? 3.520 4.545 -17.770 1.00 88.00 375 SER A N 1
ATOM 2982 C CA . SER A 1 375 ? 2.302 5.298 -17.518 1.00 88.00 375 SER A CA 1
ATOM 2983 C C . SER A 1 375 ? 2.539 6.752 -17.903 1.00 88.00 375 SER A C 1
ATOM 2985 O O . SER A 1 375 ? 3.489 7.376 -17.438 1.00 88.00 375 SER A O 1
ATOM 2987 N N . SER A 1 376 ? 1.665 7.297 -18.746 1.00 82.50 376 SER A N 1
ATOM 2988 C CA . SER A 1 376 ? 1.573 8.736 -18.999 1.00 82.50 376 SER A CA 1
ATOM 2989 C C . SER A 1 376 ? 0.171 9.179 -18.606 1.00 82.50 376 SER A C 1
ATOM 2991 O O . SER A 1 376 ? -0.813 8.655 -19.123 1.00 82.50 376 SER A O 1
ATOM 2993 N N . CYS A 1 377 ? 0.055 10.063 -17.612 1.00 72.62 377 CYS A N 1
ATOM 2994 C CA . CYS A 1 377 ? -1.238 10.518 -17.083 1.00 72.62 377 CYS A CA 1
ATOM 2995 C C . CYS A 1 377 ? -2.221 9.373 -16.732 1.00 72.62 377 CYS A C 1
ATOM 2997 O O . CYS A 1 377 ? -3.425 9.495 -16.956 1.00 72.62 377 CYS A O 1
ATOM 2999 N N . LYS A 1 378 ? -1.718 8.262 -16.166 1.00 71.62 378 LYS A N 1
ATOM 3000 C CA . LYS A 1 378 ? -2.487 7.043 -15.815 1.00 71.62 378 LYS A CA 1
ATOM 3001 C C . LYS A 1 378 ? -3.064 6.279 -17.012 1.00 71.62 378 LYS A C 1
ATOM 3003 O O . LYS A 1 378 ? -3.929 5.419 -16.848 1.00 71.62 378 LYS A O 1
ATOM 3008 N N . GLN A 1 379 ? -2.567 6.559 -18.212 1.00 84.25 379 GLN A N 1
ATOM 3009 C CA . GLN A 1 379 ? -2.725 5.698 -19.374 1.00 84.25 379 GLN A CA 1
ATOM 3010 C C . GLN A 1 379 ? -1.497 4.805 -19.478 1.00 84.25 379 GLN A C 1
ATOM 3012 O O . GLN A 1 379 ? -0.373 5.277 -19.664 1.00 84.25 379 GLN A O 1
ATOM 3017 N N . TYR A 1 380 ? -1.726 3.505 -19.336 1.00 91.25 380 TYR A N 1
ATOM 3018 C CA . TYR A 1 380 ? -0.658 2.524 -19.371 1.00 91.25 380 TYR A CA 1
ATOM 3019 C C . TYR A 1 380 ? -0.372 2.105 -20.802 1.00 91.25 380 TYR A C 1
ATOM 3021 O O . TYR A 1 380 ? -1.282 1.860 -21.600 1.00 91.25 380 TYR A O 1
ATOM 3029 N N . LYS A 1 381 ? 0.913 1.977 -21.102 1.00 94.12 381 LYS A N 1
ATOM 3030 C CA . LYS A 1 381 ? 1.401 1.520 -22.396 1.00 94.12 381 LYS A CA 1
ATOM 3031 C C . LYS A 1 381 ? 2.489 0.478 -22.184 1.00 94.12 381 LYS A C 1
ATOM 3033 O O . LYS A 1 381 ? 3.242 0.529 -21.209 1.00 94.12 381 LYS A O 1
ATOM 3038 N N . ILE A 1 382 ? 2.579 -0.466 -23.111 1.00 94.94 382 ILE A N 1
ATOM 3039 C CA . ILE A 1 382 ? 3.624 -1.487 -23.112 1.00 94.94 382 ILE A CA 1
ATOM 3040 C C . ILE A 1 382 ? 4.573 -1.189 -24.256 1.00 94.94 382 ILE A C 1
ATOM 3042 O O . ILE A 1 382 ? 4.172 -1.210 -25.416 1.00 94.94 382 ILE A O 1
ATOM 3046 N N . LEU A 1 383 ? 5.840 -0.968 -23.934 1.00 94.00 383 LEU A N 1
ATOM 3047 C CA . LEU A 1 383 ? 6.898 -0.951 -24.932 1.00 94.00 383 LEU A CA 1
ATOM 3048 C C . LEU A 1 383 ? 7.347 -2.388 -25.182 1.00 94.00 383 LEU A C 1
ATOM 3050 O O . LEU A 1 383 ? 7.666 -3.117 -24.240 1.00 94.00 383 LEU A O 1
ATOM 3054 N N . ARG A 1 384 ? 7.432 -2.775 -26.451 1.00 92.06 384 ARG A N 1
ATOM 3055 C CA . ARG A 1 384 ? 8.124 -3.983 -26.891 1.00 92.06 384 ARG A CA 1
ATOM 3056 C C . ARG A 1 384 ? 9.301 -3.587 -27.767 1.00 92.06 384 ARG A C 1
ATOM 3058 O O . ARG A 1 384 ? 9.130 -2.878 -28.753 1.00 92.06 384 ARG A O 1
ATOM 3065 N N . VAL A 1 385 ? 10.478 -4.109 -27.444 1.00 89.00 385 VAL A N 1
ATOM 3066 C CA . VAL A 1 385 ? 11.678 -3.999 -28.275 1.00 89.00 385 VAL A CA 1
ATOM 3067 C C . VAL A 1 385 ? 12.056 -5.386 -28.782 1.00 89.00 385 VAL A C 1
ATOM 3069 O O . VAL A 1 385 ? 12.417 -6.280 -28.011 1.00 89.00 385 VAL A O 1
ATOM 3072 N N . ASP A 1 386 ? 11.980 -5.550 -30.097 1.00 84.06 386 ASP A N 1
ATOM 3073 C CA . ASP A 1 386 ? 12.465 -6.717 -30.822 1.00 84.06 386 ASP A CA 1
ATOM 3074 C C . ASP A 1 386 ? 13.987 -6.627 -30.949 1.00 84.06 386 ASP A C 1
ATOM 3076 O O . ASP A 1 386 ? 14.521 -5.953 -31.835 1.00 84.06 386 ASP A O 1
ATOM 3080 N N . SER A 1 387 ? 14.690 -7.308 -30.045 1.00 71.56 387 SER A N 1
ATOM 3081 C CA . SER A 1 387 ? 16.143 -7.430 -30.116 1.00 71.56 387 SER A CA 1
ATOM 3082 C C . SER A 1 387 ? 16.523 -8.436 -31.200 1.00 71.56 387 SER A C 1
ATOM 3084 O O . SER A 1 387 ? 16.513 -9.658 -30.999 1.00 71.56 387 SER A O 1
ATOM 3086 N N . GLN A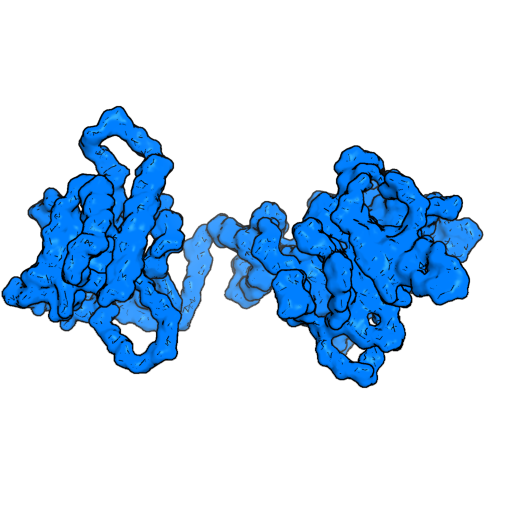 1 388 ? 16.851 -7.907 -32.376 1.00 67.25 388 GLN A N 1
ATOM 3087 C CA . GLN A 1 388 ? 17.369 -8.699 -33.482 1.00 67.25 388 GLN A CA 1
ATOM 3088 C C . GLN A 1 388 ? 18.853 -8.976 -33.251 1.00 67.25 388 GLN A C 1
ATOM 3090 O O . GLN A 1 388 ? 19.647 -8.071 -33.021 1.00 67.25 388 GLN A O 1
ATOM 3095 N N . LYS A 1 389 ? 19.236 -10.253 -33.317 1.00 62.44 389 LYS A N 1
ATOM 3096 C CA . LYS A 1 389 ? 20.631 -10.700 -33.149 1.00 62.44 389 LYS A CA 1
ATOM 3097 C C . LYS A 1 389 ? 21.465 -10.610 -34.431 1.00 62.44 389 LYS A C 1
ATOM 3099 O O . LYS A 1 389 ? 22.560 -11.157 -34.479 1.00 62.44 389 LYS A O 1
ATOM 3104 N N . ILE A 1 390 ? 20.920 -9.997 -35.475 1.00 62.78 390 ILE A N 1
ATOM 3105 C CA . ILE A 1 390 ? 21.605 -9.814 -36.753 1.00 62.78 390 ILE A CA 1
ATOM 3106 C C . ILE A 1 390 ? 22.425 -8.533 -36.625 1.00 62.78 390 ILE A C 1
ATOM 3108 O O . ILE A 1 390 ? 21.892 -7.530 -36.162 1.00 62.78 390 ILE A O 1
ATOM 3112 N N . LEU A 1 391 ? 23.712 -8.587 -36.972 1.00 63.22 391 LEU A N 1
ATOM 3113 C CA . LEU A 1 391 ? 24.584 -7.415 -36.999 1.00 63.22 391 LEU A CA 1
ATOM 3114 C C . LEU A 1 391 ? 24.359 -6.630 -38.309 1.00 63.22 391 LEU A C 1
ATOM 3116 O O . LEU A 1 391 ? 24.281 -7.265 -39.361 1.00 63.22 391 LEU A O 1
ATOM 3120 N N . PRO A 1 392 ? 24.281 -5.285 -38.273 1.00 66.69 392 PRO A N 1
ATOM 3121 C CA . PRO A 1 392 ? 24.247 -4.440 -37.077 1.00 66.69 392 PRO A CA 1
ATOM 3122 C C . PRO A 1 392 ? 22.931 -4.614 -36.304 1.00 66.69 392 PRO A C 1
ATOM 3124 O O . PRO A 1 392 ? 21.868 -4.765 -36.908 1.00 66.69 392 PRO A O 1
ATOM 3127 N N . ILE A 1 393 ? 23.011 -4.595 -34.965 1.00 70.12 393 ILE A N 1
ATOM 3128 C CA . ILE A 1 393 ? 21.845 -4.784 -34.089 1.00 70.12 393 ILE A CA 1
ATOM 3129 C C . ILE A 1 393 ? 20.810 -3.711 -34.429 1.00 70.12 393 ILE A C 1
ATOM 3131 O O . ILE A 1 393 ? 21.033 -2.528 -34.194 1.00 70.12 393 ILE A O 1
ATOM 3135 N N . LYS A 1 394 ? 19.667 -4.132 -34.972 1.00 79.81 394 LYS A N 1
ATOM 3136 C CA . LYS A 1 394 ? 18.538 -3.250 -35.267 1.00 79.81 394 LYS A CA 1
ATOM 3137 C C . LYS A 1 394 ? 17.423 -3.512 -34.267 1.00 79.81 394 LYS A C 1
ATOM 3139 O O . LYS A 1 394 ? 16.691 -4.497 -34.389 1.00 79.81 394 LYS A O 1
ATOM 3144 N N . ASN A 1 395 ? 17.280 -2.623 -33.291 1.00 82.56 395 ASN A N 1
ATOM 3145 C CA . ASN A 1 395 ? 16.217 -2.697 -32.296 1.00 82.56 395 ASN A CA 1
ATOM 3146 C C . ASN A 1 395 ? 14.961 -2.058 -32.876 1.00 82.56 395 ASN A C 1
ATOM 3148 O O . ASN A 1 395 ? 14.837 -0.835 -32.900 1.00 82.56 395 ASN A O 1
ATOM 3152 N N . LYS A 1 396 ? 14.030 -2.879 -33.365 1.00 88.19 396 LYS A N 1
ATOM 3153 C CA . LYS A 1 396 ? 12.693 -2.396 -33.731 1.00 88.19 396 LYS A CA 1
ATOM 3154 C C . LYS A 1 396 ? 11.855 -2.296 -32.470 1.00 88.19 396 LYS A C 1
ATOM 3156 O O . LYS A 1 396 ? 11.868 -3.223 -31.663 1.00 88.19 396 LYS A O 1
ATOM 3161 N N . TYR A 1 397 ? 11.122 -1.206 -32.315 1.00 90.75 397 TYR A N 1
ATOM 3162 C CA . TYR A 1 397 ? 10.282 -1.009 -31.147 1.00 90.75 397 TYR A CA 1
ATOM 3163 C C . TYR A 1 397 ? 8.878 -0.562 -31.532 1.00 90.75 397 TYR A C 1
ATOM 3165 O O . TYR A 1 397 ? 8.647 0.190 -32.483 1.00 90.75 397 TYR A O 1
ATOM 3173 N N . GLU A 1 398 ? 7.929 -1.101 -30.787 1.00 93.31 398 GLU A N 1
ATOM 3174 C CA . GLU A 1 398 ? 6.505 -0.870 -30.943 1.00 93.31 398 GLU A CA 1
ATOM 3175 C C . GLU A 1 398 ? 5.877 -0.681 -29.571 1.00 93.31 398 GLU A C 1
ATOM 3177 O O . GLU A 1 398 ? 6.404 -1.133 -28.550 1.00 93.31 398 GLU A O 1
ATOM 3182 N N . ILE A 1 399 ? 4.755 0.018 -29.558 1.00 95.00 399 ILE A N 1
ATOM 3183 C CA . ILE A 1 399 ? 4.041 0.362 -28.344 1.00 95.00 399 ILE A CA 1
ATOM 3184 C C . ILE A 1 399 ? 2.613 -0.144 -28.443 1.00 95.00 399 ILE A C 1
ATOM 3186 O O . ILE A 1 399 ? 1.960 -0.024 -29.481 1.00 95.00 399 ILE A O 1
ATOM 3190 N N . TYR A 1 400 ? 2.152 -0.740 -27.358 1.00 94.69 400 TYR A N 1
ATOM 3191 C CA . TYR A 1 400 ? 0.772 -1.141 -27.183 1.00 94.69 400 TYR A CA 1
ATOM 3192 C C . TYR A 1 400 ? 0.103 -0.188 -26.216 1.00 94.69 400 TYR A C 1
ATOM 3194 O O . TYR A 1 400 ? 0.586 0.002 -25.098 1.00 94.69 400 TYR A O 1
ATOM 3202 N N . ASP A 1 401 ? -1.006 0.393 -26.643 1.00 92.50 401 ASP A N 1
ATOM 3203 C CA . ASP A 1 401 ? -1.829 1.243 -25.799 1.00 92.50 401 ASP A CA 1
ATOM 3204 C C . ASP A 1 401 ? -2.973 0.407 -25.220 1.00 92.50 401 ASP A C 1
ATOM 3206 O O . ASP A 1 401 ? -3.785 -0.159 -25.956 1.00 92.50 401 ASP A O 1
ATOM 3210 N N . LEU A 1 402 ? -3.032 0.312 -23.887 1.00 90.81 402 LEU A N 1
ATOM 3211 C CA . LEU A 1 402 ? -4.064 -0.473 -23.212 1.00 90.81 402 LEU A CA 1
ATOM 3212 C C . LEU A 1 402 ? -5.474 0.084 -23.446 1.00 90.81 402 LEU A C 1
ATOM 3214 O O . LEU A 1 402 ? -6.438 -0.676 -23.364 1.00 90.81 402 LEU A O 1
ATOM 3218 N N . THR A 1 403 ? -5.592 1.385 -23.716 1.00 87.94 403 THR A N 1
ATOM 3219 C CA . THR A 1 403 ? -6.867 2.082 -23.913 1.00 87.94 403 THR A CA 1
ATOM 3220 C C . THR A 1 403 ? -7.453 1.779 -25.284 1.00 87.94 403 THR A C 1
ATOM 3222 O O . THR A 1 403 ? -8.639 1.473 -25.382 1.00 87.94 403 THR A O 1
ATOM 3225 N N . SER A 1 404 ? -6.633 1.850 -26.338 1.00 89.56 404 SER A N 1
ATOM 3226 C CA . SER A 1 404 ? -7.069 1.555 -27.712 1.00 89.56 404 SER A CA 1
ATOM 3227 C C . SER A 1 404 ? -6.980 0.072 -28.072 1.00 89.56 404 SER A C 1
ATOM 3229 O O . SER A 1 404 ? -7.410 -0.315 -29.154 1.00 89.56 404 SER A O 1
ATOM 3231 N N . ASP A 1 405 ? -6.423 -0.752 -27.180 1.00 91.00 405 ASP A N 1
ATOM 3232 C CA . ASP A 1 405 ? -6.243 -2.193 -27.361 1.00 91.00 405 ASP A CA 1
ATOM 3233 C C . ASP A 1 405 ? -5.440 -2.560 -28.621 1.00 91.00 405 ASP A C 1
ATOM 3235 O O . ASP A 1 405 ? -5.654 -3.603 -29.237 1.00 91.00 405 ASP A O 1
ATOM 3239 N N . SER A 1 406 ? -4.500 -1.698 -29.020 1.00 92.88 406 SER A N 1
ATOM 3240 C CA . SER A 1 406 ? -3.813 -1.819 -30.305 1.00 92.88 406 SER A CA 1
ATOM 3241 C C . SER A 1 406 ? -2.308 -1.582 -30.207 1.00 92.88 406 SER A C 1
ATOM 3243 O O . SER A 1 406 ? -1.812 -0.822 -29.371 1.00 92.88 406 SER A O 1
ATOM 3245 N N . TRP A 1 407 ? -1.573 -2.268 -31.085 1.00 94.81 407 TRP A N 1
ATOM 3246 C CA . TRP A 1 407 ? -0.142 -2.063 -31.294 1.00 94.81 407 TRP A CA 1
ATOM 3247 C C . TRP A 1 407 ? 0.095 -1.041 -32.396 1.00 94.81 407 TRP A C 1
ATOM 3249 O O . TRP A 1 407 ? -0.550 -1.091 -33.444 1.00 94.81 407 TRP A O 1
ATOM 3259 N N . ARG A 1 408 ? 1.122 -0.210 -32.226 1.00 94.38 408 ARG A N 1
ATOM 3260 C CA . ARG A 1 408 ? 1.695 0.584 -33.313 1.00 94.38 408 ARG A CA 1
ATOM 3261 C C . ARG A 1 408 ? 3.212 0.587 -33.274 1.00 94.38 408 ARG A C 1
ATOM 3263 O O . ARG A 1 408 ? 3.834 0.566 -32.214 1.00 94.38 408 ARG A O 1
ATOM 3270 N N . VAL A 1 409 ? 3.803 0.634 -34.458 1.00 93.50 409 VAL A N 1
ATOM 3271 C CA . VAL A 1 409 ? 5.254 0.721 -34.620 1.00 93.50 409 VAL A CA 1
ATOM 3272 C C . VAL A 1 409 ? 5.691 2.151 -34.360 1.00 93.50 409 VAL A C 1
ATOM 3274 O O . VAL A 1 409 ? 5.096 3.076 -34.904 1.00 93.50 409 VAL A O 1
ATOM 3277 N N . LEU A 1 410 ? 6.738 2.317 -33.556 1.00 90.62 410 LEU A N 1
ATOM 3278 C CA . LEU A 1 410 ? 7.344 3.622 -33.310 1.00 90.62 410 LEU A CA 1
ATOM 3279 C C . LEU A 1 410 ? 8.582 3.836 -34.179 1.00 90.62 410 LEU A C 1
ATOM 3281 O O . LEU A 1 410 ? 8.760 4.909 -34.741 1.00 90.62 410 LEU A O 1
ATOM 3285 N N . GLY A 1 411 ? 9.429 2.815 -34.327 1.00 87.50 411 GLY A N 1
ATOM 3286 C CA . GLY A 1 411 ? 10.624 2.954 -35.149 1.00 87.50 411 GLY A CA 1
ATOM 3287 C C . GLY A 1 411 ? 11.647 1.844 -34.972 1.00 87.50 411 GLY A C 1
ATOM 3288 O O . GLY A 1 411 ? 11.349 0.734 -34.518 1.00 87.50 411 GLY A O 1
ATOM 3289 N N . ALA A 1 412 ? 12.876 2.153 -35.377 1.00 85.12 412 ALA A N 1
ATOM 3290 C CA . ALA A 1 412 ? 14.037 1.311 -35.161 1.00 85.12 412 ALA A CA 1
ATOM 3291 C C . ALA A 1 412 ? 15.251 2.171 -34.807 1.00 85.12 412 ALA A C 1
ATOM 3293 O O . ALA A 1 412 ? 15.442 3.227 -35.398 1.00 85.12 412 ALA A O 1
ATOM 3294 N N . THR A 1 413 ? 16.078 1.689 -33.888 1.00 82.06 413 THR A N 1
ATOM 3295 C CA . THR A 1 413 ? 17.345 2.323 -33.500 1.00 82.06 413 THR A CA 1
ATOM 3296 C C . THR A 1 413 ? 18.467 1.297 -33.546 1.00 82.06 413 THR A C 1
ATOM 3298 O O . THR A 1 413 ? 18.245 0.095 -33.349 1.00 82.06 413 THR A O 1
ATOM 3301 N N . THR A 1 414 ? 19.665 1.778 -33.846 1.00 76.50 414 THR A N 1
ATOM 3302 C CA . THR A 1 414 ? 20.894 0.989 -33.839 1.00 76.50 414 THR A CA 1
ATOM 3303 C C . THR A 1 414 ? 21.830 1.379 -32.711 1.00 76.50 414 THR A C 1
ATOM 3305 O O . THR A 1 414 ? 22.822 0.694 -32.542 1.00 76.50 414 THR A O 1
ATOM 3308 N N . ASP A 1 415 ? 21.518 2.415 -31.929 1.00 80.44 415 ASP A N 1
ATOM 3309 C CA . ASP A 1 415 ? 22.516 3.200 -31.178 1.00 80.44 415 ASP A CA 1
ATOM 3310 C C . ASP A 1 415 ? 22.768 2.675 -29.762 1.00 80.44 415 ASP A C 1
ATOM 3312 O O . ASP A 1 415 ? 23.389 3.334 -28.932 1.00 80.44 415 ASP A O 1
ATOM 3316 N N . TRP A 1 416 ? 22.239 1.491 -29.458 1.00 85.25 416 TRP A N 1
ATOM 3317 C CA . TRP A 1 416 ? 22.390 0.835 -28.168 1.00 85.25 416 TRP A CA 1
ATOM 3318 C C . TRP A 1 416 ? 22.014 -0.634 -28.237 1.00 85.25 416 TRP A C 1
ATOM 3320 O O . TRP A 1 416 ? 21.278 -1.081 -29.115 1.00 85.25 416 TRP A O 1
ATOM 3330 N N . PHE A 1 417 ? 22.464 -1.408 -27.257 1.00 78.88 417 PHE A N 1
ATOM 3331 C CA . PHE A 1 417 ? 21.927 -2.739 -27.014 1.00 78.88 417 PHE A CA 1
ATOM 3332 C C . PHE A 1 417 ? 21.714 -2.973 -25.520 1.00 78.88 417 PHE A C 1
ATOM 3334 O O . PHE A 1 417 ? 22.473 -2.513 -24.667 1.00 78.88 417 PHE A O 1
ATOM 3341 N N . LEU A 1 418 ? 20.659 -3.724 -25.204 1.00 76.56 418 LEU A N 1
ATOM 3342 C CA . LEU A 1 418 ? 20.378 -4.180 -23.847 1.00 76.56 418 LEU A CA 1
ATOM 3343 C C . LEU A 1 418 ? 21.078 -5.522 -23.635 1.00 76.56 418 LEU A C 1
ATOM 3345 O O . LEU A 1 418 ? 20.739 -6.526 -24.274 1.00 76.56 418 LEU A O 1
ATOM 3349 N N . ALA A 1 419 ? 22.081 -5.536 -22.759 1.00 65.38 419 ALA A N 1
ATOM 3350 C CA . ALA A 1 419 ? 22.855 -6.733 -22.464 1.00 65.38 419 ALA A CA 1
ATOM 3351 C C . ALA A 1 419 ? 21.956 -7.846 -21.897 1.00 65.38 419 ALA A C 1
ATOM 3353 O O . ALA A 1 419 ? 21.231 -7.652 -20.926 1.00 65.38 419 ALA A O 1
ATOM 3354 N N . LYS A 1 420 ? 22.057 -9.056 -22.463 1.00 59.75 420 LYS A N 1
ATOM 3355 C CA . LYS A 1 420 ? 21.211 -10.220 -22.124 1.00 59.75 420 LYS A CA 1
ATOM 3356 C C . LYS A 1 420 ? 21.240 -10.609 -20.637 1.00 59.75 420 LYS A C 1
ATOM 3358 O O . LYS A 1 420 ? 20.278 -11.203 -20.148 1.00 59.75 420 LYS A O 1
ATOM 3363 N N . TYR A 1 421 ? 22.355 -10.341 -19.957 1.00 58.47 421 TYR A N 1
ATOM 3364 C CA . TYR A 1 421 ? 22.560 -10.665 -18.543 1.00 58.47 421 TYR A CA 1
ATOM 3365 C C . TYR A 1 421 ? 22.087 -9.555 -17.605 1.00 58.47 421 TYR A C 1
ATOM 3367 O O . TYR A 1 421 ? 21.877 -9.821 -16.429 1.00 58.47 421 TYR A O 1
ATOM 3375 N N . ARG A 1 422 ? 21.876 -8.331 -18.104 1.00 62.88 422 ARG A N 1
ATOM 3376 C CA . ARG A 1 422 ? 21.290 -7.249 -17.313 1.00 62.88 422 ARG A CA 1
ATOM 3377 C C . ARG A 1 422 ? 19.770 -7.414 -17.326 1.00 62.88 422 ARG A C 1
ATOM 3379 O O . ARG A 1 422 ? 19.172 -7.761 -18.346 1.00 62.88 422 ARG A O 1
ATOM 3386 N N . ARG A 1 423 ? 19.155 -7.310 -16.146 1.00 64.06 423 ARG A N 1
ATOM 3387 C CA . ARG A 1 423 ? 17.721 -7.573 -15.960 1.00 64.06 423 ARG A CA 1
ATOM 3388 C C . ARG A 1 423 ? 16.846 -6.561 -16.706 1.00 64.06 423 ARG A C 1
ATOM 3390 O O . ARG A 1 423 ? 17.330 -5.629 -17.337 1.00 64.06 423 ARG A O 1
ATOM 3397 N N . GLY A 1 424 ? 15.538 -6.822 -16.669 1.00 70.56 424 GLY A N 1
ATOM 3398 C CA . GLY A 1 424 ? 14.509 -5.963 -17.250 1.00 70.56 424 GLY A CA 1
ATOM 3399 C C . GLY A 1 424 ? 14.548 -4.526 -16.724 1.00 70.56 424 GLY A C 1
ATOM 3400 O O . GLY A 1 424 ? 15.174 -4.253 -15.705 1.00 70.56 424 GLY A O 1
ATOM 3401 N N . GLY A 1 425 ? 13.876 -3.626 -17.440 1.00 80.88 425 GLY A N 1
ATOM 3402 C CA . GLY A 1 425 ? 13.841 -2.209 -17.091 1.00 80.88 425 GLY A CA 1
ATOM 3403 C C . GLY A 1 425 ? 13.093 -1.946 -15.793 1.00 80.88 425 GLY A C 1
ATOM 3404 O O . GLY A 1 425 ? 12.209 -2.715 -15.408 1.00 80.88 425 GLY A O 1
ATOM 3405 N N . ILE A 1 426 ? 13.456 -0.847 -15.143 1.00 86.75 426 ILE A N 1
ATOM 3406 C CA . ILE A 1 426 ? 12.844 -0.378 -13.903 1.00 86.75 426 ILE A CA 1
ATOM 3407 C C . ILE A 1 426 ? 11.937 0.804 -14.216 1.00 86.75 426 ILE A C 1
ATOM 3409 O O . ILE A 1 426 ? 12.380 1.772 -14.832 1.00 86.75 426 ILE A O 1
ATOM 3413 N N . SER A 1 427 ? 10.673 0.720 -13.797 1.00 88.00 427 SER A N 1
ATOM 3414 C CA . SER A 1 427 ? 9.748 1.848 -13.884 1.00 88.00 427 SER A CA 1
ATOM 3415 C C . SER A 1 427 ? 10.025 2.833 -12.758 1.00 88.00 427 SER A C 1
ATOM 3417 O O . SER A 1 427 ? 10.057 2.456 -11.588 1.00 88.00 427 SER A O 1
ATOM 3419 N N . PHE A 1 428 ? 10.161 4.101 -13.111 1.00 86.56 428 PHE A N 1
ATOM 3420 C CA . PHE A 1 428 ? 10.329 5.214 -12.197 1.00 86.56 428 PHE A CA 1
ATOM 3421 C C . PHE A 1 428 ? 9.556 6.419 -12.743 1.00 86.56 428 PHE A C 1
ATOM 3423 O O . PHE A 1 428 ? 9.783 6.846 -13.874 1.00 86.56 428 PHE A O 1
ATOM 3430 N N . LYS A 1 429 ? 8.605 6.939 -11.953 1.00 84.25 429 LYS A N 1
ATOM 3431 C CA . LYS A 1 429 ? 7.724 8.064 -12.330 1.00 84.25 429 LYS A CA 1
ATOM 3432 C C . LYS A 1 429 ? 7.056 7.888 -13.706 1.00 84.25 429 LYS A C 1
ATOM 3434 O O . LYS A 1 429 ? 7.083 8.787 -14.539 1.00 84.25 429 LYS A O 1
ATOM 3439 N N . GLY A 1 430 ? 6.502 6.701 -13.957 1.00 87.25 430 GLY A N 1
ATOM 3440 C CA . GLY A 1 430 ? 5.812 6.358 -15.208 1.00 87.25 430 GLY A CA 1
ATOM 3441 C C . GLY A 1 430 ? 6.720 6.019 -16.398 1.00 87.25 430 GLY A C 1
ATOM 3442 O O . GLY A 1 430 ? 6.246 5.413 -17.359 1.00 87.25 430 GLY A O 1
ATOM 3443 N N . ASN A 1 431 ? 8.019 6.316 -16.323 1.00 90.88 431 ASN A N 1
ATOM 3444 C CA . ASN A 1 431 ? 8.994 6.023 -17.373 1.00 90.88 431 ASN A CA 1
ATOM 3445 C C . ASN A 1 431 ? 9.845 4.805 -17.028 1.00 90.88 431 ASN A C 1
ATOM 3447 O O . ASN A 1 431 ? 9.996 4.462 -15.860 1.00 90.88 431 ASN A O 1
ATOM 3451 N N . THR A 1 432 ? 10.407 4.127 -18.030 1.00 91.50 432 THR A N 1
ATOM 3452 C CA . THR A 1 432 ? 11.268 2.958 -17.781 1.00 91.50 432 THR A CA 1
ATOM 3453 C C . THR A 1 432 ? 12.731 3.271 -18.066 1.00 91.50 432 THR A C 1
ATOM 3455 O O . THR A 1 432 ? 13.041 3.948 -19.042 1.00 91.50 432 THR A O 1
ATOM 3458 N N . TYR A 1 433 ? 13.616 2.742 -17.221 1.00 90.25 433 TYR A N 1
ATOM 3459 C CA . TYR A 1 433 ? 15.059 2.943 -17.268 1.00 90.25 433 TYR A CA 1
ATOM 3460 C C . TYR A 1 433 ? 15.812 1.612 -17.369 1.00 90.25 433 TYR A C 1
ATOM 3462 O O . TYR A 1 433 ? 15.435 0.615 -16.744 1.00 90.25 433 TYR A O 1
ATOM 3470 N N . TRP A 1 434 ? 16.908 1.613 -18.126 1.00 88.94 434 TRP A N 1
ATOM 3471 C CA . TRP A 1 434 ? 17.813 0.484 -18.323 1.00 88.94 434 TRP A CA 1
ATOM 3472 C C . TRP A 1 434 ? 19.263 0.936 -18.310 1.00 88.94 434 TRP A C 1
ATOM 3474 O O . TRP A 1 434 ? 19.585 2.050 -18.705 1.00 88.94 434 TRP A O 1
ATOM 3484 N N . VAL A 1 435 ? 20.154 0.014 -17.966 1.00 86.00 435 VAL A N 1
ATOM 3485 C CA . VAL A 1 435 ? 21.573 0.164 -18.285 1.00 86.00 435 VAL A CA 1
ATOM 3486 C C . VAL A 1 435 ? 21.780 -0.387 -19.689 1.00 86.00 435 VAL A C 1
ATOM 3488 O O . VAL A 1 435 ? 21.645 -1.596 -19.908 1.00 86.00 435 VAL A O 1
ATOM 3491 N N . ALA A 1 436 ? 22.069 0.500 -20.632 1.00 85.56 436 ALA A N 1
ATOM 3492 C CA . ALA A 1 436 ? 22.372 0.151 -22.010 1.00 85.56 436 ALA A CA 1
ATOM 3493 C C . ALA A 1 436 ? 23.870 0.302 -22.272 1.00 85.56 436 ALA A C 1
ATOM 3495 O O . ALA A 1 436 ? 24.575 0.987 -21.533 1.00 85.56 436 ALA A O 1
ATOM 3496 N N . THR A 1 437 ? 24.345 -0.352 -23.325 1.00 81.38 437 THR A N 1
ATOM 3497 C CA . THR A 1 437 ? 25.740 -0.262 -23.751 1.00 81.38 437 THR A CA 1
ATOM 3498 C C . THR A 1 437 ? 25.786 0.171 -25.210 1.00 81.38 437 THR A C 1
ATOM 3500 O O . THR A 1 437 ? 25.004 -0.312 -26.037 1.00 81.38 437 THR A O 1
ATOM 3503 N N . TRP A 1 438 ? 26.713 1.066 -25.532 1.00 81.69 438 TRP A N 1
ATOM 3504 C CA . TRP A 1 438 ? 27.035 1.474 -26.895 1.00 81.69 438 TRP A CA 1
ATOM 3505 C C . TRP A 1 438 ? 28.542 1.638 -27.034 1.00 81.69 438 TRP A C 1
ATOM 3507 O O . TRP A 1 438 ? 29.164 2.200 -26.148 1.00 81.69 438 TRP A O 1
ATOM 3517 N N . SER A 1 439 ? 29.151 1.131 -28.110 1.00 78.12 439 SER A N 1
ATOM 3518 C CA . SER A 1 439 ? 30.596 1.297 -28.370 1.00 78.12 439 SER A CA 1
ATOM 3519 C C . SER A 1 439 ? 31.503 1.037 -27.150 1.00 78.12 439 SER A C 1
ATOM 3521 O O . SER A 1 439 ? 32.468 1.758 -26.919 1.00 78.12 439 SER A O 1
ATOM 3523 N N . HIS A 1 440 ? 31.182 -0.003 -26.368 1.00 74.12 440 HIS A N 1
ATOM 3524 C CA . HIS A 1 440 ? 31.868 -0.408 -25.127 1.00 74.12 440 HIS A CA 1
ATOM 3525 C C . HIS A 1 440 ? 31.708 0.518 -23.910 1.00 74.12 440 HIS A C 1
ATOM 3527 O O . HIS A 1 440 ? 32.325 0.257 -22.879 1.00 74.12 440 HIS A O 1
ATOM 3533 N N . THR A 1 441 ? 30.856 1.539 -23.977 1.00 80.25 441 THR A N 1
ATOM 3534 C CA . THR A 1 441 ? 30.512 2.392 -22.838 1.00 80.25 441 THR A CA 1
ATOM 3535 C C . THR A 1 441 ? 29.091 2.117 -22.365 1.00 80.25 441 THR A C 1
ATOM 3537 O O . THR A 1 441 ? 28.153 1.972 -23.154 1.00 80.25 441 THR A O 1
ATOM 3540 N N . ASP A 1 442 ? 28.936 2.006 -21.049 1.00 82.75 442 ASP A N 1
ATOM 3541 C CA . ASP A 1 442 ? 27.626 1.916 -20.422 1.00 82.75 442 ASP A CA 1
ATOM 3542 C C . ASP A 1 442 ? 27.034 3.313 -20.239 1.00 82.75 442 ASP A C 1
ATOM 3544 O O . ASP A 1 442 ? 27.749 4.276 -19.963 1.00 82.75 442 ASP A O 1
ATOM 3548 N N . PHE A 1 443 ? 25.715 3.412 -20.364 1.00 85.88 443 PHE A N 1
ATOM 3549 C CA . PHE A 1 443 ? 24.950 4.619 -20.070 1.00 85.88 443 PHE A CA 1
ATOM 3550 C C . PHE A 1 443 ? 23.546 4.249 -19.574 1.00 85.88 443 PHE A C 1
ATOM 3552 O O . PHE A 1 443 ? 23.103 3.097 -19.680 1.00 85.88 443 PHE A O 1
ATOM 3559 N N . LEU A 1 444 ? 22.838 5.218 -18.996 1.00 88.31 444 LEU A N 1
ATOM 3560 C CA . LEU A 1 444 ? 21.462 5.022 -18.565 1.00 88.31 444 LEU A CA 1
ATOM 3561 C C . LEU A 1 444 ? 20.528 5.376 -19.725 1.00 88.31 444 LEU A C 1
ATOM 3563 O O . LEU A 1 444 ? 20.474 6.518 -20.163 1.00 88.31 444 LEU A O 1
ATOM 3567 N N . LEU A 1 445 ? 19.784 4.399 -20.224 1.00 90.19 445 LEU A N 1
ATOM 3568 C CA . LEU A 1 445 ? 18.762 4.594 -21.245 1.00 90.19 445 LEU A CA 1
ATOM 3569 C C . LEU A 1 445 ? 17.405 4.741 -20.562 1.00 90.19 445 LEU A C 1
ATOM 3571 O O . LEU A 1 445 ? 17.029 3.882 -19.765 1.00 90.19 445 LEU A O 1
ATOM 3575 N N . SER A 1 446 ? 16.648 5.778 -20.900 1.00 91.62 446 SER A N 1
ATOM 3576 C CA . SER A 1 446 ? 15.246 5.910 -20.509 1.00 91.62 446 SER A CA 1
ATOM 3577 C C . SER A 1 446 ? 14.334 5.863 -21.730 1.00 91.62 446 SER A C 1
ATOM 3579 O O . SER A 1 446 ? 14.735 6.205 -22.842 1.00 91.62 446 SER A O 1
ATOM 3581 N N . PHE A 1 447 ? 13.099 5.421 -21.519 1.00 92.06 447 PHE A N 1
ATOM 3582 C CA . PHE A 1 447 ? 12.010 5.594 -22.470 1.00 92.06 447 PHE A CA 1
ATOM 3583 C C . PHE A 1 447 ? 10.907 6.400 -21.797 1.00 92.06 447 PHE A C 1
ATOM 3585 O O . PHE A 1 447 ? 10.354 5.974 -20.776 1.00 92.06 447 PHE A O 1
ATOM 3592 N N . ASP A 1 448 ? 10.621 7.564 -22.368 1.00 91.88 448 ASP A N 1
ATOM 3593 C CA . ASP A 1 448 ? 9.555 8.443 -21.916 1.00 91.88 448 ASP A CA 1
ATOM 3594 C C . ASP A 1 448 ? 8.243 8.028 -22.581 1.00 91.88 448 ASP A C 1
ATOM 3596 O O . ASP A 1 448 ? 8.120 8.079 -23.798 1.00 91.88 448 ASP A O 1
ATOM 3600 N N . PHE A 1 449 ? 7.252 7.604 -21.801 1.00 92.12 449 PHE A N 1
ATOM 3601 C CA . PHE A 1 449 ? 5.964 7.141 -22.331 1.00 92.12 449 PHE A CA 1
ATOM 3602 C C . PHE A 1 449 ? 5.008 8.271 -22.732 1.00 92.12 449 PHE A C 1
ATOM 3604 O O . PHE A 1 449 ? 3.982 8.009 -23.373 1.00 92.12 449 PHE A O 1
ATOM 3611 N N . SER A 1 450 ? 5.331 9.508 -22.353 1.00 90.94 450 SER A N 1
ATOM 3612 C CA . SER A 1 450 ? 4.581 10.707 -22.725 1.00 90.94 450 SER A CA 1
ATOM 3613 C C . SER A 1 450 ? 5.026 11.223 -24.088 1.00 90.94 450 SER A C 1
ATOM 3615 O O . SER A 1 450 ? 4.183 11.509 -24.933 1.00 90.94 450 SER A O 1
ATOM 3617 N N . THR A 1 451 ? 6.341 11.300 -24.316 1.00 91.38 451 THR A N 1
ATOM 3618 C CA . THR A 1 451 ? 6.912 11.710 -25.612 1.00 91.38 451 THR A CA 1
ATOM 3619 C C . THR A 1 451 ? 7.189 10.544 -26.560 1.00 91.38 451 THR A C 1
ATOM 3621 O O . THR A 1 451 ? 7.326 10.756 -27.758 1.00 91.38 451 THR A O 1
ATOM 3624 N N . GLU A 1 452 ? 7.220 9.317 -26.040 1.00 92.50 452 GLU A N 1
ATOM 3625 C CA . GLU A 1 452 ? 7.452 8.055 -26.760 1.00 92.50 452 GLU A CA 1
ATOM 3626 C C . GLU A 1 452 ? 8.827 7.951 -27.410 1.00 92.50 452 GLU A C 1
ATOM 3628 O O . GLU A 1 452 ? 9.017 7.313 -28.449 1.00 92.50 452 GLU A O 1
ATOM 3633 N N . MET A 1 453 ? 9.801 8.566 -26.745 1.00 90.75 453 MET A N 1
ATOM 3634 C CA . MET A 1 453 ? 11.167 8.696 -27.214 1.00 90.75 453 MET A CA 1
ATOM 3635 C C . MET A 1 453 ? 12.150 8.105 -26.211 1.00 90.75 453 MET A C 1
ATOM 3637 O O . MET A 1 453 ? 11.953 8.143 -24.994 1.00 90.75 453 MET A O 1
ATOM 3641 N N . PHE A 1 454 ? 13.246 7.575 -26.749 1.00 91.31 454 PHE A N 1
ATOM 3642 C CA . PHE A 1 454 ? 14.398 7.190 -25.949 1.00 91.31 454 PHE A CA 1
ATOM 3643 C C . PHE A 1 454 ? 15.246 8.409 -25.607 1.00 91.31 454 PHE A C 1
ATOM 3645 O O . PHE A 1 454 ? 15.421 9.303 -26.435 1.00 91.31 454 PHE A O 1
ATOM 3652 N N . GLN A 1 455 ? 15.821 8.411 -24.409 1.00 90.06 455 GLN A N 1
ATOM 3653 C CA . GLN A 1 455 ? 16.798 9.408 -23.990 1.00 90.06 455 GLN A CA 1
ATOM 3654 C C . GLN A 1 455 ? 18.001 8.714 -23.354 1.00 90.06 455 GLN A C 1
ATOM 3656 O O . GLN A 1 455 ? 17.866 7.713 -22.648 1.00 90.06 455 GLN A O 1
ATOM 3661 N N . SER A 1 456 ? 19.189 9.248 -23.629 1.00 88.94 456 SER A N 1
ATOM 3662 C CA . SER A 1 456 ? 20.430 8.825 -22.987 1.00 88.94 456 SER A CA 1
ATOM 3663 C C . SER A 1 456 ? 20.733 9.756 -21.821 1.00 88.94 456 SER A C 1
ATOM 3665 O O . SER A 1 456 ? 20.644 10.976 -21.952 1.00 88.94 456 SER A O 1
ATOM 3667 N N . LEU A 1 457 ? 21.068 9.168 -20.681 1.00 87.50 457 LEU A N 1
ATOM 3668 C CA . LEU A 1 457 ? 21.355 9.848 -19.431 1.00 87.50 457 LEU A CA 1
ATOM 3669 C C . LEU A 1 457 ? 22.721 9.403 -18.909 1.00 87.50 457 LEU A C 1
ATOM 3671 O O . LEU A 1 457 ? 23.123 8.238 -19.024 1.00 87.50 457 LEU A O 1
ATOM 3675 N N . SER A 1 458 ? 23.421 10.348 -18.293 1.00 83.75 458 SER A N 1
ATOM 3676 C CA . SER A 1 458 ? 24.728 10.108 -17.696 1.00 83.75 458 SER A CA 1
ATOM 3677 C C . SER A 1 458 ? 24.623 9.238 -16.448 1.00 83.75 458 SER A C 1
ATOM 3679 O O . SER A 1 458 ? 23.696 9.344 -15.642 1.00 83.75 458 SER A O 1
ATOM 3681 N N . LEU A 1 459 ? 25.626 8.397 -16.263 1.00 83.75 459 LEU A N 1
ATOM 3682 C CA . LEU A 1 459 ? 25.792 7.575 -15.077 1.00 83.75 459 LEU A CA 1
ATOM 3683 C C . LEU A 1 459 ? 26.768 8.239 -14.059 1.00 83.75 459 LEU A C 1
ATOM 3685 O O . LEU A 1 459 ? 27.431 9.209 -14.433 1.00 83.75 459 LEU A O 1
ATOM 3689 N N . PRO A 1 460 ? 26.903 7.749 -12.801 1.00 77.00 460 PRO A N 1
ATOM 3690 C CA . PRO A 1 460 ? 27.782 8.362 -11.793 1.00 77.00 460 PRO A CA 1
ATOM 3691 C C . PRO A 1 460 ? 29.257 8.400 -12.212 1.00 77.00 460 PRO A C 1
ATOM 3693 O O . PRO A 1 460 ? 29.815 7.372 -12.563 1.00 77.00 460 PRO A O 1
ATOM 3696 N N . HIS A 1 461 ? 29.923 9.550 -12.127 1.00 68.56 461 HIS A N 1
ATOM 3697 C CA . HIS A 1 461 ? 31.363 9.672 -12.398 1.00 68.56 461 HIS A CA 1
ATOM 3698 C C . HIS A 1 461 ? 32.147 9.837 -11.081 1.00 68.56 461 HIS A C 1
ATOM 3700 O O . HIS A 1 461 ? 31.665 10.583 -10.227 1.00 68.56 461 HIS A O 1
ATOM 3706 N N . PRO A 1 462 ? 33.348 9.239 -10.907 1.00 55.97 462 PRO A N 1
ATOM 3707 C CA . PRO A 1 462 ? 34.128 8.440 -11.864 1.00 55.97 462 PRO A CA 1
ATOM 3708 C C . PRO A 1 462 ? 33.756 6.941 -11.934 1.00 55.97 462 PRO A C 1
ATOM 3710 O O . PRO A 1 462 ? 33.410 6.298 -10.947 1.00 55.97 462 PRO A O 1
ATOM 3713 N N . TYR A 1 463 ? 33.874 6.386 -13.145 1.00 61.00 463 TYR A N 1
ATOM 3714 C CA . TYR A 1 463 ? 33.409 5.055 -13.559 1.00 61.00 463 TYR A CA 1
ATOM 3715 C C . TYR A 1 463 ? 34.477 3.952 -13.389 1.00 61.00 463 TYR A C 1
ATOM 3717 O O . TYR A 1 463 ? 35.018 3.447 -14.367 1.00 61.00 463 TYR A O 1
ATOM 3725 N N . SER A 1 464 ? 34.816 3.559 -12.156 1.00 59.97 464 SER A N 1
ATOM 3726 C CA . SER A 1 464 ? 35.717 2.408 -11.904 1.00 59.97 464 SER A CA 1
ATOM 3727 C C . SER A 1 464 ? 34.978 1.078 -11.668 1.00 59.97 464 SER A C 1
ATOM 3729 O O . SER A 1 464 ? 35.609 0.037 -11.483 1.00 59.97 464 SER A O 1
ATOM 3731 N N . HIS A 1 465 ? 33.641 1.094 -11.684 1.00 64.50 465 HIS A N 1
ATOM 3732 C CA . HIS A 1 465 ? 32.794 -0.032 -11.287 1.00 64.50 465 HIS A CA 1
ATOM 3733 C C . HIS A 1 465 ? 32.061 -0.662 -12.480 1.00 64.50 465 HIS A C 1
ATOM 3735 O O . HIS A 1 465 ? 31.537 0.035 -13.349 1.00 64.50 465 HIS A O 1
ATOM 3741 N N . SER A 1 466 ? 31.935 -1.993 -12.482 1.00 72.00 466 SER A N 1
ATOM 3742 C CA . SER A 1 466 ? 31.006 -2.694 -13.376 1.00 72.00 466 SER A CA 1
ATOM 3743 C C . SER A 1 466 ? 29.585 -2.543 -12.840 1.00 72.00 466 SER A C 1
ATOM 3745 O O . SER A 1 466 ? 29.316 -2.891 -11.689 1.00 72.00 466 SER A O 1
ATOM 3747 N N . ILE A 1 467 ? 28.662 -2.053 -13.668 1.00 73.81 467 ILE A N 1
ATOM 3748 C CA . ILE A 1 467 ? 27.262 -1.875 -13.268 1.00 73.81 467 ILE A CA 1
ATOM 3749 C C . ILE A 1 467 ? 26.556 -3.226 -13.216 1.00 73.81 467 ILE A C 1
ATOM 3751 O O . ILE A 1 467 ? 26.478 -3.948 -14.220 1.00 73.81 467 ILE A O 1
ATOM 3755 N N . SER A 1 468 ? 25.982 -3.509 -12.052 1.00 73.56 468 SER A N 1
ATOM 3756 C CA . SER A 1 468 ? 25.391 -4.796 -11.701 1.00 73.56 468 SER A CA 1
ATOM 3757 C C . SER A 1 468 ? 23.862 -4.782 -11.823 1.00 73.56 468 SER A C 1
ATOM 3759 O O . SER A 1 468 ? 23.283 -5.729 -12.369 1.00 73.56 468 SER A O 1
ATOM 3761 N N . ALA A 1 469 ? 23.196 -3.709 -11.365 1.00 80.75 469 ALA A N 1
ATOM 3762 C CA . ALA A 1 469 ? 21.732 -3.612 -11.361 1.00 80.75 469 ALA A CA 1
ATOM 3763 C C . ALA A 1 469 ? 21.187 -2.176 -11.210 1.00 80.75 469 ALA A C 1
ATOM 3765 O O . ALA A 1 469 ? 21.878 -1.281 -10.729 1.00 80.75 469 ALA A O 1
ATOM 3766 N N . LEU A 1 470 ? 19.908 -1.999 -11.565 1.00 86.50 470 LEU A N 1
ATOM 3767 C CA . LEU A 1 470 ? 19.086 -0.814 -11.285 1.00 86.50 470 LEU A CA 1
ATOM 3768 C C . LEU A 1 470 ? 17.965 -1.167 -10.301 1.00 86.50 470 LEU A C 1
ATOM 3770 O O . LEU A 1 470 ? 17.455 -2.289 -10.324 1.00 86.50 470 LEU A O 1
ATOM 3774 N N . SER A 1 471 ? 17.564 -0.199 -9.480 1.00 88.06 471 SER A N 1
ATOM 3775 C CA . SER A 1 471 ? 16.403 -0.293 -8.591 1.00 88.06 471 SER A CA 1
ATOM 3776 C C . SER A 1 471 ? 15.834 1.095 -8.270 1.00 88.06 471 SER A C 1
ATOM 3778 O O . SER A 1 471 ? 16.314 2.103 -8.787 1.00 88.06 471 SER A O 1
ATOM 3780 N N . VAL A 1 472 ? 14.809 1.147 -7.423 1.00 84.19 472 VAL A N 1
ATOM 3781 C CA . VAL A 1 472 ? 14.239 2.374 -6.853 1.00 84.19 472 VAL A CA 1
ATOM 3782 C C . VAL A 1 472 ? 14.291 2.250 -5.334 1.00 84.19 472 VAL A C 1
ATOM 3784 O O . VAL A 1 472 ? 13.848 1.241 -4.783 1.00 84.19 472 VAL A O 1
ATOM 3787 N N . VAL A 1 473 ? 14.843 3.262 -4.665 1.00 72.75 473 VAL A N 1
ATOM 3788 C CA . VAL A 1 473 ? 14.870 3.347 -3.197 1.00 72.75 473 VAL A CA 1
ATOM 3789 C C . VAL A 1 473 ? 13.782 4.305 -2.740 1.00 72.75 473 VAL A C 1
ATOM 3791 O O . VAL A 1 473 ? 13.669 5.430 -3.238 1.00 72.75 473 VAL A O 1
ATOM 3794 N N . GLY A 1 474 ? 12.955 3.833 -1.805 1.00 66.12 474 GLY A N 1
ATOM 3795 C CA . GLY A 1 474 ? 11.686 4.481 -1.483 1.00 66.12 474 GLY A CA 1
ATOM 3796 C C . GLY A 1 474 ? 10.783 4.585 -2.719 1.00 66.12 474 GLY A C 1
ATOM 3797 O O . GLY A 1 474 ? 10.809 3.712 -3.587 1.00 66.12 474 GLY A O 1
ATOM 3798 N N . GLU A 1 475 ? 10.011 5.670 -2.812 1.00 63.56 475 GLU A N 1
ATOM 3799 C CA . GLU A 1 475 ? 9.106 5.923 -3.948 1.00 63.56 475 GLU A CA 1
ATOM 3800 C C . GLU A 1 475 ? 9.657 6.926 -4.978 1.00 63.56 475 GLU A C 1
ATOM 3802 O O . GLU A 1 475 ? 9.081 7.089 -6.050 1.00 63.56 475 GLU A O 1
ATOM 3807 N N . ASN A 1 476 ? 10.777 7.604 -4.691 1.00 71.25 476 ASN A N 1
ATOM 3808 C CA . ASN A 1 476 ? 11.126 8.845 -5.396 1.00 71.25 476 ASN A CA 1
ATOM 3809 C C . ASN A 1 476 ? 12.576 8.985 -5.876 1.00 71.25 476 ASN A C 1
ATOM 3811 O O . ASN A 1 476 ? 12.894 10.031 -6.447 1.00 71.25 476 ASN A O 1
ATOM 3815 N N . LYS A 1 477 ? 13.443 7.973 -5.716 1.00 85.50 477 LYS A N 1
ATOM 3816 C CA . LYS A 1 477 ? 14.834 8.055 -6.194 1.00 85.50 477 LYS A CA 1
ATOM 3817 C C . LYS A 1 477 ? 15.264 6.802 -6.967 1.00 85.50 477 LYS A C 1
ATOM 3819 O O . LYS A 1 477 ? 15.065 5.679 -6.505 1.00 85.50 477 LYS A O 1
ATOM 3824 N N . LEU A 1 478 ? 15.877 6.997 -8.137 1.00 88.88 478 LEU A N 1
ATOM 3825 C CA . LEU A 1 478 ? 16.466 5.912 -8.929 1.00 88.88 478 LEU A CA 1
ATOM 3826 C C . LEU A 1 478 ? 17.797 5.491 -8.300 1.00 88.88 478 LEU A C 1
ATOM 3828 O O . LEU A 1 478 ? 18.540 6.338 -7.807 1.00 88.88 478 LEU A O 1
ATOM 3832 N N . CYS A 1 479 ? 18.121 4.202 -8.312 1.00 88.62 479 CYS A N 1
ATOM 3833 C CA . CYS A 1 479 ? 19.348 3.690 -7.711 1.00 88.62 479 CYS A CA 1
ATOM 3834 C C . CYS A 1 479 ? 20.107 2.752 -8.632 1.00 88.62 479 CYS A C 1
ATOM 3836 O O . CYS A 1 479 ? 19.521 1.951 -9.361 1.00 88.62 479 CYS A O 1
ATOM 3838 N N . LEU A 1 480 ? 21.429 2.838 -8.549 1.00 88.00 480 LEU A N 1
ATOM 3839 C CA . LEU A 1 480 ? 22.368 2.075 -9.348 1.00 88.00 480 LEU A CA 1
ATOM 3840 C C . LEU A 1 480 ? 23.313 1.314 -8.426 1.00 88.00 480 LEU A C 1
ATOM 3842 O O . LEU A 1 480 ? 23.937 1.910 -7.553 1.00 88.00 480 LEU A O 1
ATOM 3846 N N . LEU A 1 481 ? 23.449 0.010 -8.644 1.00 84.75 481 LEU A N 1
ATOM 3847 C CA . LEU A 1 481 ? 24.415 -0.815 -7.932 1.00 84.75 481 LEU A CA 1
ATOM 3848 C C . LEU A 1 481 ? 25.616 -1.088 -8.836 1.00 84.75 481 LEU A C 1
ATOM 3850 O O . LEU A 1 481 ? 25.463 -1.679 -9.911 1.00 84.75 481 LEU A O 1
ATOM 3854 N N . GLY A 1 482 ? 26.798 -0.668 -8.398 1.00 81.94 482 GLY A N 1
ATOM 3855 C CA . GLY A 1 482 ? 28.070 -0.907 -9.072 1.00 81.94 482 GLY A CA 1
ATOM 3856 C C . GLY A 1 482 ? 29.012 -1.726 -8.200 1.00 81.94 482 GLY A C 1
ATOM 3857 O O . GLY A 1 482 ? 29.000 -1.602 -6.979 1.00 81.94 482 GLY A O 1
ATOM 3858 N N . THR A 1 483 ? 29.841 -2.556 -8.823 1.00 75.94 483 THR A N 1
ATOM 3859 C CA . THR A 1 483 ? 30.829 -3.382 -8.121 1.00 75.94 483 THR A CA 1
ATOM 3860 C C . THR A 1 483 ? 32.233 -3.058 -8.623 1.00 75.94 483 THR A C 1
ATOM 3862 O O . THR A 1 483 ? 32.483 -3.099 -9.829 1.00 75.94 483 THR A O 1
ATOM 3865 N N . SER A 1 484 ? 33.151 -2.747 -7.704 1.00 73.06 484 SER A N 1
ATOM 3866 C CA . SER A 1 484 ? 34.592 -2.680 -7.976 1.00 73.06 484 SER A CA 1
ATOM 3867 C C . SER A 1 484 ? 35.246 -3.994 -7.561 1.00 73.06 484 SER A C 1
ATOM 3869 O O . SER A 1 484 ? 34.884 -4.596 -6.547 1.00 73.06 484 SER A O 1
ATOM 3871 N N . ARG A 1 485 ? 36.211 -4.453 -8.359 1.00 65.12 485 ARG A N 1
ATOM 3872 C CA . ARG A 1 485 ? 37.079 -5.577 -8.004 1.00 65.12 485 ARG A CA 1
ATOM 3873 C C . ARG A 1 485 ? 38.434 -5.023 -7.598 1.00 65.12 485 ARG A C 1
ATOM 3875 O O . ARG A 1 485 ? 39.137 -4.468 -8.439 1.00 65.12 485 ARG A O 1
ATOM 3882 N N . ILE A 1 486 ? 38.800 -5.210 -6.334 1.00 56.78 486 ILE A N 1
ATOM 3883 C CA . ILE A 1 486 ? 40.134 -4.881 -5.840 1.00 56.78 486 ILE A CA 1
ATOM 3884 C C . ILE A 1 486 ? 40.990 -6.145 -5.960 1.00 56.78 486 ILE A C 1
ATOM 3886 O O . ILE A 1 486 ? 40.629 -7.210 -5.454 1.00 56.78 486 ILE A O 1
ATOM 3890 N N . TYR A 1 487 ? 42.110 -6.048 -6.674 1.00 52.19 487 TYR A N 1
ATOM 3891 C CA . TYR A 1 487 ? 43.098 -7.122 -6.745 1.00 52.19 487 TYR A CA 1
ATOM 3892 C C . TYR A 1 487 ? 44.105 -6.936 -5.610 1.00 52.19 487 TYR A C 1
ATOM 3894 O O . TYR A 1 487 ? 44.944 -6.040 -5.672 1.00 52.19 487 TYR A O 1
ATOM 3902 N N . TYR A 1 488 ? 44.041 -7.792 -4.592 1.00 48.31 488 TYR A N 1
ATOM 3903 C CA . TYR A 1 488 ? 45.196 -8.040 -3.732 1.00 48.31 488 TYR A CA 1
ATOM 3904 C C . TYR A 1 488 ? 46.082 -9.089 -4.421 1.00 48.31 488 TYR A C 1
ATOM 3906 O O . TYR A 1 488 ? 45.606 -9.866 -5.251 1.00 48.31 488 TYR A O 1
ATOM 3914 N N . SER A 1 489 ? 47.392 -9.033 -4.190 1.00 44.78 489 SER A N 1
ATOM 3915 C CA . SER A 1 489 ? 48.394 -9.849 -4.886 1.00 44.78 489 SER A CA 1
ATOM 3916 C C . SER A 1 489 ? 48.113 -11.362 -4.790 1.00 44.78 489 SER A C 1
ATOM 3918 O O . SER A 1 489 ? 47.278 -11.813 -4.014 1.00 44.78 489 SER A O 1
ATOM 3920 N N . SER A 1 490 ? 48.824 -12.144 -5.613 1.00 50.88 490 SER A N 1
ATOM 3921 C CA . SER A 1 490 ? 48.554 -13.532 -6.057 1.00 50.88 490 SER A CA 1
ATOM 3922 C C . SER A 1 490 ? 48.238 -14.646 -5.030 1.00 50.88 490 SER A C 1
ATOM 3924 O O . SER A 1 490 ? 48.214 -15.812 -5.424 1.00 50.88 490 SER A O 1
ATOM 3926 N N . ARG A 1 491 ? 47.998 -14.356 -3.745 1.00 52.97 491 ARG A N 1
ATOM 3927 C CA . ARG A 1 491 ? 47.592 -15.348 -2.734 1.00 52.97 491 ARG A CA 1
ATOM 3928 C C . ARG A 1 491 ? 46.487 -14.911 -1.760 1.00 52.97 491 ARG A C 1
ATOM 3930 O O . ARG A 1 491 ? 46.103 -15.751 -0.954 1.00 52.97 491 ARG A O 1
ATOM 3937 N N . ASP A 1 492 ? 45.924 -13.704 -1.867 1.00 48.25 492 ASP A N 1
ATOM 3938 C CA . ASP A 1 492 ? 44.887 -13.234 -0.932 1.00 48.25 492 ASP A CA 1
ATOM 3939 C C . ASP A 1 492 ? 43.500 -13.037 -1.570 1.00 48.25 492 ASP A C 1
ATOM 3941 O O . ASP A 1 492 ? 43.355 -12.705 -2.747 1.00 48.25 492 ASP A O 1
ATOM 3945 N N . LEU A 1 493 ? 42.474 -13.289 -0.749 1.00 52.53 493 LEU A N 1
ATOM 3946 C CA . LEU A 1 493 ? 41.037 -13.291 -1.047 1.00 52.53 493 LEU A CA 1
ATOM 3947 C C . LEU A 1 493 ? 40.599 -12.087 -1.912 1.00 52.53 493 LEU A C 1
ATOM 3949 O O . LEU A 1 493 ? 40.864 -10.934 -1.570 1.00 52.53 493 LEU A O 1
ATOM 3953 N N . HIS A 1 494 ? 39.855 -12.334 -2.997 1.00 57.72 494 HIS A N 1
ATOM 3954 C CA . HIS A 1 494 ? 39.210 -11.268 -3.770 1.00 57.72 494 HIS A CA 1
ATOM 3955 C C . HIS A 1 494 ? 38.145 -10.568 -2.914 1.00 57.72 494 HIS A C 1
ATOM 3957 O O . HIS A 1 494 ? 37.078 -11.133 -2.681 1.00 57.72 494 HIS A O 1
ATOM 3963 N N . VAL A 1 495 ? 38.407 -9.334 -2.475 1.00 56.88 495 VAL A N 1
ATOM 3964 C CA . VAL A 1 495 ? 37.384 -8.483 -1.853 1.00 56.88 495 VAL A CA 1
ATOM 3965 C C . VAL A 1 495 ? 36.786 -7.596 -2.938 1.00 56.88 495 VAL A C 1
ATOM 3967 O O . VAL A 1 495 ? 37.478 -6.783 -3.554 1.00 56.88 495 VAL A O 1
ATOM 3970 N N . SER A 1 496 ? 35.494 -7.776 -3.204 1.00 70.56 496 SER A N 1
ATOM 3971 C CA . SER A 1 496 ? 34.735 -6.870 -4.064 1.00 70.56 496 SER A CA 1
ATOM 3972 C C . SER A 1 496 ? 33.976 -5.860 -3.219 1.00 70.56 496 SER A C 1
ATOM 3974 O O . SER A 1 496 ? 33.275 -6.233 -2.279 1.00 70.56 496 SER A O 1
ATOM 3976 N N . GLU A 1 497 ? 34.081 -4.586 -3.577 1.00 76.75 497 GLU A N 1
ATOM 3977 C CA . GLU A 1 497 ? 33.281 -3.528 -2.966 1.00 76.75 497 GLU A CA 1
ATOM 3978 C C . GLU A 1 497 ? 32.074 -3.248 -3.850 1.00 76.75 497 GLU A C 1
ATOM 3980 O O . GLU A 1 497 ? 32.197 -3.042 -5.062 1.00 76.75 497 GLU A O 1
ATOM 3985 N N . THR A 1 498 ? 30.893 -3.275 -3.243 1.00 80.25 498 THR A N 1
ATOM 3986 C CA . THR A 1 498 ? 29.639 -2.978 -3.924 1.00 80.25 498 THR A CA 1
ATOM 3987 C C . THR A 1 498 ? 29.085 -1.665 -3.403 1.00 80.25 498 THR A C 1
ATOM 3989 O O . THR A 1 498 ? 28.773 -1.537 -2.221 1.00 80.25 498 THR A O 1
ATOM 3992 N N . THR A 1 499 ? 28.928 -0.707 -4.308 1.00 84.88 499 THR A N 1
ATOM 3993 C CA . THR A 1 499 ? 28.480 0.651 -4.014 1.00 84.88 499 THR A CA 1
ATOM 3994 C C . THR A 1 499 ? 27.109 0.887 -4.628 1.00 84.88 499 THR A C 1
ATOM 3996 O O . THR A 1 499 ? 26.875 0.615 -5.810 1.00 84.88 499 THR A O 1
ATOM 3999 N N . CYS A 1 500 ? 26.190 1.404 -3.819 1.00 87.31 500 CYS A N 1
ATOM 4000 C CA . CYS A 1 500 ? 24.880 1.855 -4.258 1.00 87.31 500 CYS A CA 1
ATOM 4001 C C . CYS A 1 500 ? 24.898 3.376 -4.424 1.00 87.31 500 CYS A C 1
ATOM 4003 O O . CYS A 1 500 ? 25.173 4.112 -3.479 1.00 87.31 500 CYS A O 1
ATOM 4005 N N . TRP A 1 501 ? 24.539 3.839 -5.615 1.00 88.25 501 TRP A N 1
ATOM 4006 C CA . TRP A 1 501 ? 24.399 5.245 -5.969 1.00 88.25 501 TRP A CA 1
ATOM 4007 C C . TRP A 1 501 ? 22.926 5.601 -6.093 1.00 88.25 501 TRP A C 1
ATOM 4009 O O . TRP A 1 501 ? 22.130 4.805 -6.589 1.00 88.25 501 TRP A O 1
ATOM 4019 N N . VAL A 1 502 ? 22.569 6.810 -5.684 1.00 89.00 502 VAL A N 1
ATOM 4020 C CA . VAL A 1 502 ? 21.217 7.356 -5.803 1.00 89.00 502 VAL A CA 1
ATOM 4021 C C . VAL A 1 502 ? 21.244 8.515 -6.785 1.00 89.00 502 VAL A C 1
ATOM 4023 O O . VAL A 1 502 ? 22.083 9.408 -6.676 1.00 89.00 502 VAL A O 1
ATOM 4026 N N . GLY A 1 503 ? 20.342 8.469 -7.760 1.00 86.12 503 GLY A N 1
ATOM 4027 C CA . GLY A 1 503 ? 20.213 9.446 -8.826 1.00 86.12 503 GLY A CA 1
ATOM 4028 C C . GLY A 1 503 ? 19.053 10.398 -8.567 1.00 86.12 503 GLY A C 1
ATOM 4029 O O . GLY A 1 503 ? 17.914 9.966 -8.373 1.00 86.12 503 GLY A O 1
ATOM 4030 N N . ASN A 1 504 ? 19.338 11.696 -8.632 1.00 78.06 504 ASN A N 1
ATOM 4031 C CA . ASN A 1 504 ? 18.348 12.763 -8.652 1.00 78.06 504 ASN A CA 1
ATOM 4032 C C . ASN A 1 504 ? 18.306 13.378 -10.055 1.00 78.06 504 ASN A C 1
ATOM 4034 O O . ASN A 1 504 ? 19.322 13.833 -10.584 1.00 78.06 504 ASN A O 1
ATOM 4038 N N . SER A 1 505 ? 17.121 13.392 -10.663 1.00 71.75 505 SER A N 1
ATOM 4039 C CA . SER A 1 505 ? 16.902 14.011 -11.971 1.00 71.75 505 SER A CA 1
ATOM 4040 C C . SER A 1 505 ? 16.649 15.513 -11.822 1.00 71.75 505 SER A C 1
ATOM 4042 O O . SER A 1 505 ? 15.660 15.908 -11.201 1.00 71.75 505 SER A O 1
ATOM 4044 N N . LEU A 1 506 ? 17.490 16.335 -12.444 1.00 61.97 506 LEU A N 1
ATOM 4045 C CA . LEU A 1 506 ? 17.280 17.770 -12.657 1.00 61.97 506 LEU A CA 1
ATOM 4046 C C . LEU A 1 506 ? 17.043 17.987 -14.158 1.00 61.97 506 LEU A C 1
ATOM 4048 O O . LEU A 1 506 ? 17.961 18.294 -14.916 1.00 61.97 506 LEU A O 1
ATOM 4052 N N . GLY A 1 507 ? 15.809 17.743 -14.611 1.00 64.88 507 GLY A N 1
ATOM 4053 C CA . GLY A 1 507 ? 15.480 17.742 -16.041 1.00 64.88 507 GLY A CA 1
ATOM 4054 C C . GLY A 1 507 ? 16.140 16.567 -16.773 1.00 64.88 507 GLY A C 1
ATOM 4055 O O . GLY A 1 507 ? 15.933 15.417 -16.393 1.00 64.88 507 GLY A O 1
ATOM 4056 N N . SER A 1 508 ? 16.933 16.855 -17.810 1.00 63.62 508 SER A N 1
ATOM 4057 C CA . SER A 1 508 ? 17.674 15.862 -18.609 1.00 63.62 508 SER A CA 1
ATOM 4058 C C . SER A 1 508 ? 19.027 15.455 -18.015 1.00 63.62 508 SER A C 1
ATOM 4060 O O . SER A 1 508 ? 19.695 14.577 -18.556 1.00 63.62 508 SER A O 1
ATOM 4062 N N . ILE A 1 509 ? 19.451 16.078 -16.911 1.00 69.94 509 ILE A N 1
ATOM 4063 C CA . ILE A 1 509 ? 20.727 15.787 -16.255 1.00 69.94 509 ILE A CA 1
ATOM 4064 C C . ILE A 1 509 ? 20.463 14.951 -15.005 1.00 69.94 509 ILE A C 1
ATOM 4066 O O . ILE A 1 509 ? 19.597 15.273 -14.185 1.00 69.94 509 ILE A O 1
ATOM 4070 N N . MET A 1 510 ? 21.235 13.875 -14.850 1.00 79.50 510 MET A N 1
ATOM 4071 C CA . MET A 1 510 ? 21.202 13.036 -13.659 1.00 79.50 510 MET A CA 1
ATOM 4072 C C . MET A 1 510 ? 22.405 13.337 -12.769 1.00 79.50 510 MET A C 1
ATOM 4074 O O . MET A 1 510 ? 23.551 13.187 -13.190 1.00 79.50 510 MET A O 1
ATOM 4078 N N . SER A 1 511 ? 22.128 13.768 -11.540 1.00 83.00 511 SER A N 1
ATOM 4079 C CA . SER A 1 511 ? 23.132 13.921 -10.488 1.00 83.00 511 SER A CA 1
ATOM 4080 C C . SER A 1 511 ? 23.127 12.677 -9.612 1.00 83.00 511 SER A C 1
ATOM 4082 O O . SER A 1 511 ? 22.058 12.199 -9.230 1.00 83.00 511 SER A O 1
ATOM 4084 N N . TRP A 1 512 ? 24.309 12.151 -9.310 1.00 87.12 512 TRP A N 1
ATOM 4085 C CA . TRP A 1 512 ? 24.476 10.920 -8.551 1.00 87.12 512 TRP A CA 1
ATOM 4086 C C . TRP A 1 512 ? 25.234 11.186 -7.257 1.00 87.12 512 TRP A C 1
ATOM 4088 O O . TRP A 1 512 ? 26.257 11.867 -7.261 1.00 87.12 512 TRP A O 1
ATOM 4098 N N . SER A 1 513 ? 24.753 10.603 -6.166 1.00 87.00 513 SER A N 1
ATOM 4099 C CA . SER A 1 513 ? 25.421 10.616 -4.865 1.00 87.00 513 SER A CA 1
ATOM 4100 C C . SER A 1 513 ? 25.535 9.200 -4.321 1.00 87.00 513 SER A C 1
ATOM 4102 O O . SER A 1 513 ? 24.610 8.397 -4.473 1.00 87.00 513 SER A O 1
ATOM 4104 N N . GLU A 1 514 ? 26.650 8.894 -3.671 1.00 87.44 514 GLU A N 1
ATOM 4105 C CA . GLU A 1 514 ? 26.830 7.616 -2.992 1.00 87.44 514 GLU A CA 1
ATOM 4106 C C . GLU A 1 514 ? 25.850 7.490 -1.816 1.00 87.44 514 GLU A C 1
ATOM 4108 O O . GLU A 1 514 ? 25.701 8.406 -1.007 1.00 87.44 514 GLU A O 1
ATOM 4113 N N . LEU A 1 515 ? 25.163 6.349 -1.728 1.00 84.69 515 LEU A N 1
ATOM 4114 C CA . LEU A 1 515 ? 24.248 6.037 -0.631 1.00 84.69 515 LEU A CA 1
ATOM 4115 C C . LEU A 1 515 ? 24.915 5.177 0.439 1.00 84.69 515 LEU A C 1
ATOM 4117 O O . LEU A 1 515 ? 24.761 5.452 1.634 1.00 84.69 515 LEU A O 1
ATOM 4121 N N . LEU A 1 516 ? 25.565 4.100 0.002 1.00 86.00 516 LEU A N 1
ATOM 4122 C CA . LEU A 1 516 ? 26.252 3.126 0.843 1.00 86.00 516 LEU A CA 1
ATOM 4123 C C . LEU A 1 516 ? 27.242 2.315 0.007 1.00 86.00 516 LEU A C 1
ATOM 4125 O O . LEU A 1 516 ? 26.985 2.036 -1.168 1.00 86.00 516 LEU A O 1
ATOM 4129 N N . THR A 1 517 ? 28.313 1.872 0.656 1.00 84.56 517 THR A N 1
ATOM 4130 C CA . THR A 1 517 ? 29.279 0.909 0.126 1.00 84.56 517 THR A CA 1
ATOM 4131 C C . THR A 1 517 ? 29.395 -0.252 1.101 1.00 84.56 517 THR A C 1
ATOM 4133 O O . THR A 1 517 ? 29.463 -0.054 2.313 1.00 84.56 517 THR A O 1
ATOM 4136 N N . VAL A 1 518 ? 29.382 -1.472 0.570 1.00 79.12 518 VAL A N 1
ATOM 4137 C CA . VAL A 1 518 ? 29.437 -2.707 1.351 1.00 79.12 518 VAL A CA 1
ATOM 4138 C C . VAL A 1 518 ? 30.540 -3.599 0.807 1.00 79.12 518 VAL A C 1
ATOM 4140 O O . VAL A 1 518 ? 30.657 -3.790 -0.408 1.00 79.12 518 VAL A O 1
ATOM 4143 N N . LYS A 1 519 ? 31.342 -4.162 1.711 1.00 74.94 519 LYS A N 1
ATOM 4144 C CA . LYS A 1 519 ? 32.354 -5.160 1.367 1.00 74.94 519 LYS A CA 1
ATOM 4145 C C . LYS A 1 519 ? 31.664 -6.503 1.197 1.00 74.94 519 LYS A C 1
ATOM 4147 O O . LYS A 1 519 ? 31.047 -7.016 2.125 1.00 74.94 519 LYS A O 1
ATOM 4152 N N . ASP A 1 520 ? 31.736 -7.055 -0.006 1.00 64.06 520 ASP A N 1
ATOM 4153 C CA . ASP A 1 520 ? 31.209 -8.382 -0.277 1.00 64.06 520 ASP A CA 1
ATOM 4154 C C . ASP A 1 520 ? 32.341 -9.404 -0.135 1.00 64.06 520 ASP A C 1
ATOM 4156 O O . ASP A 1 520 ? 33.301 -9.412 -0.908 1.00 64.06 520 ASP A O 1
ATOM 4160 N N . HIS A 1 521 ? 32.223 -10.254 0.885 1.00 56.16 521 HIS A N 1
ATOM 4161 C CA . HIS A 1 521 ? 33.121 -11.383 1.130 1.00 56.16 521 HIS A CA 1
ATOM 4162 C C . HIS A 1 521 ? 32.715 -12.642 0.349 1.00 56.16 521 HIS A C 1
ATOM 4164 O O . HIS A 1 521 ? 33.320 -13.700 0.524 1.00 56.16 521 HIS A O 1
ATOM 4170 N N . SER A 1 522 ? 31.654 -12.578 -0.462 1.00 54.72 522 SER A N 1
ATOM 4171 C CA . SER A 1 522 ? 31.098 -13.740 -1.147 1.00 54.72 522 SER A CA 1
ATOM 4172 C C . SER A 1 522 ? 31.473 -13.797 -2.632 1.00 54.72 522 SER A C 1
ATOM 4174 O O . SER A 1 522 ? 31.535 -12.786 -3.323 1.00 54.72 522 SER A O 1
ATOM 4176 N N . GLU A 1 523 ? 31.684 -15.014 -3.153 1.00 52.31 523 GLU A N 1
ATOM 4177 C CA . GLU A 1 523 ? 31.896 -15.321 -4.584 1.00 52.31 523 GLU A CA 1
ATOM 4178 C C . GLU A 1 523 ? 30.620 -15.102 -5.432 1.00 52.31 523 GLU A C 1
ATOM 4180 O O . GLU A 1 523 ? 30.243 -15.922 -6.277 1.00 52.31 523 GLU A O 1
ATOM 4185 N N . VAL A 1 524 ? 29.857 -14.046 -5.163 1.00 55.06 524 VAL A N 1
ATOM 4186 C CA . VAL A 1 524 ? 28.560 -13.824 -5.788 1.00 55.06 524 VAL A CA 1
ATOM 4187 C C . VAL A 1 524 ? 28.741 -13.078 -7.107 1.00 55.06 524 VAL A C 1
ATOM 4189 O O . VAL A 1 524 ? 29.243 -11.960 -7.175 1.00 55.06 524 VAL A O 1
ATOM 4192 N N . ASN A 1 525 ? 28.301 -13.705 -8.200 1.00 56.97 525 ASN A N 1
ATOM 4193 C CA . ASN A 1 525 ? 28.203 -13.036 -9.490 1.00 56.97 525 ASN A CA 1
ATOM 4194 C C . ASN A 1 525 ? 27.056 -12.018 -9.445 1.00 56.97 525 ASN A C 1
ATOM 4196 O O . ASN A 1 525 ? 25.890 -12.389 -9.557 1.00 56.97 525 ASN A O 1
ATOM 4200 N N . LEU A 1 526 ? 27.397 -10.740 -9.285 1.00 60.53 526 LEU A N 1
ATOM 4201 C CA . LEU A 1 526 ? 26.417 -9.665 -9.131 1.00 60.53 526 LEU A CA 1
ATOM 4202 C C . LEU A 1 526 ? 25.755 -9.230 -10.458 1.00 60.53 526 LEU A C 1
ATOM 4204 O O . LEU A 1 526 ? 24.856 -8.387 -10.471 1.00 60.53 526 LEU A O 1
ATOM 4208 N N . ASN A 1 527 ? 26.147 -9.816 -11.593 1.00 57.25 527 ASN A N 1
ATOM 4209 C CA . ASN A 1 527 ? 25.573 -9.463 -12.888 1.00 57.25 527 ASN A CA 1
ATOM 4210 C C . ASN A 1 527 ? 24.117 -9.921 -13.001 1.00 57.25 527 ASN A C 1
ATOM 4212 O O . ASN A 1 527 ? 23.819 -11.117 -12.999 1.00 57.25 527 ASN A O 1
ATOM 4216 N N . GLY A 1 528 ? 23.206 -8.962 -13.179 1.00 58.03 528 GLY A N 1
ATOM 4217 C CA . GLY A 1 528 ? 21.797 -9.274 -13.380 1.00 58.03 528 GLY A CA 1
ATOM 4218 C C . GLY A 1 528 ? 21.098 -9.717 -12.103 1.00 58.03 528 GLY A C 1
ATOM 4219 O O . GLY A 1 528 ? 20.268 -10.624 -12.153 1.00 58.03 528 GLY A O 1
ATOM 4220 N N . LEU A 1 529 ? 21.407 -9.090 -10.971 1.00 73.69 529 LEU A N 1
ATOM 4221 C CA . LEU A 1 529 ? 20.633 -9.205 -9.734 1.00 73.69 529 LEU A CA 1
ATOM 4222 C C . LEU A 1 529 ? 19.479 -8.192 -9.694 1.00 73.69 529 LEU A C 1
ATOM 4224 O O . LEU A 1 529 ? 19.400 -7.271 -10.505 1.00 73.69 529 LEU A O 1
ATOM 4228 N N . SER A 1 530 ? 18.564 -8.382 -8.751 1.00 81.56 530 SER A N 1
ATOM 4229 C CA . SER A 1 530 ? 17.608 -7.353 -8.329 1.00 81.56 530 SER A CA 1
ATOM 4230 C C . SER A 1 530 ? 17.859 -7.044 -6.863 1.00 81.56 530 SER A C 1
ATOM 4232 O O . SER A 1 530 ? 18.046 -7.982 -6.081 1.00 81.56 530 SER A O 1
ATOM 4234 N N . PHE A 1 531 ? 17.861 -5.764 -6.505 1.00 86.19 531 PHE A N 1
ATOM 4235 C CA . PHE A 1 531 ? 18.166 -5.317 -5.152 1.00 86.19 531 PHE A CA 1
ATOM 4236 C C . PHE A 1 531 ? 17.179 -4.264 -4.668 1.00 86.19 531 PHE A C 1
ATOM 4238 O O . PHE A 1 531 ? 16.524 -3.602 -5.467 1.00 86.19 531 PHE A O 1
ATOM 4245 N N . LEU A 1 532 ? 17.129 -4.101 -3.356 1.00 88.56 532 LEU A N 1
ATOM 4246 C CA . LEU A 1 532 ? 16.548 -2.985 -2.635 1.00 88.56 532 LEU A CA 1
ATOM 4247 C C . LEU A 1 532 ? 17.648 -2.424 -1.737 1.00 88.56 532 LEU A C 1
ATOM 4249 O O . LEU A 1 532 ? 18.506 -3.169 -1.261 1.00 88.56 532 LEU A O 1
ATOM 4253 N N . ALA A 1 533 ? 17.631 -1.121 -1.508 1.00 87.62 533 ALA A N 1
ATOM 4254 C CA . ALA A 1 533 ? 18.490 -0.497 -0.518 1.00 87.62 533 ALA A CA 1
ATOM 4255 C C . ALA A 1 533 ? 17.624 0.323 0.433 1.00 87.62 533 ALA A C 1
ATOM 4257 O O . ALA A 1 533 ? 16.629 0.915 0.016 1.00 87.62 533 ALA A O 1
ATOM 4258 N N . ASP A 1 534 ? 18.000 0.328 1.704 1.00 84.81 534 ASP A N 1
ATOM 4259 C CA . ASP A 1 534 ? 17.350 1.135 2.724 1.00 84.81 534 ASP A CA 1
ATOM 4260 C C . ASP A 1 534 ? 18.281 2.267 3.171 1.00 84.81 534 ASP A C 1
ATOM 4262 O O . ASP A 1 534 ? 19.410 2.034 3.610 1.00 84.81 534 ASP A O 1
ATOM 4266 N N . GLU A 1 535 ? 17.806 3.505 3.032 1.00 81.00 535 GLU A N 1
ATOM 4267 C CA . GLU A 1 535 ? 18.589 4.715 3.307 1.00 81.00 535 GLU A CA 1
ATOM 4268 C C . GLU A 1 535 ? 18.803 4.923 4.814 1.00 81.00 535 GLU A C 1
ATOM 4270 O O . GLU A 1 535 ? 19.874 5.392 5.207 1.00 81.00 535 GLU A O 1
ATOM 4275 N N . GLN A 1 536 ? 17.833 4.524 5.649 1.00 81.38 536 GLN A N 1
ATOM 4276 C CA . GLN A 1 536 ? 17.868 4.731 7.101 1.00 81.38 536 GLN A CA 1
ATOM 4277 C C . GLN A 1 536 ? 18.806 3.748 7.808 1.00 81.38 536 GLN A C 1
ATOM 4279 O O . GLN A 1 536 ? 19.680 4.155 8.569 1.00 81.38 536 GLN A O 1
ATOM 4284 N N . SER A 1 537 ? 18.652 2.449 7.550 1.00 80.19 537 SER A N 1
ATOM 4285 C CA . SER A 1 537 ? 19.463 1.396 8.171 1.00 80.19 537 SER A CA 1
ATOM 4286 C C . SER A 1 537 ? 20.783 1.128 7.445 1.00 80.19 537 SER A C 1
ATOM 4288 O O . SER A 1 537 ? 21.599 0.364 7.969 1.00 80.19 537 SER A O 1
ATOM 4290 N N . LYS A 1 538 ? 20.991 1.746 6.269 1.00 84.88 538 LYS A N 1
ATOM 4291 C CA . LYS A 1 538 ? 22.131 1.512 5.365 1.00 84.88 538 LYS A CA 1
ATOM 4292 C C . LYS A 1 538 ? 22.285 0.030 5.015 1.00 84.88 538 LYS A C 1
ATOM 4294 O O . LYS A 1 538 ? 23.382 -0.525 5.040 1.00 84.88 538 LYS A O 1
ATOM 4299 N N . THR A 1 539 ? 21.164 -0.607 4.688 1.00 86.88 539 THR A N 1
ATOM 4300 C CA . THR A 1 539 ? 21.095 -2.042 4.397 1.00 86.88 539 THR A CA 1
ATOM 4301 C C . THR A 1 539 ? 20.887 -2.281 2.907 1.00 86.88 539 THR A C 1
ATOM 4303 O O 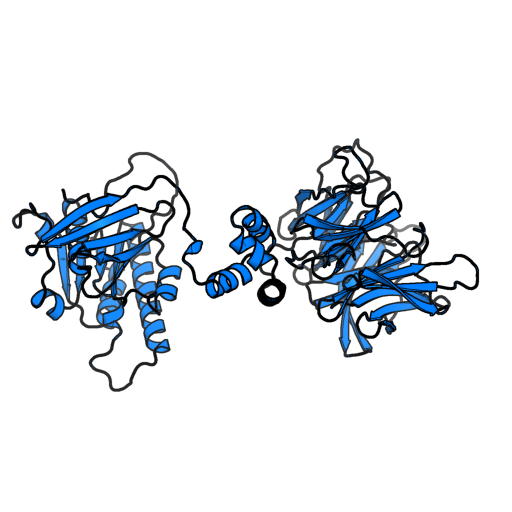. THR A 1 539 ? 20.042 -1.642 2.280 1.00 86.88 539 THR A O 1
ATOM 4306 N N . LEU A 1 540 ? 21.625 -3.237 2.344 1.00 87.94 540 LEU A N 1
ATOM 4307 C CA . LEU A 1 540 ? 21.439 -3.733 0.985 1.00 87.94 540 LEU A CA 1
ATOM 4308 C C . LEU A 1 540 ? 20.749 -5.099 1.031 1.00 87.94 540 LEU A C 1
ATOM 4310 O O . LEU A 1 540 ? 21.235 -6.026 1.676 1.00 87.94 540 LEU A O 1
ATOM 4314 N N . VAL A 1 541 ? 19.639 -5.242 0.313 1.00 88.00 541 VAL A N 1
ATOM 4315 C CA . VAL A 1 541 ? 18.933 -6.516 0.148 1.00 88.00 541 VAL A CA 1
ATOM 4316 C C . VAL A 1 541 ? 18.985 -6.906 -1.314 1.00 88.00 541 VAL A C 1
ATOM 4318 O O . VAL A 1 541 ? 18.522 -6.153 -2.162 1.00 88.00 541 VAL A O 1
ATOM 4321 N N . TYR A 1 542 ? 19.503 -8.080 -1.650 1.00 84.19 542 TYR A N 1
ATOM 4322 C CA . TYR A 1 542 ? 19.533 -8.530 -3.038 1.00 84.19 542 TYR A CA 1
ATOM 4323 C C . TYR A 1 542 ? 19.156 -9.996 -3.194 1.00 84.19 542 TYR A C 1
ATOM 4325 O O . TYR A 1 542 ? 19.347 -10.829 -2.309 1.00 84.19 542 TYR A O 1
ATOM 4333 N N . CYS A 1 543 ? 18.611 -10.307 -4.367 1.00 79.88 543 CYS A N 1
ATOM 4334 C CA . CYS A 1 543 ? 18.340 -11.674 -4.783 1.00 79.88 543 CYS A CA 1
ATOM 4335 C C . CYS A 1 543 ? 19.405 -12.131 -5.767 1.00 79.88 543 CYS A C 1
ATOM 4337 O O . CYS A 1 543 ? 19.519 -11.587 -6.871 1.00 79.88 543 CYS A O 1
ATOM 4339 N N . ASN A 1 544 ? 20.150 -13.158 -5.371 1.00 69.69 544 ASN A N 1
ATOM 4340 C CA . ASN A 1 544 ? 21.151 -13.790 -6.214 1.00 69.69 544 ASN A CA 1
ATOM 4341 C C . ASN A 1 544 ? 20.701 -15.201 -6.622 1.00 69.69 544 ASN A C 1
ATOM 4343 O O . ASN A 1 544 ? 19.928 -15.858 -5.928 1.00 69.69 544 ASN A O 1
ATOM 4347 N N . GLN A 1 545 ? 21.171 -15.658 -7.779 1.00 63.25 545 GLN A N 1
ATOM 4348 C CA . GLN A 1 545 ? 20.990 -17.021 -8.261 1.00 63.25 545 GLN A CA 1
ATOM 4349 C C . GLN A 1 545 ? 22.321 -17.753 -8.117 1.00 63.25 545 GLN A C 1
ATOM 4351 O O . GLN A 1 545 ? 23.257 -17.491 -8.867 1.00 63.25 545 GLN A O 1
ATOM 4356 N N . SER A 1 546 ? 22.406 -18.702 -7.186 1.00 53.94 546 SER A N 1
ATOM 4357 C CA . SER A 1 546 ? 23.496 -19.675 -7.178 1.00 53.94 546 SER A CA 1
ATOM 4358 C C . SER A 1 546 ? 22.919 -21.079 -7.344 1.00 53.94 546 SER A C 1
ATOM 4360 O O . SER A 1 546 ? 22.109 -21.490 -6.516 1.00 53.94 546 SER A O 1
ATOM 4362 N N . PRO A 1 547 ? 23.358 -21.859 -8.351 1.00 50.06 547 PRO A N 1
ATOM 4363 C CA . PRO A 1 547 ? 22.971 -23.266 -8.492 1.00 50.06 547 PRO A CA 1
ATOM 4364 C C . PRO A 1 547 ? 23.331 -24.127 -7.271 1.00 50.06 547 PRO A C 1
ATOM 4366 O O . PRO A 1 547 ? 22.834 -25.242 -7.141 1.00 50.06 547 PRO A O 1
ATOM 4369 N N . LYS A 1 548 ? 24.236 -23.633 -6.412 1.00 53.28 548 LYS A N 1
ATOM 4370 C CA . LYS A 1 548 ? 24.773 -24.337 -5.244 1.00 53.28 548 LYS A CA 1
ATOM 4371 C C . LYS A 1 548 ? 24.092 -23.952 -3.924 1.00 53.28 548 LYS A C 1
ATOM 4373 O O . LYS A 1 548 ? 24.362 -24.605 -2.924 1.00 53.28 548 LYS A O 1
ATOM 4378 N N . ASN A 1 549 ? 23.269 -22.898 -3.885 1.00 58.41 549 ASN A N 1
ATOM 4379 C CA . ASN A 1 549 ? 22.718 -22.366 -2.636 1.00 58.41 549 ASN A CA 1
ATOM 4380 C C . ASN A 1 549 ? 21.189 -22.260 -2.695 1.00 58.41 549 ASN A C 1
ATOM 4382 O O . ASN A 1 549 ? 20.646 -21.604 -3.579 1.00 58.41 549 ASN A O 1
ATOM 4386 N N . ASN A 1 550 ? 20.507 -22.865 -1.719 1.00 62.44 550 ASN A N 1
ATOM 4387 C CA . ASN A 1 550 ? 19.045 -22.813 -1.614 1.00 62.44 550 ASN A CA 1
ATOM 4388 C C . ASN A 1 550 ? 18.537 -21.477 -1.045 1.00 62.44 550 ASN A C 1
ATOM 4390 O O . ASN A 1 550 ? 17.353 -21.180 -1.169 1.00 62.44 550 ASN A O 1
ATOM 4394 N N . LYS A 1 551 ? 19.404 -20.660 -0.428 1.00 66.94 551 LYS A N 1
ATOM 4395 C CA . LYS A 1 551 ? 19.030 -19.328 0.070 1.00 66.94 551 LYS A CA 1
ATOM 4396 C C . LYS A 1 551 ? 18.993 -18.319 -1.085 1.00 66.94 551 LYS A C 1
ATOM 4398 O O . LYS A 1 551 ? 19.967 -18.205 -1.827 1.00 66.94 551 LYS A O 1
ATOM 4403 N N . ILE A 1 552 ? 17.875 -17.600 -1.217 1.00 75.25 552 ILE A N 1
ATOM 4404 C CA . ILE A 1 552 ? 17.564 -16.730 -2.369 1.00 75.25 552 ILE A CA 1
ATOM 4405 C C . ILE A 1 552 ? 17.798 -15.248 -2.043 1.00 75.25 552 ILE A C 1
ATOM 4407 O O . ILE A 1 552 ? 18.162 -14.481 -2.936 1.00 75.25 552 ILE A O 1
ATOM 4411 N N . VAL A 1 553 ? 17.595 -14.845 -0.784 1.00 86.00 553 VAL A N 1
ATOM 4412 C CA . VAL A 1 553 ? 17.707 -13.448 -0.344 1.00 86.00 553 VAL A CA 1
ATOM 4413 C C . VAL A 1 553 ? 18.956 -13.263 0.502 1.00 86.00 553 VAL A C 1
ATOM 4415 O O . VAL A 1 553 ? 19.205 -14.023 1.439 1.00 86.00 553 VAL A O 1
ATOM 4418 N N . HIS A 1 554 ? 19.716 -12.227 0.178 1.00 84.50 554 HIS A N 1
ATOM 4419 C CA . HIS A 1 554 ? 20.898 -11.796 0.905 1.00 84.50 554 HIS A CA 1
ATOM 4420 C C . HIS A 1 554 ? 20.642 -10.408 1.480 1.00 84.50 554 HIS A C 1
ATOM 4422 O O . HIS A 1 554 ? 20.195 -9.520 0.756 1.00 84.50 554 HIS A O 1
ATOM 4428 N N . ILE A 1 555 ? 20.910 -10.238 2.771 1.00 87.31 555 ILE A N 1
ATOM 4429 C CA . ILE A 1 555 ? 20.772 -8.976 3.498 1.00 87.31 555 ILE A CA 1
ATOM 4430 C C . ILE A 1 555 ? 22.153 -8.618 4.033 1.00 87.31 555 ILE A C 1
ATOM 4432 O O . ILE A 1 555 ? 22.770 -9.431 4.724 1.00 87.31 555 ILE A O 1
ATOM 4436 N N . VAL A 1 556 ? 22.637 -7.425 3.697 1.00 84.94 556 VAL A N 1
ATOM 4437 C CA . VAL A 1 556 ? 23.959 -6.947 4.104 1.00 84.94 556 VAL A CA 1
ATOM 4438 C C . VAL A 1 556 ? 23.844 -5.582 4.762 1.00 84.94 556 VAL A C 1
ATOM 4440 O O . VAL A 1 556 ? 23.287 -4.655 4.174 1.00 84.94 556 VAL A O 1
ATOM 4443 N N . ARG A 1 557 ? 24.365 -5.466 5.984 1.00 84.25 557 ARG A N 1
ATOM 4444 C CA . ARG A 1 557 ? 24.335 -4.244 6.793 1.00 84.25 557 ARG A CA 1
ATOM 4445 C C . ARG A 1 557 ? 25.669 -4.094 7.519 1.00 84.25 557 ARG A C 1
ATOM 4447 O O . ARG A 1 557 ? 25.915 -4.801 8.493 1.00 84.25 557 ARG A O 1
ATOM 4454 N N . GLY A 1 558 ? 26.519 -3.181 7.050 1.00 77.75 558 GLY A N 1
ATOM 4455 C CA . GLY A 1 558 ? 27.907 -3.105 7.518 1.00 77.75 558 GLY A CA 1
ATOM 4456 C C . GLY A 1 558 ? 28.615 -4.445 7.297 1.00 77.75 558 GLY A C 1
ATOM 4457 O O . GLY A 1 558 ? 28.586 -4.967 6.185 1.00 77.75 558 GLY A O 1
ATOM 4458 N N . ASP A 1 559 ? 29.159 -5.024 8.367 1.00 74.19 559 ASP A N 1
ATOM 4459 C CA . ASP A 1 559 ? 29.814 -6.341 8.346 1.00 74.19 559 ASP A CA 1
ATOM 4460 C C . ASP A 1 559 ? 28.834 -7.513 8.566 1.00 74.19 559 ASP A C 1
ATOM 4462 O O . ASP A 1 559 ? 29.197 -8.683 8.430 1.00 74.19 559 ASP A O 1
ATOM 4466 N N . THR A 1 560 ? 27.571 -7.225 8.897 1.00 78.31 560 THR A N 1
ATOM 4467 C CA . THR A 1 560 ? 26.551 -8.252 9.120 1.00 78.31 560 THR A CA 1
ATOM 4468 C C . THR A 1 560 ? 26.013 -8.759 7.789 1.00 78.31 560 THR A C 1
ATOM 4470 O O . THR A 1 560 ? 25.492 -7.994 6.974 1.00 78.31 560 THR A O 1
ATOM 4473 N N . TYR A 1 561 ? 26.070 -10.077 7.600 1.00 83.19 561 TYR A N 1
ATOM 4474 C CA . TYR A 1 561 ? 25.610 -10.754 6.394 1.00 83.19 561 TYR A CA 1
ATOM 4475 C C . TYR A 1 561 ? 24.660 -11.904 6.727 1.00 83.19 561 TYR A C 1
ATOM 4477 O O . TYR A 1 561 ? 25.039 -12.877 7.380 1.00 83.19 561 TYR A O 1
ATOM 4485 N N . VAL A 1 562 ? 23.420 -11.812 6.243 1.00 84.38 562 VAL A N 1
ATOM 4486 C CA . VAL A 1 562 ? 22.358 -12.790 6.515 1.00 84.38 562 VAL A CA 1
ATOM 4487 C C . VAL A 1 562 ? 21.819 -13.361 5.207 1.00 84.38 562 VAL A C 1
ATOM 4489 O O . VAL A 1 562 ? 21.549 -12.633 4.251 1.00 84.38 562 VAL A O 1
ATOM 4492 N N . LYS A 1 563 ? 21.641 -14.688 5.164 1.00 84.50 563 LYS A N 1
ATOM 4493 C CA . LYS A 1 563 ? 21.030 -15.405 4.035 1.00 84.50 563 LYS A CA 1
ATOM 4494 C C . LYS A 1 563 ? 19.690 -15.997 4.449 1.00 84.50 563 LYS A C 1
ATOM 4496 O O . LYS A 1 563 ? 19.634 -16.815 5.365 1.00 84.50 563 LYS A O 1
ATOM 4501 N N . VAL A 1 564 ? 18.633 -15.663 3.717 1.00 83.25 564 VAL A N 1
ATOM 4502 C CA . VAL A 1 564 ? 17.265 -16.098 4.016 1.00 83.25 564 VAL A CA 1
ATOM 4503 C C . VAL A 1 564 ? 16.682 -16.874 2.833 1.00 83.25 564 VAL A C 1
ATOM 4505 O O . VAL A 1 564 ? 16.907 -16.544 1.666 1.00 83.25 564 VAL A O 1
ATOM 4508 N N . ASP A 1 565 ? 15.942 -17.939 3.140 1.00 84.00 565 ASP A N 1
ATOM 4509 C CA . ASP A 1 565 ? 15.051 -18.598 2.184 1.00 84.00 565 ASP A CA 1
ATOM 4510 C C . ASP A 1 565 ? 13.621 -18.246 2.595 1.00 84.00 565 ASP A C 1
ATOM 4512 O O . ASP A 1 565 ? 13.168 -18.732 3.631 1.00 84.00 565 ASP A O 1
ATOM 4516 N N . PRO A 1 566 ? 12.918 -17.402 1.822 1.00 79.62 566 PRO A N 1
ATOM 4517 C CA . PRO A 1 566 ? 11.553 -16.999 2.147 1.00 79.62 566 PRO A CA 1
ATOM 4518 C C . PRO A 1 566 ? 10.562 -18.166 2.223 1.00 79.62 566 PRO A C 1
ATOM 4520 O O . PRO A 1 566 ? 9.495 -18.012 2.809 1.00 79.62 566 PRO A O 1
ATOM 4523 N N . LEU A 1 567 ? 10.873 -19.305 1.594 1.00 79.81 567 LEU A N 1
ATOM 4524 C CA . LEU A 1 567 ? 10.003 -20.482 1.551 1.00 79.81 567 LEU A CA 1
ATOM 4525 C C . LEU A 1 567 ? 10.405 -21.568 2.554 1.00 79.81 567 LEU A C 1
ATOM 4527 O O . LEU A 1 567 ? 9.780 -22.625 2.548 1.00 79.81 567 LEU A O 1
ATOM 4531 N N . ASP A 1 568 ? 11.434 -21.311 3.366 1.00 73.50 568 ASP A N 1
ATOM 4532 C CA . ASP A 1 568 ? 11.972 -22.217 4.386 1.00 73.50 568 ASP A CA 1
ATOM 4533 C C . ASP A 1 568 ? 12.118 -23.672 3.905 1.00 73.50 568 ASP A C 1
ATOM 4535 O O . ASP A 1 568 ? 11.680 -24.634 4.540 1.00 73.50 568 ASP A O 1
ATOM 4539 N N . ARG A 1 569 ? 12.680 -23.859 2.704 1.00 68.94 569 ARG A N 1
ATOM 4540 C CA . ARG A 1 569 ? 12.776 -25.190 2.108 1.00 68.94 569 ARG A CA 1
ATOM 4541 C C . ARG A 1 569 ? 13.934 -25.965 2.718 1.00 68.94 569 ARG A C 1
ATOM 4543 O O . ARG A 1 569 ? 15.045 -25.455 2.871 1.00 68.94 569 ARG A O 1
ATOM 4550 N N . SER A 1 570 ? 13.690 -27.253 2.965 1.00 53.97 570 SER A N 1
ATOM 4551 C CA . SER A 1 570 ? 14.743 -28.226 3.262 1.00 53.97 570 SER A CA 1
ATOM 4552 C C . SER A 1 570 ? 15.853 -28.156 2.203 1.00 53.97 570 SER A C 1
ATOM 4554 O O . SER A 1 570 ? 15.588 -28.018 1.004 1.00 53.97 570 SER A O 1
ATOM 4556 N N . SER A 1 571 ? 17.108 -28.290 2.643 1.00 52.53 571 SER A N 1
ATOM 4557 C CA . SER A 1 571 ? 18.336 -28.237 1.830 1.00 52.53 571 SER A CA 1
ATOM 4558 C C . SER A 1 571 ? 18.384 -29.237 0.659 1.00 52.53 571 SER A C 1
ATOM 4560 O O . SER A 1 571 ? 19.277 -29.167 -0.183 1.00 52.53 571 SER A O 1
ATOM 4562 N N . THR A 1 572 ? 17.412 -30.144 0.565 1.00 46.69 572 THR A N 1
ATOM 4563 C CA . THR A 1 572 ? 17.324 -31.222 -0.428 1.00 46.69 572 THR A CA 1
ATOM 4564 C C . THR A 1 572 ? 16.643 -30.824 -1.744 1.00 46.69 572 THR A C 1
ATOM 4566 O O . THR A 1 572 ? 16.886 -31.467 -2.766 1.00 46.69 572 THR A O 1
ATOM 4569 N N . ILE A 1 573 ? 15.836 -29.754 -1.775 1.00 50.56 573 ILE A N 1
ATOM 4570 C CA . ILE A 1 573 ? 15.131 -29.322 -2.995 1.00 50.56 573 ILE A CA 1
ATOM 4571 C C . ILE A 1 573 ? 15.981 -28.284 -3.730 1.00 50.56 573 ILE A C 1
ATOM 4573 O O . ILE A 1 573 ? 16.034 -27.122 -3.332 1.00 50.56 573 ILE A O 1
ATOM 4577 N N . ARG A 1 574 ? 16.633 -28.691 -4.826 1.00 50.72 574 ARG A N 1
ATOM 4578 C CA . ARG A 1 574 ? 17.357 -27.750 -5.694 1.00 50.72 574 ARG A CA 1
ATOM 4579 C C . ARG A 1 574 ? 16.363 -26.766 -6.326 1.00 50.72 574 ARG A C 1
ATOM 4581 O O . ARG A 1 574 ? 15.433 -27.222 -6.999 1.00 50.72 574 ARG A O 1
ATOM 4588 N N . PRO A 1 575 ? 16.544 -25.444 -6.158 1.00 50.41 575 PRO A N 1
ATOM 4589 C CA . PRO A 1 575 ? 15.708 -24.475 -6.844 1.00 50.41 575 PRO A CA 1
ATOM 4590 C C . PRO A 1 575 ? 15.833 -24.668 -8.355 1.00 50.41 575 PRO A C 1
ATOM 4592 O O . PRO A 1 575 ? 16.918 -24.929 -8.887 1.00 50.41 575 PRO A O 1
ATOM 4595 N N . SER A 1 576 ? 14.709 -24.550 -9.063 1.00 51.53 576 SER A N 1
ATOM 4596 C CA . SER A 1 576 ? 14.747 -24.527 -10.522 1.00 51.53 576 SER A CA 1
ATOM 4597 C C . SER A 1 576 ? 15.584 -23.320 -10.969 1.00 51.53 576 SER A C 1
ATOM 4599 O O . SER A 1 576 ? 15.623 -22.317 -10.258 1.00 51.53 576 SER A O 1
ATOM 4601 N N . SER A 1 577 ? 16.256 -23.396 -12.126 1.00 49.28 577 SER A N 1
ATOM 4602 C CA . SER A 1 577 ? 17.164 -22.368 -12.688 1.00 49.28 577 SER A CA 1
ATOM 4603 C C . SER A 1 577 ? 16.454 -21.054 -13.094 1.00 49.28 577 SER A C 1
ATOM 4605 O O . SER A 1 577 ? 16.624 -20.539 -14.202 1.00 49.28 577 SER A O 1
ATOM 4607 N N . SER A 1 578 ? 15.545 -20.583 -12.252 1.00 53.25 578 SER A N 1
ATOM 4608 C CA . SER A 1 578 ? 14.553 -19.556 -12.504 1.00 53.25 578 SER A CA 1
ATOM 4609 C C . SER A 1 578 ? 15.028 -18.195 -12.002 1.00 53.25 578 SER A C 1
ATOM 4611 O O . SER A 1 578 ? 15.873 -18.082 -11.116 1.00 53.25 578 SER A O 1
ATOM 4613 N N . SER A 1 579 ? 14.500 -17.139 -12.617 1.00 57.69 579 SER A N 1
ATOM 4614 C CA . SER A 1 579 ? 14.893 -15.766 -12.328 1.00 57.69 579 SER A CA 1
ATOM 4615 C C . SER A 1 579 ? 14.301 -15.274 -11.005 1.00 57.69 579 SER A C 1
ATOM 4617 O O . SER A 1 579 ? 13.099 -15.022 -10.946 1.00 57.69 579 SER A O 1
ATOM 4619 N N . SER A 1 580 ? 15.131 -15.085 -9.977 1.00 66.50 580 SER A N 1
ATOM 4620 C CA . SER A 1 580 ? 14.711 -14.557 -8.670 1.00 66.50 580 SER A CA 1
ATOM 4621 C C . SER A 1 580 ? 14.581 -13.034 -8.681 1.00 66.50 580 SER A C 1
ATOM 4623 O O . SER A 1 580 ? 15.586 -12.340 -8.598 1.00 66.50 580 SER A O 1
ATOM 4625 N N . LEU A 1 581 ? 13.387 -12.471 -8.869 1.00 80.06 581 LEU A N 1
ATOM 4626 C CA . LEU A 1 581 ? 13.160 -11.011 -8.864 1.00 80.06 581 LEU A CA 1
ATOM 4627 C C . LEU A 1 581 ? 12.785 -10.514 -7.470 1.00 80.06 581 LEU A C 1
ATOM 4629 O O . LEU A 1 581 ? 12.094 -11.234 -6.763 1.00 80.06 581 LEU A O 1
ATOM 4633 N N . LEU A 1 582 ? 13.199 -9.293 -7.135 1.00 85.12 582 LEU A N 1
ATOM 4634 C CA . LEU A 1 582 ? 12.777 -8.527 -5.968 1.00 85.12 582 LEU A CA 1
ATOM 4635 C C . LEU A 1 582 ? 12.487 -7.083 -6.395 1.00 85.12 582 LEU A C 1
ATOM 4637 O O . LEU A 1 582 ? 13.340 -6.458 -7.023 1.00 85.12 582 LEU A O 1
ATOM 4641 N N . LEU A 1 583 ? 11.290 -6.586 -6.087 1.00 85.12 583 LEU A N 1
ATOM 4642 C CA . LEU A 1 583 ? 10.840 -5.225 -6.390 1.00 85.12 583 LEU A CA 1
ATOM 4643 C C . LEU A 1 583 ? 10.014 -4.673 -5.226 1.00 85.12 583 LEU A C 1
ATOM 4645 O O . LEU A 1 583 ? 9.210 -5.415 -4.660 1.00 85.12 583 LEU A O 1
ATOM 4649 N N . ASN A 1 584 ? 10.141 -3.374 -4.944 1.00 83.81 584 ASN A N 1
ATOM 4650 C CA . ASN A 1 584 ? 9.181 -2.664 -4.100 1.00 83.81 584 ASN A CA 1
ATOM 4651 C C . ASN A 1 584 ? 7.806 -2.683 -4.772 1.00 83.81 584 ASN A C 1
ATOM 4653 O O . ASN A 1 584 ? 7.702 -2.498 -5.989 1.00 83.81 584 ASN A O 1
ATOM 4657 N N . TYR A 1 585 ? 6.761 -2.927 -3.988 1.00 83.12 585 TYR A N 1
ATOM 4658 C CA . TYR A 1 585 ? 5.402 -3.023 -4.494 1.00 83.12 585 TYR A CA 1
ATOM 4659 C C . TYR A 1 585 ? 4.442 -2.221 -3.633 1.00 83.12 585 TYR A C 1
ATOM 4661 O O . TYR A 1 585 ? 4.277 -2.500 -2.448 1.00 83.12 585 TYR A O 1
ATOM 4669 N N . VAL A 1 586 ? 3.751 -1.286 -4.278 1.00 79.19 586 VAL A N 1
ATOM 4670 C CA . VAL A 1 586 ? 2.658 -0.534 -3.671 1.00 79.19 586 VAL A CA 1
ATOM 4671 C C . VAL A 1 586 ? 1.349 -1.065 -4.258 1.00 79.19 586 VAL A C 1
ATOM 4673 O O . VAL A 1 586 ? 1.103 -0.904 -5.458 1.00 79.19 586 VAL A O 1
ATOM 4676 N N . PRO A 1 587 ? 0.515 -1.747 -3.452 1.00 78.50 587 PRO A N 1
ATOM 4677 C CA . PRO A 1 587 ? -0.835 -2.139 -3.833 1.00 78.50 587 PRO A CA 1
ATOM 4678 C C . PRO A 1 587 ? -1.630 -0.994 -4.468 1.00 78.50 587 PRO A C 1
ATOM 4680 O O . PRO A 1 587 ? -1.740 0.084 -3.892 1.00 78.50 587 PRO A O 1
ATOM 4683 N N . SER A 1 588 ? -2.246 -1.246 -5.623 1.00 80.31 588 SER A N 1
ATOM 4684 C CA . SER A 1 588 ? -3.012 -0.238 -6.360 1.00 80.31 588 SER A CA 1
ATOM 4685 C C . SER A 1 588 ? -4.391 -0.755 -6.757 1.00 80.31 588 SER A C 1
ATOM 4687 O O . SER A 1 588 ? -4.562 -1.925 -7.109 1.00 80.31 588 SER A O 1
ATOM 4689 N N . LEU A 1 589 ? -5.383 0.136 -6.723 1.00 79.19 589 LEU A N 1
ATOM 4690 C CA . LEU A 1 589 ? -6.746 -0.119 -7.204 1.00 79.19 589 LEU A CA 1
ATOM 4691 C C . LEU A 1 589 ? -6.963 0.321 -8.656 1.00 79.19 589 LEU A C 1
ATOM 4693 O O . LEU A 1 589 ? -8.092 0.332 -9.139 1.00 79.19 589 LEU A O 1
ATOM 4697 N N . VAL A 1 590 ? -5.888 0.667 -9.364 1.00 82.06 590 VAL A N 1
ATOM 4698 C CA . VAL A 1 590 ? -5.940 0.980 -10.792 1.00 82.06 590 VAL A CA 1
ATOM 4699 C C . VAL A 1 590 ? -6.578 -0.171 -11.572 1.00 82.06 590 VAL A C 1
ATOM 4701 O O . VAL A 1 590 ? -6.183 -1.334 -11.444 1.00 82.06 590 VAL A O 1
ATOM 4704 N N . GLN A 1 591 ? -7.545 0.183 -12.415 1.00 81.56 591 GLN A N 1
ATOM 4705 C CA . GLN A 1 591 ? -8.218 -0.755 -13.298 1.00 81.56 591 GLN A CA 1
ATOM 4706 C C . GLN A 1 591 ? -7.462 -0.973 -14.601 1.00 81.56 591 GLN A C 1
ATOM 4708 O O . GLN A 1 591 ? -6.870 -0.049 -15.167 1.00 81.56 591 GLN A O 1
ATOM 4713 N N . ILE A 1 592 ? -7.577 -2.185 -15.137 1.00 84.19 592 ILE A N 1
ATOM 4714 C CA . ILE A 1 592 ? -7.080 -2.495 -16.474 1.00 84.19 592 ILE A CA 1
ATOM 4715 C C . ILE A 1 592 ? -8.212 -2.263 -17.482 1.00 84.19 592 ILE A C 1
ATOM 4717 O O . ILE A 1 592 ? -9.140 -3.067 -17.575 1.00 84.19 592 ILE A O 1
ATOM 4721 N N . LYS A 1 593 ? -8.142 -1.173 -18.259 1.00 72.62 593 LYS A N 1
ATOM 4722 C CA . LYS A 1 593 ? -9.139 -0.876 -19.302 1.00 72.62 593 LYS A CA 1
ATOM 4723 C C . LYS A 1 593 ? -9.201 -2.033 -20.314 1.00 72.62 593 LYS A C 1
ATOM 4725 O O . LYS A 1 593 ? -8.209 -2.381 -20.962 1.00 72.62 593 LYS A O 1
ATOM 4730 N N . GLN A 1 594 ? -10.369 -2.659 -20.431 1.00 62.38 594 GLN A N 1
ATOM 4731 C CA . GLN A 1 594 ? -10.661 -3.600 -21.510 1.00 62.38 594 GLN A CA 1
ATOM 4732 C C . GLN A 1 594 ? -11.131 -2.779 -22.714 1.00 62.38 594 GLN A C 1
ATOM 4734 O O . GLN A 1 594 ? -11.994 -1.914 -22.564 1.00 62.38 594 GLN A O 1
ATOM 4739 N N . GLY A 1 595 ? -10.519 -2.985 -23.884 1.00 51.78 595 GLY A N 1
ATOM 4740 C CA . GLY A 1 595 ? -10.979 -2.331 -25.108 1.00 51.78 595 GLY A CA 1
ATOM 4741 C C . GLY A 1 595 ? -12.420 -2.751 -25.378 1.00 51.78 595 GLY A C 1
ATOM 4742 O O . GLY A 1 595 ? -12.766 -3.912 -25.151 1.00 51.78 595 GLY A O 1
ATOM 4743 N N . LYS A 1 596 ? -13.272 -1.818 -25.815 1.00 40.06 596 LYS A N 1
ATOM 4744 C CA . LYS A 1 596 ? -14.630 -2.163 -26.249 1.00 40.06 596 LYS A CA 1
ATOM 4745 C C . LYS A 1 596 ? -14.513 -3.150 -27.408 1.00 40.06 596 LYS A C 1
ATOM 4747 O O . LYS A 1 596 ? -13.912 -2.822 -28.430 1.00 40.06 596 LYS A O 1
ATOM 4752 N N . SER A 1 597 ? -15.056 -4.351 -27.237 1.00 35.38 597 SER A N 1
ATOM 4753 C CA . SER A 1 597 ? -15.201 -5.278 -28.351 1.00 35.38 597 SER A CA 1
ATOM 4754 C C . SER A 1 597 ? -16.200 -4.668 -29.338 1.00 35.38 597 SER A C 1
ATOM 4756 O O . SER A 1 597 ? -17.208 -4.092 -28.930 1.00 35.38 597 SER A O 1
ATOM 4758 N N . ALA A 1 598 ? -15.935 -4.771 -30.639 1.00 38.44 598 ALA A N 1
ATOM 4759 C CA . ALA A 1 598 ? -16.846 -4.290 -31.682 1.00 38.44 598 ALA A CA 1
ATOM 4760 C C . ALA A 1 598 ? -18.156 -5.110 -31.779 1.00 38.44 598 ALA A C 1
ATOM 4762 O O . ALA A 1 598 ? -18.873 -4.993 -32.766 1.00 38.44 598 ALA A O 1
ATOM 4763 N N . CYS A 1 599 ? -18.461 -5.955 -30.787 1.00 35.31 599 CYS A N 1
ATOM 4764 C CA . CYS A 1 599 ? -19.662 -6.786 -30.735 1.00 35.31 599 CYS A CA 1
ATOM 4765 C C . CYS A 1 599 ? -20.689 -6.330 -29.683 1.00 35.31 599 CYS A C 1
ATOM 4767 O O . CYS A 1 599 ? -21.707 -6.995 -29.541 1.00 35.31 599 CYS A O 1
ATOM 4769 N N . ASP A 1 600 ? -20.454 -5.208 -28.990 1.00 35.06 600 ASP A N 1
ATOM 4770 C CA . ASP A 1 600 ? -21.369 -4.664 -27.970 1.00 35.06 600 ASP A CA 1
ATOM 4771 C C . ASP A 1 600 ? -21.978 -3.294 -28.362 1.00 35.06 600 ASP A C 1
ATOM 4773 O O . ASP A 1 600 ? -22.163 -2.427 -27.502 1.00 35.06 600 ASP A O 1
ATOM 4777 N N . LEU A 1 601 ? -22.263 -3.068 -29.652 1.00 33.16 601 LEU A N 1
ATOM 4778 C CA . LEU A 1 601 ? -23.041 -1.916 -30.143 1.00 33.16 601 LEU A CA 1
ATOM 4779 C C . LEU A 1 601 ? -24.308 -2.362 -30.867 1.00 33.16 601 LEU A C 1
ATOM 4781 O O . LEU A 1 601 ? -24.190 -3.254 -31.738 1.00 33.16 601 LEU A O 1
#

Secondary structure (DSSP, 8-state):
-GGGSS------S---------EEEEEE-GGG-HHHHHHHHHHHHHTTS-EEEEE-HHHHHHSPPPEETT--TTSHHHHTEEEEE--SHHHHHHHHHGGGG-SS--SEEEES-TTGGGS-SS-SS---HHHHHHHHHHHHHHHHHHHHHHTTTS--EEEEEEE--SS--TTHHHHHHH-SEEEEEEE-STTEEEEEEESSS-EEEEEEEETTEEEEEEEEE--S----GGGS-HHHHHHHHHTS-HHHHHHHTTT-HHHHHHHT-HHHHHHHHHH--S-S--EEEEEETTEEEEEEEESSSSS-EEEEEEEE--B-SS-SS-PBP-EEEEEEETTEEEEEETT--EEEE-TTT--EEEE--SS---TTEEEEEEEETTEEEEEEEEE--SSS--EEEEEEETTTTEEEEEEEE-S-B--TTS---EEETTEEEEEEEETTEEEEEEEETTTTEEEEEPPPSS--SEEEEEEEETTTEEEEEEEEEE---TTS--EEEEEEEEEEEETTEEEEEEEEEEEE-S----TT-EEEEETTTTEEEEE---TT----EEEEETTEEEEE-TT---TTSPPPS---EEEE--------PPPPPTT--

pLDDT: mean 76.95, std 15.58, range [25.5, 96.44]

Radius of gyration: 33.23 Å; chains: 1; bounding box: 93×72×88 Å